Protein AF-0000000067833882 (afdb_homodimer)

Nearest PDB structures (foldseek):
  6nsr-assembly1_B  TM=9.586E-01  e=2.231E-13  Pseudomonas aeruginosa
  6nsm-assembly1_B  TM=9.565E-01  e=5.683E-13  Pseudomonas aeruginosa UCBPP-PA14
  2i10-assembly1_B  TM=6.974E-01  e=6.464E-10  Rhodococcus jostii RHA1
  3qbm-assembly1_B  TM=8.728E-01  e=2.669E-05  Chloroflexus aurantiacus J-10-fl
  2g7s-assembly1_A-2  TM=8.420E-01  e=1.494E-04  Agrobacterium fabrum str. C58

Secondary structure (DSSP, 8-state):
--------HHHHHHHHHHHHHHHHHHH--HHHHHHHHT--HHHHHHHHSSHHHHHHHHHHHHHHHHHHHHHHHHT-SSHHHHHHHHHHHHHHHHT-TTS-SS-HHHHT-SS--TT-THHHHHHHHHHHHHHHHHHHHHHHHHHTTSS-TTS-HHHHHHHHHHHHHHHHHHHHTT--HHHHHHHHHHHHTTSPPP-----/--------HHHHHHHHHHHHHHHHHHH--HHHHHHHHT--HHHHHHHHSSHHHHHHHHHHHHHHHHHHHHHHHHT-SSHHHHHHHHHHHHHHHHT-TTS-SS-HHHHT-SS--TT-THHHHHHHHHHHHHHHHHHHHHHHHHHTTSS-TT--HHHHHHHHHHHHHHHHHHHHTT--HHHHHHHHHHHHTTSPPP-----

Radius of gyration: 22.56 Å; Cα contacts (8 Å, |Δi|>4): 590; chains: 2; bounding box: 74×74×48 Å

InterPro domains:
  IPR001647 DNA-binding HTH domain, TetR-type [PF00440] (13-58)
  IPR001647 DNA-binding HTH domain, TetR-type [PR00455] (12-25)
  IPR001647 DNA-binding HTH domain, TetR-type [PR00455] (33-56)
  IPR001647 DNA-binding HTH domain, TetR-type [PS50977] (6-66)
  IPR009057 Homedomain-like superfamily [SSF46689] (2-77)
  IPR036271 Tetracyclin repressor-like, C-terminal domain superfamily [SSF48498] (77-191)

Solvent-accessible surface area (backbone atoms only — not comparable to full-atom values): 20166 Å² total; per-residue (Å²): 129,78,77,71,84,74,74,57,59,66,60,29,34,52,36,35,38,48,46,29,38,56,11,6,53,65,24,41,46,69,67,60,40,24,60,59,39,70,51,53,68,69,57,50,37,74,74,36,64,40,72,66,41,41,48,52,52,24,48,51,53,53,47,55,62,46,48,58,51,47,53,59,21,68,62,35,90,40,50,62,46,23,53,50,42,44,45,52,48,46,33,49,58,20,53,30,85,92,46,74,50,15,37,52,64,56,28,33,26,65,24,37,22,89,91,40,69,58,50,30,52,55,32,40,51,55,55,47,48,57,28,49,52,44,18,55,52,33,46,51,24,34,74,72,56,45,29,33,84,84,58,52,35,61,47,52,18,49,33,51,44,26,40,52,50,6,46,18,54,43,21,49,62,65,50,52,56,67,59,42,47,42,31,40,54,46,54,54,58,32,52,75,62,52,59,77,70,86,121,130,76,76,73,83,74,74,56,61,64,59,29,34,52,35,35,37,50,45,30,38,57,10,6,53,66,24,40,45,69,67,58,40,24,60,61,41,70,50,54,68,69,56,50,36,73,74,36,64,39,72,69,42,43,48,53,52,25,48,51,52,53,46,56,61,47,49,57,51,48,53,61,19,69,63,36,91,40,51,61,46,22,53,50,41,43,44,53,50,46,34,51,59,20,54,30,84,93,45,72,49,15,38,53,64,55,27,34,26,66,24,34,22,89,92,39,69,59,51,32,52,53,31,38,50,55,54,46,49,57,27,49,54,44,18,56,51,34,47,52,22,34,76,72,56,44,29,32,84,87,58,52,36,61,46,53,18,48,32,53,44,26,38,51,50,6,46,19,53,44,21,48,61,66,50,50,55,67,58,41,46,42,32,40,54,47,54,53,59,33,53,75,62,50,58,77,69,87,123

pLDDT: mean 89.49, std 12.56, range [29.31, 98.06]

Organism: Methylorubrum extorquens (strain ATCC 14718 / DSM 1338 / JCM 2805 / NCIMB 9133 / AM1) (NCBI:txid272630)

Structure (mmCIF, N/CA/C/O backbone):
data_AF-0000000067833882-model_v1
#
loop_
_entity.id
_entity.type
_entity.pdbx_description
1 polymer 'Transcriptional regulator, TetR family'
#
loop_
_atom_site.group_PDB
_atom_site.id
_atom_site.type_symbol
_atom_site.label_atom_id
_atom_site.label_alt_id
_atom_site.label_comp_id
_atom_site.label_asym_id
_atom_site.label_entity_id
_atom_site.label_seq_id
_atom_site.pdbx_PDB_ins_code
_atom_site.Cartn_x
_atom_site.Cartn_y
_atom_site.Cartn_z
_atom_site.occupancy
_atom_site.B_iso_or_equiv
_atom_site.auth_seq_id
_atom_site.auth_comp_id
_atom_site.auth_asym_id
_atom_site.auth_atom_id
_atom_site.pdbx_PDB_model_num
ATOM 1 N N . MET A 1 1 ? -35.75 -37.031 -3.811 1 32.41 1 MET A N 1
ATOM 2 C CA . MET A 1 1 ? -34.312 -36.781 -3.943 1 32.41 1 MET A CA 1
ATOM 3 C C . MET A 1 1 ? -33.906 -35.5 -3.25 1 32.41 1 MET A C 1
ATOM 5 O O . MET A 1 1 ? -34.594 -34.469 -3.367 1 32.41 1 MET A O 1
ATOM 9 N N . GLY A 1 2 ? -33.375 -35.406 -2.057 1 37.44 2 GLY A N 1
ATOM 10 C CA . GLY A 1 2 ? -33.219 -34.281 -1.154 1 37.44 2 GLY A CA 1
ATOM 11 C C . GLY A 1 2 ? -32.5 -33.094 -1.809 1 37.44 2 GLY A C 1
ATOM 12 O O . GLY A 1 2 ? -31.844 -33.25 -2.832 1 37.44 2 GLY A O 1
ATOM 13 N N . ARG A 1 3 ? -33.156 -31.938 -1.875 1 42.91 3 ARG A N 1
ATOM 14 C CA . ARG A 1 3 ? -32.625 -30.734 -2.514 1 42.91 3 ARG A CA 1
ATOM 15 C C . ARG A 1 3 ? -31.125 -30.625 -2.326 1 42.91 3 ARG A C 1
ATOM 17 O O . ARG A 1 3 ? -30.609 -30.766 -1.21 1 42.91 3 ARG A O 1
ATOM 24 N N . PRO A 1 4 ? -30.234 -31.031 -3.289 1 44.78 4 PRO A N 1
ATOM 25 C CA . PRO A 1 4 ? -28.766 -31 -3.166 1 44.78 4 PRO A CA 1
ATOM 26 C C . PRO A 1 4 ? -28.281 -29.953 -2.166 1 44.78 4 PRO A C 1
ATOM 28 O O . PRO A 1 4 ? -28.969 -28.953 -1.92 1 44.78 4 PRO A O 1
ATOM 31 N N . ARG A 1 5 ? -27.703 -30.203 -1.052 1 45.59 5 ARG A N 1
ATOM 32 C CA . ARG A 1 5 ? -27.125 -29.375 0.007 1 45.59 5 ARG A CA 1
ATOM 33 C C . ARG A 1 5 ? -26.672 -28.031 -0.537 1 45.59 5 ARG A C 1
ATOM 35 O O . ARG A 1 5 ? -25.844 -27.969 -1.441 1 45.59 5 ARG A O 1
ATOM 42 N N . SER A 1 6 ? -27.484 -27.016 -0.807 1 50.19 6 SER A N 1
ATOM 43 C CA . SER A 1 6 ? -27.344 -25.656 -1.292 1 50.19 6 SER A CA 1
ATOM 44 C C . SER A 1 6 ? -26.078 -24.984 -0.745 1 50.19 6 SER A C 1
ATOM 46 O O . SER A 1 6 ? -25.906 -24.875 0.471 1 50.19 6 SER A O 1
ATOM 48 N N . PHE A 1 7 ? -24.891 -25.328 -1.332 1 61.16 7 PHE A N 1
ATOM 49 C CA . PHE A 1 7 ? -23.641 -24.625 -1.09 1 61.16 7 PHE A CA 1
ATOM 50 C C . PHE A 1 7 ? -23.891 -23.172 -0.725 1 61.16 7 PHE A C 1
ATOM 52 O O . PHE A 1 7 ? -24.656 -22.484 -1.408 1 61.16 7 PHE A O 1
ATOM 59 N N . ASP A 1 8 ? -23.875 -22.906 0.619 1 81.06 8 ASP A N 1
ATOM 60 C CA . ASP A 1 8 ? -23.969 -21.516 1.057 1 81.06 8 ASP A CA 1
ATOM 61 C C . ASP A 1 8 ? -22.938 -20.641 0.329 1 81.06 8 ASP A C 1
ATOM 63 O O . ASP A 1 8 ? -21.766 -20.609 0.708 1 81.06 8 ASP A O 1
ATOM 67 N N . THR A 1 9 ? -23.344 -20.141 -0.777 1 85.44 9 THR A N 1
ATOM 68 C CA . THR A 1 9 ? -22.5 -19.344 -1.672 1 85.44 9 THR A CA 1
ATOM 69 C C . THR A 1 9 ? -21.812 -18.219 -0.913 1 85.44 9 THR A C 1
ATOM 71 O O . THR A 1 9 ? -20.656 -17.906 -1.166 1 85.44 9 THR A O 1
ATOM 74 N N . ASP A 1 10 ? -22.5 -17.766 0.097 1 87.31 10 ASP A N 1
ATOM 75 C CA . ASP A 1 10 ? -21.938 -16.656 0.857 1 87.31 10 ASP A CA 1
ATOM 76 C C . ASP A 1 10 ? -20.75 -17.125 1.699 1 87.31 10 ASP A C 1
ATOM 78 O O . ASP A 1 10 ? -19.703 -16.469 1.71 1 87.31 10 ASP A O 1
ATOM 82 N N . LYS A 1 11 ? -20.938 -18.172 2.322 1 90.75 11 LYS A N 1
ATOM 83 C CA . LYS A 1 11 ? -19.859 -18.719 3.133 1 90.75 11 LYS A CA 1
ATOM 84 C C . LYS A 1 11 ? -18.672 -19.125 2.26 1 90.75 11 LYS A C 1
ATOM 86 O O . LYS A 1 11 ? -17.516 -18.875 2.621 1 90.75 11 LYS A O 1
ATOM 91 N N . ALA A 1 12 ? -18.984 -19.766 1.146 1 91.75 12 ALA A N 1
ATOM 92 C CA . ALA A 1 12 ? -17.938 -20.156 0.209 1 91.75 12 ALA A CA 1
ATOM 93 C C . ALA A 1 12 ? -17.141 -18.953 -0.278 1 91.75 12 ALA A C 1
ATOM 95 O O . ALA A 1 12 ? -15.922 -19 -0.379 1 91.75 12 ALA A O 1
ATOM 96 N N . LEU A 1 13 ? -17.875 -17.906 -0.524 1 92.56 13 LEU A N 1
ATOM 97 C CA . LEU A 1 13 ? -17.219 -16.688 -1.002 1 92.56 13 LEU A CA 1
ATOM 98 C C . LEU A 1 13 ? -16.375 -16.062 0.099 1 92.56 13 LEU A C 1
ATOM 100 O O . LEU A 1 13 ? -15.281 -15.547 -0.167 1 92.56 13 LEU A O 1
ATOM 104 N N . ASP A 1 14 ? -16.875 -16.156 1.32 1 93.12 14 ASP A N 1
ATOM 105 C CA . ASP A 1 14 ? -16.078 -15.664 2.443 1 93.12 14 ASP A CA 1
ATOM 106 C C . ASP A 1 14 ? -14.766 -16.438 2.57 1 93.12 14 ASP A C 1
ATOM 108 O O . ASP A 1 14 ? -13.711 -15.852 2.797 1 93.12 14 ASP A O 1
ATOM 112 N N . ASP A 1 15 ? -14.883 -17.688 2.41 1 95.31 15 ASP A N 1
ATOM 113 C CA . ASP A 1 15 ? -13.711 -18.547 2.498 1 95.31 15 ASP A CA 1
ATOM 114 C C . ASP A 1 15 ? -12.727 -18.266 1.364 1 95.31 15 ASP A C 1
ATOM 116 O O . ASP A 1 15 ? -11.516 -18.188 1.588 1 95.31 15 ASP A O 1
ATOM 120 N N . ALA A 1 16 ? -13.266 -18.125 0.169 1 94.62 16 ALA A N 1
ATOM 121 C CA . ALA A 1 16 ? -12.422 -17.797 -0.979 1 94.62 16 ALA A CA 1
ATOM 122 C C . ALA A 1 16 ? -11.742 -16.438 -0.789 1 94.62 16 ALA A C 1
ATOM 124 O O . ALA A 1 16 ? -10.562 -16.281 -1.102 1 94.62 16 ALA A O 1
ATOM 125 N N . MET A 1 17 ? -12.508 -15.531 -0.282 1 93.25 17 MET A N 1
ATOM 126 C CA . MET A 1 17 ? -11.992 -14.188 -0.014 1 93.25 17 MET A CA 1
ATOM 127 C C . MET A 1 17 ? -10.789 -14.25 0.923 1 93.25 17 MET A C 1
ATOM 129 O O . MET A 1 17 ? -9.781 -13.578 0.691 1 93.25 17 MET A O 1
ATOM 133 N N . GLU A 1 18 ? -10.898 -15.047 1.896 1 94.12 18 GLU A N 1
ATOM 134 C CA . GLU A 1 18 ? -9.805 -15.18 2.852 1 94.12 18 GLU A CA 1
ATOM 135 C C . GLU A 1 18 ? -8.555 -15.75 2.186 1 94.12 18 GLU A C 1
ATOM 137 O O . GLU A 1 18 ? -7.441 -15.312 2.469 1 94.12 18 GLU A O 1
ATOM 142 N N . VAL A 1 19 ? -8.727 -16.734 1.324 1 94.5 19 VAL A N 1
ATOM 143 C CA . VAL A 1 19 ? -7.598 -17.328 0.621 1 94.5 19 VAL A CA 1
ATOM 144 C C . VAL A 1 19 ? -6.93 -16.297 -0.274 1 94.5 19 VAL A C 1
ATOM 146 O O . VAL A 1 19 ? -5.707 -16.141 -0.262 1 94.5 19 VAL A O 1
ATOM 149 N N . PHE A 1 20 ? -7.75 -15.516 -1.027 1 92.88 20 PHE A N 1
ATOM 150 C CA . PHE A 1 20 ? -7.211 -14.453 -1.871 1 92.88 20 PHE A CA 1
ATOM 151 C C . PHE A 1 20 ? -6.508 -13.398 -1.029 1 92.88 20 PHE A C 1
ATOM 153 O O . PHE A 1 20 ? -5.496 -12.836 -1.451 1 92.88 20 PHE A O 1
ATOM 160 N N . TRP A 1 21 ? -6.996 -13.211 0.113 1 91.25 21 TRP A N 1
ATOM 161 C CA . TRP A 1 21 ? -6.461 -12.195 1.015 1 91.25 21 TRP A CA 1
ATOM 162 C C . TRP A 1 21 ? -5.09 -12.602 1.542 1 91.25 21 TRP A C 1
ATOM 164 O O . TRP A 1 21 ? -4.148 -11.805 1.529 1 91.25 21 TRP A O 1
ATOM 174 N N . ARG A 1 22 ? -4.938 -13.812 1.834 1 90.81 22 ARG A N 1
ATOM 175 C CA . ARG A 1 22 ? -3.719 -14.312 2.459 1 90.81 22 ARG A CA 1
ATOM 176 C C . ARG A 1 22 ? -2.643 -14.594 1.415 1 90.81 22 ARG A C 1
ATOM 178 O O . ARG A 1 22 ? -1.449 -14.461 1.697 1 90.81 22 ARG A O 1
ATOM 185 N N . HIS A 1 23 ? -3.107 -14.898 0.213 1 91.62 23 HIS A N 1
ATOM 186 C CA . HIS A 1 23 ? -2.125 -15.438 -0.721 1 91.62 23 HIS A CA 1
ATOM 187 C C . HIS A 1 23 ? -2.045 -14.594 -1.987 1 91.62 23 HIS A C 1
ATOM 189 O O . HIS A 1 23 ? -1.133 -14.766 -2.799 1 91.62 23 HIS A O 1
ATOM 195 N N . GLY A 1 24 ? -2.953 -13.633 -2.07 1 90.56 24 GLY A N 1
ATOM 196 C CA . GLY A 1 24 ? -3.031 -12.922 -3.336 1 90.56 24 GLY A CA 1
ATOM 197 C C . GLY A 1 24 ? -3.59 -13.773 -4.465 1 90.56 24 GLY A C 1
ATOM 198 O O . GLY A 1 24 ? -3.77 -14.977 -4.305 1 90.56 24 GLY A O 1
ATOM 199 N N . TYR A 1 25 ? -3.857 -13.188 -5.605 1 91.5 25 TYR A N 1
ATOM 200 C CA . TYR A 1 25 ? -4.461 -13.891 -6.734 1 91.5 25 TYR A CA 1
ATOM 201 C C . TYR A 1 25 ? -3.531 -14.977 -7.262 1 91.5 25 TYR A C 1
ATOM 203 O O . TYR A 1 25 ? -3.93 -16.141 -7.375 1 91.5 25 TYR A O 1
ATOM 211 N N . ASP A 1 26 ? -2.285 -14.57 -7.586 1 91.25 26 ASP A N 1
ATOM 212 C CA . ASP A 1 26 ? -1.357 -15.523 -8.188 1 91.25 26 ASP A CA 1
ATOM 213 C C . ASP A 1 26 ? -0.971 -16.609 -7.188 1 91.25 26 ASP A C 1
ATOM 215 O O . ASP A 1 26 ? -0.748 -17.766 -7.57 1 91.25 26 ASP A O 1
ATOM 219 N N . GLY A 1 27 ? -0.931 -16.312 -5.961 1 90.75 27 GLY A N 1
ATOM 220 C CA . GLY A 1 27 ? -0.515 -17.266 -4.949 1 90.75 27 GLY A CA 1
ATOM 221 C C . GLY A 1 27 ? -1.624 -18.203 -4.527 1 90.75 27 GLY A C 1
ATOM 222 O O . GLY A 1 27 ? -1.363 -19.25 -3.928 1 90.75 27 GLY A O 1
ATOM 223 N N . ALA A 1 28 ? -2.811 -17.844 -4.781 1 92.44 28 ALA A N 1
ATOM 224 C CA . ALA A 1 28 ? -3.957 -18.703 -4.48 1 92.44 28 ALA A CA 1
ATOM 225 C C . ALA A 1 28 ? -4.152 -19.766 -5.559 1 92.44 28 ALA A C 1
ATOM 227 O O . ALA A 1 28 ? -4.445 -19.438 -6.711 1 92.44 28 ALA A O 1
ATOM 228 N N . SER A 1 29 ? -4.035 -20.969 -5.199 1 93 29 SER A N 1
ATOM 229 C CA . SER A 1 29 ? -4.25 -22.031 -6.164 1 93 29 SER A CA 1
ATOM 230 C C . SER A 1 29 ? -5.703 -22.5 -6.16 1 93 29 SER A C 1
ATOM 232 O O . SER A 1 29 ? -6.441 -22.234 -5.207 1 93 29 SER A O 1
ATOM 234 N N . LEU A 1 30 ? -6.035 -23.172 -7.219 1 93.44 30 LEU A N 1
ATOM 235 C CA . LEU A 1 30 ? -7.371 -23.75 -7.277 1 93.44 30 LEU A CA 1
ATOM 236 C C . LEU A 1 30 ? -7.566 -24.781 -6.164 1 93.44 30 LEU A C 1
ATOM 238 O O . LEU A 1 30 ? -8.656 -24.891 -5.605 1 93.44 30 LEU A O 1
ATOM 242 N N . ALA A 1 31 ? -6.551 -25.5 -5.859 1 94.62 31 ALA A N 1
ATOM 243 C CA . ALA A 1 31 ? -6.613 -26.484 -4.789 1 94.62 31 ALA A CA 1
ATOM 244 C C . ALA A 1 31 ? -6.895 -25.828 -3.441 1 94.62 31 ALA A C 1
ATOM 246 O O . ALA A 1 31 ? -7.734 -26.297 -2.674 1 94.62 31 ALA A O 1
ATOM 247 N N . MET A 1 32 ? -6.215 -24.75 -3.104 1 94.12 32 MET A N 1
ATOM 248 C CA . MET A 1 32 ? -6.438 -24 -1.873 1 94.12 32 MET A CA 1
ATOM 249 C C . MET A 1 32 ? -7.875 -23.484 -1.799 1 94.12 32 MET A C 1
ATOM 251 O O . MET A 1 32 ? -8.523 -23.609 -0.759 1 94.12 32 MET A O 1
ATOM 255 N N . LEU A 1 33 ? -8.352 -22.938 -2.951 1 95.56 33 LEU A N 1
ATOM 256 C CA . LEU A 1 33 ? -9.672 -22.328 -3.006 1 95.56 33 LEU A CA 1
ATOM 257 C C . LEU A 1 33 ? -10.773 -23.375 -2.834 1 95.56 33 LEU A C 1
ATOM 259 O O . LEU A 1 33 ? -11.68 -23.188 -2.02 1 95.56 33 LEU A O 1
ATOM 263 N N . THR A 1 34 ? -10.625 -24.438 -3.559 1 95.56 34 THR A N 1
ATOM 264 C CA . THR A 1 34 ? -11.664 -25.453 -3.479 1 95.56 34 THR A CA 1
ATOM 265 C C . THR A 1 34 ? -11.664 -26.125 -2.105 1 95.56 34 THR A C 1
ATOM 267 O O . THR A 1 34 ? -12.727 -26.438 -1.562 1 95.56 34 THR A O 1
ATOM 270 N N . LYS A 1 35 ? -10.523 -26.328 -1.514 1 95.69 35 LYS A N 1
ATOM 271 C CA . LYS A 1 35 ? -10.422 -26.891 -0.165 1 95.69 35 LYS A CA 1
ATOM 272 C C . LYS A 1 35 ? -11.086 -25.969 0.855 1 95.69 35 LYS A C 1
ATOM 274 O O . LYS A 1 35 ? -11.875 -26.406 1.684 1 95.69 35 LYS A O 1
ATOM 279 N N . ALA A 1 36 ? -10.812 -24.703 0.773 1 94.62 36 ALA A N 1
ATOM 280 C CA . ALA A 1 36 ? -11.352 -23.734 1.71 1 94.62 36 ALA A CA 1
ATOM 281 C C . ALA A 1 36 ? -12.875 -23.625 1.58 1 94.62 36 ALA A C 1
ATOM 283 O O . ALA A 1 36 ? -13.578 -23.5 2.582 1 94.62 36 ALA A O 1
ATOM 284 N N . MET A 1 37 ? -13.297 -23.688 0.353 1 94.31 37 MET A N 1
ATOM 285 C CA . MET A 1 37 ? -14.719 -23.5 0.07 1 94.31 37 MET A CA 1
ATOM 286 C C . MET A 1 37 ? -15.492 -24.781 0.325 1 94.31 37 MET A C 1
ATOM 288 O O . MET A 1 37 ? -16.719 -24.766 0.41 1 94.31 37 MET A O 1
ATOM 292 N N . GLY A 1 38 ? -14.781 -25.891 0.34 1 93.44 38 GLY A N 1
ATOM 293 C CA . GLY A 1 38 ? -15.43 -27.172 0.565 1 93.44 38 GLY A CA 1
ATOM 294 C C . GLY A 1 38 ? -16.172 -27.703 -0.654 1 93.44 38 GLY A C 1
ATOM 295 O O . GLY A 1 38 ? -17.234 -28.312 -0.528 1 93.44 38 GLY A O 1
ATOM 296 N N . ILE A 1 39 ? -15.695 -27.391 -1.781 1 91.94 39 ILE A N 1
ATOM 297 C CA . ILE A 1 39 ? -16.328 -27.844 -3.016 1 91.94 39 ILE A CA 1
ATOM 298 C C . ILE A 1 39 ? -15.273 -28.469 -3.926 1 91.94 39 ILE A C 1
ATOM 300 O O . ILE A 1 39 ? -14.078 -28.406 -3.645 1 91.94 39 ILE A O 1
ATOM 304 N N . LYS A 1 40 ? -15.781 -29.062 -4.961 1 91.25 40 LYS A N 1
ATOM 305 C CA . LYS A 1 40 ? -14.906 -29.641 -5.969 1 91.25 40 LYS A CA 1
ATOM 306 C C . LYS A 1 40 ? -14.688 -28.672 -7.133 1 91.25 40 LYS A C 1
ATOM 308 O O . LYS A 1 40 ? -15.523 -27.812 -7.391 1 91.25 40 LYS A O 1
ATOM 313 N N . PRO A 1 41 ? -13.547 -28.812 -7.824 1 90.75 41 PRO A N 1
ATOM 314 C CA . PRO A 1 41 ? -13.195 -27.906 -8.914 1 90.75 41 PRO A CA 1
ATOM 315 C C . PRO A 1 41 ? -14.312 -27.75 -9.938 1 90.75 41 PRO A C 1
ATOM 317 O O . PRO A 1 41 ? -14.625 -26.625 -10.359 1 90.75 41 PRO A O 1
ATOM 320 N N . PRO A 1 42 ? -15.016 -28.797 -10.336 1 90.62 42 PRO A N 1
ATOM 321 C CA . PRO A 1 42 ? -16.094 -28.609 -11.32 1 90.62 42 PRO A CA 1
ATOM 322 C C . PRO A 1 42 ? -17.219 -27.703 -10.812 1 90.62 42 PRO A C 1
ATOM 324 O O . PRO A 1 42 ? -17.797 -26.953 -11.586 1 90.62 42 PRO A O 1
ATOM 327 N N . SER A 1 43 ? -17.469 -27.781 -9.609 1 89.62 43 SER A N 1
ATOM 328 C CA . SER A 1 43 ? -18.484 -26.938 -9 1 89.62 43 SER A CA 1
ATOM 329 C C . SER A 1 43 ? -18.078 -25.469 -9.039 1 89.62 43 SER A C 1
ATOM 331 O O . SER A 1 43 ? -18.922 -24.594 -9.281 1 89.62 43 SER A O 1
ATOM 333 N N . LEU A 1 44 ? -16.797 -25.188 -8.805 1 90.44 44 LEU A N 1
ATOM 334 C CA . LEU A 1 44 ? -16.281 -23.828 -8.859 1 90.44 44 LEU A CA 1
ATOM 335 C C . LEU A 1 44 ? -16.453 -23.25 -10.258 1 90.44 44 LEU A C 1
ATOM 337 O O . LEU A 1 44 ? -16.922 -22.109 -10.414 1 90.44 44 LEU A O 1
ATOM 341 N N . TYR A 1 45 ? -16.141 -24.062 -11.258 1 90.94 45 TYR A N 1
ATOM 342 C CA . TYR A 1 45 ? -16.203 -23.594 -12.641 1 90.94 45 TYR A CA 1
ATOM 343 C C . TYR A 1 45 ? -17.656 -23.391 -13.078 1 90.94 45 TYR A C 1
ATOM 345 O O . TYR A 1 45 ? -17.953 -22.453 -13.82 1 90.94 45 TYR A O 1
ATOM 353 N N . ALA A 1 46 ? -18.516 -24.25 -12.609 1 91.19 46 ALA A N 1
ATOM 354 C CA . ALA A 1 46 ? -19.938 -24.125 -12.938 1 91.19 46 ALA A CA 1
ATOM 355 C C . ALA A 1 46 ? -20.547 -22.875 -12.32 1 91.19 46 ALA A C 1
ATOM 357 O O . ALA A 1 46 ? -21.359 -22.188 -12.961 1 91.19 46 ALA A O 1
ATOM 358 N N . ALA A 1 47 ? -20.062 -22.578 -11.188 1 90.31 47 ALA A N 1
ATOM 359 C CA . ALA A 1 47 ? -20.672 -21.469 -10.438 1 90.31 47 ALA A CA 1
ATOM 360 C C . ALA A 1 47 ? -20.031 -20.141 -10.805 1 90.31 47 ALA A C 1
ATOM 362 O O . ALA A 1 47 ? -20.703 -19.125 -10.891 1 90.31 47 ALA A O 1
ATOM 363 N N . PHE A 1 48 ? -18.641 -20.156 -11.078 1 93.69 48 PHE A N 1
ATOM 364 C CA . PHE A 1 48 ? -17.969 -18.875 -11.18 1 93.69 48 PHE A CA 1
ATOM 365 C C . PHE A 1 48 ? -17.234 -18.75 -12.516 1 93.69 48 PHE A C 1
ATOM 367 O O . PHE A 1 48 ? -16.75 -17.672 -12.867 1 93.69 48 PHE A O 1
ATOM 374 N N . GLY A 1 49 ? -17.141 -19.859 -13.234 1 92.56 49 GLY A N 1
ATOM 375 C CA . GLY A 1 49 ? -16.531 -19.844 -14.555 1 92.56 49 GLY A CA 1
ATOM 376 C C . GLY A 1 49 ? -15.031 -20.016 -14.523 1 92.56 49 GLY A C 1
ATOM 377 O O . GLY A 1 49 ? -14.469 -20.828 -15.266 1 92.56 49 GLY A O 1
ATOM 378 N N . SER A 1 50 ? -14.383 -19.234 -13.727 1 93.94 50 SER A N 1
ATOM 379 C CA . SER A 1 50 ? -12.93 -19.234 -13.641 1 93.94 50 SER A CA 1
ATOM 380 C C . SER A 1 50 ? -12.461 -18.734 -12.281 1 93.94 50 SER A C 1
ATOM 382 O O . SER A 1 50 ? -13.266 -18.281 -11.469 1 93.94 50 SER A O 1
ATOM 384 N N . LYS A 1 51 ? -11.195 -18.906 -12.086 1 93.5 51 LYS A N 1
ATOM 385 C CA . LYS A 1 51 ? -10.609 -18.328 -10.883 1 93.5 51 LYS A CA 1
ATOM 386 C C . LYS A 1 51 ? -10.844 -16.828 -10.828 1 93.5 51 LYS A C 1
ATOM 388 O O . LYS A 1 51 ? -11.141 -16.266 -9.766 1 93.5 51 LYS A O 1
ATOM 393 N N . GLU A 1 52 ? -10.656 -16.156 -11.953 1 93.19 52 GLU A N 1
ATOM 394 C CA . GLU A 1 52 ? -10.906 -14.719 -12.039 1 93.19 52 GLU A CA 1
ATOM 395 C C . GLU A 1 52 ? -12.359 -14.398 -11.703 1 93.19 52 GLU A C 1
ATOM 397 O O . GLU A 1 52 ? -12.641 -13.422 -11.008 1 93.19 52 GLU A O 1
ATOM 402 N N . GLY A 1 53 ? -13.18 -15.188 -12.266 1 94.38 53 GLY A N 1
ATOM 403 C CA . GLY A 1 53 ? -14.578 -15.016 -11.93 1 94.38 53 GLY A CA 1
ATOM 404 C C . GLY A 1 53 ? -14.859 -15.156 -10.445 1 94.38 53 GLY A C 1
ATOM 405 O O . GLY A 1 53 ? -15.672 -14.414 -9.883 1 94.38 53 GLY A O 1
ATOM 406 N N . LEU A 1 54 ? -14.297 -16.172 -9.805 1 94.69 54 LEU A N 1
ATOM 407 C CA . LEU A 1 54 ? -14.43 -16.375 -8.367 1 94.69 54 LEU A CA 1
ATOM 408 C C . LEU A 1 54 ? -13.898 -15.164 -7.602 1 94.69 54 LEU A C 1
ATOM 410 O O . LEU A 1 54 ? -14.531 -14.703 -6.645 1 94.69 54 LEU A O 1
ATOM 414 N N . LEU A 1 55 ? -12.75 -14.648 -7.984 1 93.69 55 LEU A N 1
ATOM 415 C CA . LEU A 1 55 ? -12.203 -13.453 -7.352 1 93.69 55 LEU A CA 1
ATOM 416 C C . LEU A 1 55 ? -13.18 -12.281 -7.461 1 93.69 55 LEU A C 1
ATOM 418 O O . LEU A 1 55 ? -13.43 -11.586 -6.473 1 93.69 55 LEU A O 1
ATOM 422 N N . LYS A 1 56 ? -13.672 -12.055 -8.633 1 93.81 56 LYS A N 1
ATOM 423 C CA . LYS A 1 56 ? -14.609 -10.961 -8.844 1 93.81 56 LYS A CA 1
ATOM 424 C C . LYS A 1 56 ? -15.812 -11.078 -7.906 1 93.81 56 LYS A C 1
ATOM 426 O O . LYS A 1 56 ? -16.25 -10.086 -7.316 1 93.81 56 LYS A O 1
ATOM 431 N N . ALA A 1 57 ? -16.281 -12.289 -7.82 1 94.06 57 ALA A N 1
ATOM 432 C CA . ALA A 1 57 ? -17.406 -12.531 -6.918 1 94.06 57 ALA A CA 1
ATOM 433 C C . ALA A 1 57 ? -17.016 -12.242 -5.469 1 94.06 57 ALA A C 1
ATOM 435 O O . ALA A 1 57 ? -17.797 -11.664 -4.711 1 94.06 57 ALA A O 1
ATOM 436 N N . ALA A 1 58 ? -15.859 -12.688 -5.066 1 93.19 58 ALA A N 1
ATOM 437 C CA . ALA A 1 58 ? -15.344 -12.422 -3.723 1 93.19 58 ALA A CA 1
ATOM 438 C C . ALA A 1 58 ? -15.18 -10.93 -3.477 1 93.19 58 ALA A C 1
ATOM 440 O O . ALA A 1 58 ? -15.523 -10.43 -2.402 1 93.19 58 ALA A O 1
ATOM 441 N N . LEU A 1 59 ? -14.711 -10.211 -4.461 1 92.5 59 LEU A N 1
ATOM 442 C CA . LEU A 1 59 ? -14.523 -8.766 -4.359 1 92.5 59 LEU A CA 1
ATOM 443 C C . LEU A 1 59 ? -15.867 -8.047 -4.266 1 92.5 59 LEU A C 1
ATOM 445 O O . LEU A 1 59 ? -15.992 -7.039 -3.57 1 92.5 59 LEU A O 1
ATOM 449 N N . ASP A 1 60 ? -16.797 -8.516 -5.004 1 91.31 60 ASP A N 1
ATOM 450 C CA . ASP A 1 60 ? -18.141 -7.953 -4.91 1 91.31 60 ASP A CA 1
ATOM 451 C C . ASP A 1 60 ? -18.703 -8.109 -3.5 1 91.31 60 ASP A C 1
ATOM 453 O O . ASP A 1 60 ? -19.328 -7.184 -2.969 1 91.31 60 ASP A O 1
ATOM 457 N N . ARG A 1 61 ? -18.453 -9.25 -2.998 1 89.19 61 ARG A N 1
ATOM 458 C CA . ARG A 1 61 ? -18.875 -9.484 -1.62 1 89.19 61 ARG A CA 1
ATOM 459 C C . ARG A 1 61 ? -18.141 -8.562 -0.659 1 89.19 61 ARG A C 1
ATOM 461 O O . ARG A 1 61 ? -18.75 -7.973 0.236 1 89.19 61 ARG A O 1
ATOM 468 N N . TYR A 1 62 ? -16.844 -8.453 -0.818 1 88.25 62 TYR A N 1
ATOM 469 C CA . TYR A 1 62 ? -16.031 -7.531 -0.032 1 88.25 62 TYR A CA 1
ATOM 470 C C . TYR A 1 62 ? -16.562 -6.109 -0.131 1 88.25 62 TYR A C 1
ATOM 472 O O . TYR A 1 62 ? -16.672 -5.406 0.877 1 88.25 62 TYR A O 1
ATOM 480 N N . ALA A 1 63 ? -16.938 -5.68 -1.344 1 83.81 63 ALA A N 1
ATOM 481 C CA . ALA A 1 63 ? -17.422 -4.332 -1.626 1 83.81 63 ALA A CA 1
ATOM 482 C C . ALA A 1 63 ? -18.766 -4.082 -0.945 1 83.81 63 ALA A C 1
ATOM 484 O O . ALA A 1 63 ? -19.047 -2.969 -0.497 1 83.81 63 ALA A O 1
ATOM 485 N N . GLN A 1 64 ? -19.562 -5.043 -0.9 1 81.12 64 GLN A N 1
ATOM 486 C CA . GLN A 1 64 ? -20.859 -4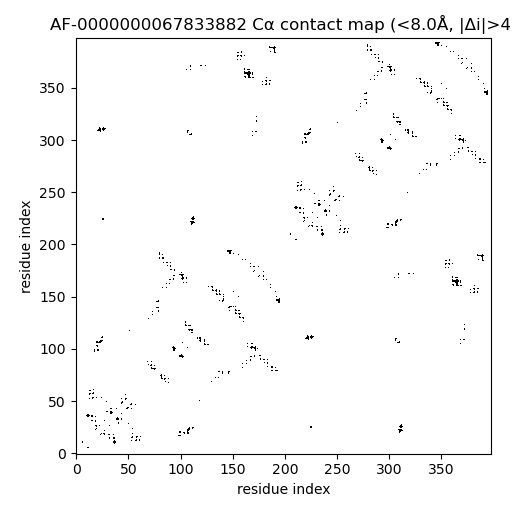.902 -0.242 1 81.12 64 GLN A CA 1
ATOM 487 C C . GLN A 1 64 ? -20.688 -4.609 1.246 1 81.12 64 GLN A C 1
ATOM 489 O O . GLN A 1 64 ? -21.391 -3.752 1.799 1 81.12 64 GLN A O 1
ATOM 494 N N . ARG A 1 65 ? -19.797 -5.32 1.805 1 78.12 65 ARG A N 1
ATOM 495 C CA . ARG A 1 65 ? -19.516 -5.086 3.217 1 78.12 65 ARG A CA 1
ATOM 496 C C . ARG A 1 65 ? -18.906 -3.701 3.434 1 78.12 65 ARG A C 1
ATOM 498 O O . ARG A 1 65 ? -19.25 -3.021 4.406 1 78.12 65 ARG A O 1
ATOM 505 N N . ARG A 1 66 ? -18.156 -3.271 2.486 1 78.44 66 ARG A N 1
ATOM 506 C CA . ARG A 1 66 ? -17.469 -1.986 2.566 1 78.44 66 ARG A CA 1
ATOM 507 C C . ARG A 1 66 ? -18.422 -0.833 2.289 1 78.44 66 ARG A C 1
ATOM 509 O O . ARG A 1 66 ? -18.297 0.245 2.871 1 78.44 66 ARG A O 1
ATOM 516 N N . SER A 1 67 ? -19.391 -1.065 1.43 1 79.75 67 SER A N 1
ATOM 517 C CA . SER A 1 67 ? -20.359 -0.032 1.092 1 79.75 67 SER A CA 1
ATOM 518 C C . SER A 1 67 ? -21.125 0.427 2.324 1 79.75 67 SER A C 1
ATOM 520 O O . SER A 1 67 ? -21.406 1.617 2.482 1 79.75 67 SER A O 1
ATOM 522 N N . GLU A 1 68 ? -21.469 -0.45 3.154 1 80.31 68 GLU A N 1
ATOM 523 C CA . GLU A 1 68 ? -22.141 -0.089 4.395 1 80.31 68 GLU A CA 1
ATOM 524 C C . GLU A 1 68 ? -21.25 0.768 5.285 1 80.31 68 GLU A C 1
ATOM 526 O O . GLU A 1 68 ? -21.719 1.737 5.891 1 80.31 68 GLU A O 1
ATOM 531 N N . HIS A 1 69 ? -20.094 0.485 5.305 1 83.38 69 HIS A N 1
ATOM 532 C CA . HIS A 1 69 ? -19.141 1.259 6.086 1 83.38 69 HIS A CA 1
ATOM 533 C C . HIS A 1 69 ? -18.969 2.662 5.512 1 83.38 69 HIS A C 1
ATOM 535 O O . HIS A 1 69 ? -18.906 3.639 6.262 1 83.38 69 HIS A O 1
ATOM 541 N N . MET A 1 70 ? -18.969 2.75 4.172 1 91.31 70 MET A N 1
ATOM 542 C CA . MET A 1 70 ? -18.797 4.055 3.537 1 91.31 70 MET A CA 1
ATOM 543 C C . MET A 1 70 ? -20 4.945 3.777 1 91.31 70 MET A C 1
ATOM 545 O O . MET A 1 70 ? -19.875 6.164 3.912 1 91.31 70 MET A O 1
ATOM 549 N N . ARG A 1 71 ? -21.156 4.32 3.848 1 91.62 71 ARG A N 1
ATOM 550 C CA . ARG A 1 71 ? -22.344 5.098 4.18 1 91.62 71 ARG A CA 1
ATOM 551 C C . ARG A 1 71 ? -22.203 5.738 5.555 1 91.62 71 ARG A C 1
ATOM 553 O O . ARG A 1 71 ? -22.531 6.918 5.73 1 91.62 71 ARG A O 1
ATOM 560 N N . TYR A 1 72 ? -21.766 4.973 6.484 1 93.88 72 TYR A N 1
ATOM 561 C CA . TYR A 1 72 ? -21.5 5.488 7.824 1 93.88 72 TYR A CA 1
ATOM 562 C C . TYR A 1 72 ? -20.469 6.613 7.777 1 93.88 72 TYR A C 1
ATOM 564 O O . TYR A 1 72 ? -20.656 7.66 8.398 1 93.88 72 TYR A O 1
ATOM 572 N N . VAL A 1 73 ? -19.391 6.434 7.059 1 96.5 73 VAL A N 1
ATOM 573 C CA . VAL A 1 73 ? -18.281 7.383 6.945 1 96.5 73 VAL A CA 1
ATOM 574 C C . VAL A 1 73 ? -18.797 8.703 6.367 1 96.5 73 VAL A C 1
ATOM 576 O O . VAL A 1 73 ? -18.594 9.766 6.953 1 96.5 73 VAL A O 1
ATOM 579 N N . LEU A 1 74 ? -19.531 8.633 5.281 1 97.06 74 LEU A N 1
ATOM 580 C CA . LEU A 1 74 ? -19.922 9.805 4.508 1 97.06 74 LEU A CA 1
ATOM 581 C C . LEU A 1 74 ? -21.031 10.578 5.211 1 97.06 74 LEU A C 1
ATOM 583 O O . LEU A 1 74 ? -21.297 11.734 4.879 1 97.06 74 LEU A O 1
ATOM 587 N N . ALA A 1 75 ? -21.656 9.953 6.172 1 96.31 75 ALA A N 1
ATOM 588 C CA . ALA A 1 75 ? -22.734 10.578 6.918 1 96.31 75 ALA A CA 1
ATOM 589 C C . ALA A 1 75 ? -22.188 11.508 8 1 96.31 75 ALA A C 1
ATOM 591 O O . ALA A 1 75 ? -22.969 12.164 8.703 1 96.31 75 ALA A O 1
ATOM 592 N N . GLY A 1 76 ? -20.906 11.57 8.172 1 96.44 76 GLY A N 1
ATOM 593 C CA . GLY A 1 76 ? -20.344 12.484 9.156 1 96.44 76 GLY A CA 1
ATOM 594 C C . GLY A 1 76 ? -20.828 13.914 8.977 1 96.44 76 GLY A C 1
ATOM 595 O O . GLY A 1 76 ? -20.969 14.391 7.848 1 96.44 76 GLY A O 1
ATOM 596 N N . PRO A 1 77 ? -20.984 14.617 10.062 1 95.88 77 PRO A N 1
ATOM 597 C CA . PRO A 1 77 ? -21.578 15.953 9.977 1 95.88 77 PRO A CA 1
ATOM 598 C C . PRO A 1 77 ? -20.641 16.984 9.352 1 95.88 77 PRO A C 1
ATOM 600 O O . PRO A 1 77 ? -21.094 17.953 8.75 1 95.88 77 PRO A O 1
ATOM 603 N N . THR A 1 78 ? -19.344 16.828 9.578 1 95.75 78 THR A N 1
ATOM 604 C CA . THR A 1 78 ? -18.375 17.75 8.992 1 95.75 78 THR A CA 1
ATOM 605 C C . THR A 1 78 ? -17.375 17 8.117 1 95.75 78 THR A C 1
ATOM 607 O O . THR A 1 78 ? -17.266 15.766 8.203 1 95.75 78 THR A O 1
ATOM 610 N N . ALA A 1 79 ? -16.656 17.766 7.309 1 96.06 79 ALA A N 1
ATOM 611 C CA . ALA A 1 79 ? -15.602 17.172 6.5 1 96.06 79 ALA A CA 1
ATOM 612 C C . ALA A 1 79 ? -14.555 16.484 7.375 1 96.06 79 ALA A C 1
ATOM 614 O O . ALA A 1 79 ? -14.078 15.398 7.051 1 96.06 79 ALA A O 1
ATOM 615 N N . ARG A 1 80 ? -14.227 17.094 8.453 1 95.5 80 ARG A N 1
ATOM 616 C CA . ARG A 1 80 ? -13.258 16.531 9.375 1 95.5 80 ARG A CA 1
ATOM 617 C C . ARG A 1 80 ? -13.789 15.234 9.992 1 95.5 80 ARG A C 1
ATOM 619 O O . ARG A 1 80 ? -13.047 14.258 10.148 1 95.5 80 ARG A O 1
ATOM 626 N N . ASP A 1 81 ? -15.055 15.227 10.367 1 96.44 81 ASP A N 1
ATOM 627 C CA . ASP A 1 81 ? -15.656 14.008 10.898 1 96.44 81 ASP A CA 1
ATOM 628 C C . ASP A 1 81 ? -15.633 12.883 9.867 1 96.44 81 ASP A C 1
ATOM 630 O O . ASP A 1 81 ? -15.422 11.719 10.211 1 96.44 81 ASP A O 1
ATOM 634 N N . VAL A 1 82 ? -15.867 13.234 8.672 1 97.31 82 VAL A N 1
ATOM 635 C CA . VAL A 1 82 ? -15.828 12.258 7.594 1 97.31 82 VAL A CA 1
ATOM 636 C C . VAL A 1 82 ? -14.422 11.664 7.484 1 97.31 82 VAL A C 1
ATOM 638 O O . VAL A 1 82 ? -14.258 10.445 7.41 1 97.31 82 VAL A O 1
ATOM 641 N N . ALA A 1 83 ? -13.422 12.523 7.508 1 97.19 83 ALA A N 1
ATOM 642 C CA . ALA A 1 83 ? -12.039 12.062 7.445 1 97.19 83 ALA A CA 1
ATOM 643 C C . ALA A 1 83 ? -11.711 11.156 8.633 1 97.19 83 ALA A C 1
ATOM 645 O O . ALA A 1 83 ? -11.078 10.109 8.461 1 97.19 83 ALA A O 1
ATOM 646 N N . GLU A 1 84 ? -12.133 11.562 9.773 1 97.31 84 GLU A N 1
ATOM 647 C CA . GLU A 1 84 ? -11.875 10.797 10.992 1 97.31 84 GLU A CA 1
ATOM 648 C C . GLU A 1 84 ? -12.562 9.438 10.945 1 97.31 84 GLU A C 1
ATOM 650 O O . GLU A 1 84 ? -11.945 8.406 11.219 1 97.31 84 GLU A O 1
ATOM 655 N N . ARG A 1 85 ? -13.844 9.43 10.617 1 97.12 85 ARG A N 1
ATOM 656 C CA . ARG A 1 85 ? -14.594 8.18 10.5 1 97.12 85 ARG A CA 1
ATOM 657 C C . ARG A 1 85 ? -13.945 7.25 9.484 1 97.12 85 ARG A C 1
ATOM 659 O O . ARG A 1 85 ? -13.828 6.047 9.727 1 97.12 85 ARG A O 1
ATOM 666 N N . PHE A 1 86 ? -13.508 7.812 8.391 1 97.12 86 PHE A N 1
ATOM 667 C CA . PHE A 1 86 ? -12.891 7.023 7.336 1 97.12 86 PHE A CA 1
ATOM 668 C C . PHE A 1 86 ? -11.617 6.344 7.84 1 97.12 86 PHE A C 1
ATOM 670 O O . PHE A 1 86 ? -11.516 5.117 7.816 1 97.12 86 PHE A O 1
ATOM 677 N N . LEU A 1 87 ? -10.695 7.098 8.383 1 97 87 LEU A N 1
ATOM 678 C CA . LEU A 1 87 ? -9.406 6.555 8.797 1 97 87 LEU A CA 1
ATOM 679 C C . LEU A 1 87 ? -9.57 5.57 9.953 1 97 87 LEU A C 1
ATOM 681 O O . LEU A 1 87 ? -8.93 4.52 9.969 1 97 87 LEU A O 1
ATOM 685 N N . PHE A 1 88 ? -10.414 5.828 10.883 1 96.12 88 PHE A N 1
ATOM 686 C CA . PHE A 1 88 ? -10.547 4.934 12.023 1 96.12 88 PHE A CA 1
ATOM 687 C C . PHE A 1 88 ? -11.336 3.686 11.641 1 96.12 88 PHE A C 1
ATOM 689 O O . PHE A 1 88 ? -11.117 2.613 12.211 1 96.12 88 PHE A O 1
ATOM 696 N N . SER A 1 89 ? -12.242 3.818 10.68 1 94.31 89 SER A N 1
ATOM 697 C CA . SER A 1 89 ? -12.859 2.613 10.133 1 94.31 89 SER A CA 1
ATOM 698 C C . SER A 1 89 ? -11.82 1.706 9.477 1 94.31 89 SER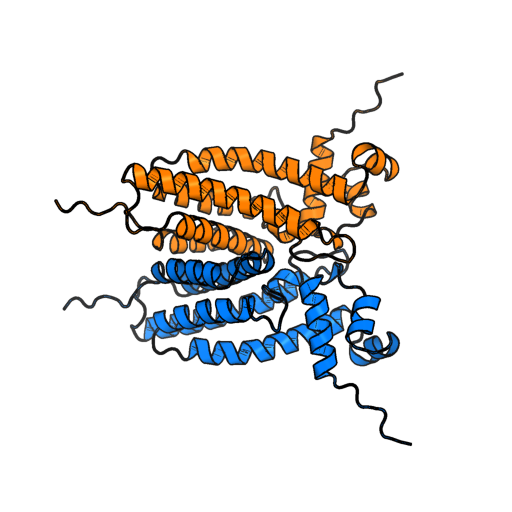 A C 1
ATOM 700 O O . SER A 1 89 ? -11.93 0.48 9.555 1 94.31 89 SER A O 1
ATOM 702 N N . ILE A 1 90 ? -10.875 2.275 8.82 1 94.19 90 ILE A N 1
ATOM 703 C CA . ILE A 1 90 ? -9.766 1.536 8.219 1 94.19 90 ILE A CA 1
ATOM 704 C C . ILE A 1 90 ? -8.953 0.841 9.312 1 94.19 90 ILE A C 1
ATOM 706 O O . ILE A 1 90 ? -8.609 -0.335 9.18 1 94.19 90 ILE A O 1
ATOM 710 N N . VAL A 1 91 ? -8.68 1.564 10.375 1 95.94 91 VAL A N 1
ATOM 711 C CA . VAL A 1 91 ? -7.965 0.983 11.508 1 95.94 91 VAL A CA 1
ATOM 712 C C . VAL A 1 91 ? -8.672 -0.289 11.969 1 95.94 91 VAL A C 1
ATOM 714 O O . VAL A 1 91 ? -8.047 -1.345 12.094 1 95.94 91 VAL A O 1
ATOM 717 N N . GLU A 1 92 ? -9.953 -0.193 12.172 1 93.62 92 GLU A N 1
ATOM 718 C CA . GLU A 1 92 ? -10.742 -1.316 12.68 1 93.62 92 GLU A CA 1
ATOM 719 C C . GLU A 1 92 ? -10.789 -2.453 11.664 1 93.62 92 GLU A C 1
ATOM 721 O O . GLU A 1 92 ? -10.586 -3.617 12.016 1 93.62 92 GLU A O 1
ATOM 726 N N . SER A 1 93 ? -11 -2.16 10.484 1 91.62 93 SER A N 1
ATOM 727 C CA . SER A 1 93 ? -11.188 -3.176 9.453 1 91.62 93 SER A CA 1
ATOM 728 C C . SER A 1 93 ? -9.883 -3.902 9.148 1 91.62 93 SER A C 1
ATOM 730 O O . SER A 1 93 ? -9.867 -5.125 9.008 1 91.62 93 SER A O 1
ATOM 732 N N . HIS A 1 94 ? -8.766 -3.111 9.07 1 92.88 94 HIS A N 1
ATOM 733 C CA . HIS A 1 94 ? -7.488 -3.688 8.664 1 92.88 94 HIS A CA 1
ATOM 734 C C . HIS A 1 94 ? -6.895 -4.547 9.773 1 92.88 94 HIS A C 1
ATOM 736 O O . HIS A 1 94 ? -5.965 -5.32 9.531 1 92.88 94 HIS A O 1
ATOM 742 N N . THR A 1 95 ? -7.469 -4.379 10.984 1 93.81 95 THR A N 1
ATOM 743 C CA . THR A 1 95 ? -6.914 -5.141 12.094 1 93.81 95 THR A CA 1
ATOM 744 C C . THR A 1 95 ? -7.984 -6.016 12.742 1 93.81 95 THR A C 1
ATOM 746 O O . THR A 1 95 ? -7.836 -6.449 13.883 1 93.81 95 THR A O 1
ATOM 749 N N . ASP A 1 96 ? -9.094 -6.16 12.109 1 91.56 96 ASP A N 1
ATOM 750 C CA . ASP A 1 96 ? -10.164 -7.039 12.586 1 91.56 96 ASP A CA 1
ATOM 751 C C . ASP A 1 96 ? -9.68 -8.484 12.688 1 91.56 96 ASP A C 1
ATOM 753 O O . ASP A 1 96 ? -9.281 -9.086 11.688 1 91.56 96 ASP A O 1
ATOM 757 N N . PRO A 1 97 ? -9.656 -9.078 13.836 1 91.75 97 PRO A N 1
ATOM 758 C CA . PRO A 1 97 ? -9.133 -10.438 14.008 1 91.75 97 PRO A CA 1
ATOM 759 C C . PRO A 1 97 ? -9.938 -11.477 13.219 1 91.75 97 PRO A C 1
ATOM 761 O O . PRO A 1 97 ? -9.469 -12.602 13.023 1 91.75 97 PRO A O 1
ATOM 764 N N . ALA A 1 98 ? -11.141 -11.117 12.766 1 90.19 98 ALA A N 1
ATOM 765 C CA . ALA A 1 98 ? -11.977 -12.047 12.008 1 90.19 98 ALA A CA 1
ATOM 766 C C . ALA A 1 98 ? -11.492 -12.164 10.562 1 90.19 98 ALA A C 1
ATOM 768 O O . ALA A 1 98 ? -11.953 -13.039 9.82 1 90.19 98 ALA A O 1
ATOM 769 N N . ASN A 1 99 ? -10.539 -11.367 10.211 1 89.75 99 ASN A N 1
ATOM 770 C CA . ASN A 1 99 ? -10.031 -11.336 8.844 1 89.75 99 ASN A CA 1
ATOM 771 C C . ASN A 1 99 ? -8.508 -11.281 8.82 1 89.75 99 ASN A C 1
ATOM 773 O O . ASN A 1 99 ? -7.875 -10.891 9.805 1 89.75 99 ASN A O 1
ATOM 777 N N . PRO A 1 100 ? -7.953 -11.75 7.68 1 89.81 100 PRO A N 1
ATOM 778 C CA . PRO A 1 100 ? -6.523 -11.469 7.551 1 89.81 100 PRO A CA 1
ATOM 779 C C . PRO A 1 100 ? -6.207 -9.977 7.652 1 89.81 100 PRO A C 1
ATOM 781 O O . PRO A 1 100 ? -6.977 -9.141 7.164 1 89.81 100 PRO A O 1
ATOM 784 N N . PRO A 1 101 ? -5.121 -9.641 8.297 1 92.94 101 PRO A N 1
ATOM 785 C CA . PRO A 1 101 ? -4.789 -8.219 8.43 1 92.94 101 PRO A CA 1
ATOM 786 C C . PRO A 1 101 ? -4.48 -7.559 7.09 1 92.94 101 PRO A C 1
ATOM 788 O O . PRO A 1 101 ? -3.887 -8.18 6.211 1 92.94 101 PRO A O 1
ATOM 791 N N . GLY A 1 102 ? -4.891 -6.297 7.051 1 93.06 102 GLY A N 1
ATOM 792 C CA . GLY A 1 102 ? -4.641 -5.531 5.84 1 93.06 102 GLY A CA 1
ATOM 793 C C . GLY A 1 102 ? -5.879 -5.332 4.992 1 93.06 102 GLY A C 1
ATOM 794 O O . GLY A 1 102 ? -6.992 -5.246 5.516 1 93.06 102 GLY A O 1
ATOM 795 N N . CYS A 1 103 ? -5.621 -5.176 3.709 1 92.62 103 CYS A N 1
ATOM 796 C CA . CYS A 1 103 ? -6.688 -4.828 2.777 1 92.62 103 CYS A CA 1
ATOM 797 C C . CYS A 1 103 ? -6.68 -5.758 1.569 1 92.62 103 CYS A C 1
ATOM 799 O O . CYS A 1 103 ? -5.68 -5.848 0.854 1 92.62 103 CYS A O 1
ATOM 801 N N . LEU A 1 104 ? -7.801 -6.332 1.287 1 92.56 104 LEU A N 1
ATOM 802 C CA . LEU A 1 104 ? -7.918 -7.266 0.172 1 92.56 104 LEU A CA 1
ATOM 803 C C . LEU A 1 104 ? -7.652 -6.562 -1.155 1 92.56 104 LEU A C 1
ATOM 805 O O . LEU A 1 104 ? -7.043 -7.141 -2.057 1 92.56 104 LEU A O 1
ATOM 809 N N . LEU A 1 105 ? -8.078 -5.281 -1.246 1 92.38 105 LEU A N 1
ATOM 810 C CA . LEU A 1 105 ? -7.949 -4.547 -2.5 1 92.38 105 LEU A CA 1
ATOM 811 C C . LEU A 1 105 ? -6.488 -4.203 -2.777 1 92.38 105 LEU A C 1
ATOM 813 O O . LEU A 1 105 ? -6.141 -3.811 -3.893 1 92.38 105 LEU A O 1
ATOM 817 N N . VAL A 1 106 ? -5.652 -4.367 -1.786 1 91.81 106 VAL A N 1
ATOM 818 C CA . VAL A 1 106 ? -4.223 -4.133 -1.961 1 91.81 106 VAL A CA 1
ATOM 819 C C . VAL A 1 106 ? -3.488 -5.473 -2.051 1 91.81 106 VAL A C 1
ATOM 821 O O . VAL A 1 106 ? -2.752 -5.719 -3.01 1 91.81 106 VAL A O 1
ATOM 824 N N . GLN A 1 107 ? -3.789 -6.402 -1.199 1 90.06 107 GLN A N 1
ATOM 825 C CA . GLN A 1 107 ? -3.117 -7.695 -1.122 1 90.06 107 GLN A CA 1
ATOM 826 C C . GLN A 1 107 ? -3.572 -8.625 -2.248 1 90.06 107 GLN A C 1
ATOM 828 O O . GLN A 1 107 ? -2.889 -9.594 -2.574 1 90.06 107 GLN A O 1
ATOM 833 N N . GLY A 1 108 ? -4.754 -8.328 -2.768 1 86.69 108 GLY A N 1
ATOM 834 C CA . GLY A 1 108 ? -5.254 -9.188 -3.83 1 86.69 108 GLY A CA 1
ATOM 835 C C . GLY A 1 108 ? -4.352 -9.211 -5.051 1 86.69 108 GLY A C 1
ATOM 836 O O . GLY A 1 108 ? -4.344 -10.188 -5.801 1 86.69 108 GLY A O 1
ATOM 837 N N . GLY A 1 109 ? -3.742 -7.977 -5.23 1 83.5 109 GLY A N 1
ATOM 838 C CA . GLY A 1 109 ? -2.77 -7.973 -6.309 1 83.5 109 GLY A CA 1
ATOM 839 C C . GLY A 1 109 ? -2.527 -6.594 -6.891 1 83.5 109 GLY A C 1
ATOM 840 O O . GLY A 1 109 ? -3.371 -6.059 -7.613 1 83.5 109 GLY A O 1
ATOM 841 N N . LEU A 1 110 ? -1.352 -6.125 -6.641 1 85.12 110 LEU A N 1
ATOM 842 C CA . LEU A 1 110 ? -0.893 -4.898 -7.281 1 85.12 110 LEU A CA 1
ATOM 843 C C . LEU A 1 110 ? -0.13 -5.211 -8.562 1 85.12 110 LEU A C 1
ATOM 845 O O . LEU A 1 110 ? 0.097 -4.32 -9.391 1 85.12 110 LEU A O 1
ATOM 849 N N . ALA A 1 111 ? 0.228 -6.48 -8.609 1 81.19 111 ALA A N 1
ATOM 850 C CA . ALA A 1 111 ? 0.942 -7.09 -9.727 1 81.19 111 ALA A CA 1
ATOM 851 C C . ALA A 1 111 ? 0.553 -8.555 -9.898 1 81.19 111 ALA A C 1
ATOM 853 O O . ALA A 1 111 ? 0.323 -9.258 -8.906 1 81.19 111 ALA A O 1
ATOM 854 N N . CYS A 1 112 ? 0.415 -8.906 -11.18 1 86.5 112 CYS A N 1
ATOM 855 C CA . CYS A 1 112 ? 0.016 -10.281 -11.43 1 86.5 112 CYS A CA 1
ATOM 856 C C . CYS A 1 112 ? 0.774 -10.859 -12.617 1 86.5 112 CYS A C 1
ATOM 858 O O . CYS A 1 112 ? 1.447 -10.125 -13.344 1 86.5 112 CYS A O 1
ATOM 860 N N . GLY A 1 113 ? 0.634 -12.141 -12.703 1 85.38 113 GLY A N 1
ATOM 861 C CA . GLY A 1 113 ? 1.287 -12.844 -13.789 1 85.38 113 GLY A CA 1
ATOM 862 C C . GLY A 1 113 ? 0.622 -12.617 -15.133 1 85.38 113 GLY A C 1
ATOM 863 O O . GLY A 1 113 ? -0.345 -11.859 -15.234 1 85.38 113 GLY A O 1
ATOM 864 N N . GLU A 1 114 ? 1.233 -13.281 -16.094 1 83.31 114 GLU A N 1
ATOM 865 C CA . GLU A 1 114 ? 0.706 -13.188 -17.453 1 83.31 114 GLU A CA 1
ATOM 866 C C . GLU A 1 114 ? -0.709 -13.75 -17.531 1 83.31 114 GLU A C 1
ATOM 868 O O . GLU A 1 114 ? -0.992 -14.812 -16.969 1 83.31 114 GLU A O 1
ATOM 873 N N . GLY A 1 115 ? -1.545 -13.047 -18.188 1 84.12 115 GLY A N 1
ATOM 874 C CA . GLY A 1 115 ? -2.914 -13.5 -18.359 1 84.12 115 GLY A CA 1
ATOM 875 C C . GLY A 1 115 ? -3.861 -12.961 -17.312 1 84.12 115 GLY A C 1
ATOM 876 O O . GLY A 1 115 ? -5.078 -13.141 -17.406 1 84.12 115 GLY A O 1
ATOM 877 N N . SER A 1 116 ? -3.301 -12.391 -16.281 1 86.88 116 SER A N 1
ATOM 878 C CA . SER A 1 116 ? -4.125 -11.867 -15.203 1 86.88 116 SER A CA 1
ATOM 879 C C . SER A 1 116 ? -3.904 -10.375 -15.016 1 86.88 116 SER A C 1
ATOM 881 O O . SER A 1 116 ? -4.055 -9.852 -13.914 1 86.88 116 SER A O 1
ATOM 883 N N . GLU A 1 117 ? -3.594 -9.68 -16.094 1 82.44 117 GLU A N 1
ATOM 884 C CA . GLU A 1 117 ? -3.209 -8.273 -16.047 1 82.44 117 GLU A CA 1
ATOM 885 C C . GLU A 1 117 ? -4.398 -7.391 -15.688 1 82.44 117 GLU A C 1
ATOM 887 O O . GLU A 1 117 ? -4.223 -6.238 -15.289 1 82.44 117 GLU A O 1
ATOM 892 N N . ASN A 1 118 ? -5.531 -7.992 -15.766 1 88.56 118 ASN A N 1
ATOM 893 C CA . ASN A 1 118 ? -6.738 -7.219 -15.484 1 88.56 118 ASN A CA 1
ATOM 894 C C . ASN A 1 118 ? -7.008 -7.117 -13.992 1 88.56 118 ASN A C 1
ATOM 896 O O . ASN A 1 118 ? -7.77 -6.254 -13.547 1 88.56 118 ASN A O 1
ATOM 900 N N . ILE A 1 119 ? -6.41 -7.996 -13.219 1 89.38 119 ILE A N 1
ATOM 901 C CA . ILE A 1 119 ? -6.707 -8.094 -11.789 1 89.38 119 ILE A CA 1
ATOM 902 C C . ILE A 1 119 ? -6.254 -6.82 -11.078 1 89.38 119 ILE A C 1
ATOM 904 O O . ILE A 1 119 ? -7.043 -6.172 -10.391 1 89.38 119 ILE A O 1
ATOM 908 N N . PRO A 1 120 ? -5.016 -6.379 -11.328 1 89.62 120 PRO A N 1
ATOM 909 C CA . PRO A 1 120 ? -4.609 -5.129 -10.688 1 89.62 120 PRO A CA 1
ATOM 910 C C . PRO A 1 120 ? -5.5 -3.951 -11.062 1 89.62 120 PRO A C 1
ATOM 912 O O . PRO A 1 120 ? -5.781 -3.092 -10.227 1 89.62 120 PRO A O 1
ATOM 915 N N . PHE A 1 121 ? -5.973 -3.98 -12.227 1 89.69 121 PHE A N 1
ATOM 916 C CA . PHE A 1 121 ? -6.84 -2.904 -12.695 1 89.69 121 PHE A CA 1
ATOM 917 C C . PHE A 1 121 ? -8.188 -2.943 -11.977 1 89.69 121 PHE A C 1
ATOM 919 O O . PHE A 1 121 ? -8.703 -1.904 -11.562 1 89.69 121 PHE A O 1
ATOM 926 N N . GLU A 1 122 ? -8.711 -4.125 -11.836 1 90.56 122 GLU A N 1
ATOM 927 C CA . GLU A 1 122 ? -9.984 -4.293 -11.141 1 90.56 122 GLU A CA 1
ATOM 928 C C . GLU A 1 122 ? -9.883 -3.832 -9.688 1 90.56 122 GLU A C 1
ATOM 930 O O . GLU A 1 122 ? -10.758 -3.115 -9.195 1 90.56 122 GLU A O 1
ATOM 935 N N . LEU A 1 123 ? -8.875 -4.195 -9.039 1 92.12 123 LEU A N 1
ATOM 936 C CA . LEU A 1 123 ? -8.672 -3.807 -7.645 1 92.12 123 LEU A CA 1
ATOM 937 C C . LEU A 1 123 ? -8.461 -2.303 -7.527 1 92.12 123 LEU A C 1
ATOM 939 O O . LEU A 1 123 ? -9.016 -1.662 -6.633 1 92.12 123 LEU A O 1
ATOM 943 N N . ALA A 1 124 ? -7.742 -1.725 -8.477 1 93 124 ALA A N 1
ATOM 944 C CA . ALA A 1 124 ? -7.496 -0.285 -8.5 1 93 124 ALA A CA 1
ATOM 945 C C . ALA A 1 124 ? -8.797 0.489 -8.703 1 93 124 ALA A C 1
ATOM 947 O O . ALA A 1 124 ? -9.008 1.533 -8.078 1 93 124 ALA A O 1
ATOM 948 N N . SER A 1 125 ? -9.625 -0.023 -9.539 1 92.94 125 SER A N 1
ATOM 949 C CA . SER A 1 125 ? -10.898 0.646 -9.82 1 92.94 125 SER A CA 1
ATOM 950 C C . SER A 1 125 ? -11.773 0.709 -8.57 1 92.94 125 SER A C 1
ATOM 952 O O . SER A 1 125 ? -12.461 1.702 -8.336 1 92.94 125 SER A O 1
ATOM 954 N N . ARG A 1 126 ? -11.711 -0.27 -7.797 1 91.25 126 ARG A N 1
ATOM 955 C CA . ARG A 1 126 ? -12.508 -0.306 -6.57 1 91.25 126 ARG A CA 1
ATOM 956 C C . ARG A 1 126 ? -11.945 0.654 -5.527 1 91.25 126 ARG A C 1
ATOM 958 O O . ARG A 1 126 ? -12.695 1.323 -4.82 1 91.25 126 ARG A O 1
ATOM 965 N N . ARG A 1 127 ? -10.641 0.756 -5.426 1 92.12 127 ARG A N 1
ATOM 966 C CA . ARG A 1 127 ? -10.023 1.758 -4.559 1 92.12 127 ARG A CA 1
ATOM 967 C C . ARG A 1 127 ? -10.367 3.168 -5.02 1 92.12 127 ARG A C 1
ATOM 969 O O . ARG A 1 127 ? -10.656 4.043 -4.203 1 92.12 127 ARG A O 1
ATOM 976 N N . ALA A 1 128 ? -10.43 3.314 -6.32 1 93.25 128 ALA A N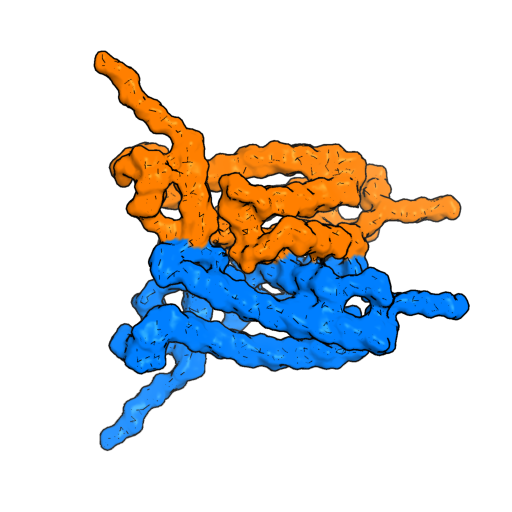 1
ATOM 977 C CA . ALA A 1 128 ? -10.727 4.617 -6.906 1 93.25 128 ALA A CA 1
ATOM 978 C C . ALA A 1 128 ? -12.172 5.027 -6.617 1 93.25 128 ALA A C 1
ATOM 980 O O . ALA A 1 128 ? -12.461 6.215 -6.461 1 93.25 128 ALA A O 1
ATOM 981 N N . LEU A 1 129 ? -13.023 4.074 -6.535 1 92.44 129 LEU A N 1
ATOM 982 C CA . LEU A 1 129 ? -14.422 4.367 -6.23 1 92.44 129 LEU A CA 1
ATOM 983 C C . LEU A 1 129 ? -14.555 4.98 -4.84 1 92.44 129 LEU A C 1
ATOM 985 O O . LEU A 1 129 ? -15.266 5.969 -4.66 1 92.44 129 LEU A O 1
ATOM 989 N N . SER A 1 130 ? -13.859 4.426 -3.84 1 92.19 130 SER A N 1
ATOM 990 C CA . SER A 1 130 ? -13.883 4.965 -2.484 1 92.19 130 SER A CA 1
ATOM 991 C C . SER A 1 130 ? -13.328 6.387 -2.447 1 92.19 130 SER A C 1
ATOM 993 O O . SER A 1 130 ? -13.875 7.254 -1.758 1 92.19 130 SER A O 1
ATOM 995 N N . GLU A 1 131 ? -12.266 6.602 -3.164 1 95.62 131 GLU A N 1
ATOM 996 C CA . GLU A 1 131 ? -11.68 7.934 -3.256 1 95.62 131 GLU A CA 1
ATOM 997 C C . GLU A 1 131 ? -12.656 8.93 -3.873 1 95.62 131 GLU A C 1
ATOM 999 O O . GLU A 1 131 ? -12.781 10.062 -3.404 1 95.62 131 GLU A O 1
ATOM 1004 N N . THR A 1 132 ? -13.344 8.492 -4.914 1 96.69 132 THR A N 1
ATOM 1005 C CA . THR A 1 132 ? -14.312 9.328 -5.602 1 96.69 132 THR A CA 1
ATOM 1006 C C . THR A 1 132 ? -15.453 9.719 -4.66 1 96.69 132 THR A C 1
ATOM 1008 O O . THR A 1 132 ? -15.891 10.875 -4.648 1 96.69 132 THR A O 1
ATOM 1011 N N . GLU A 1 133 ? -15.906 8.805 -3.889 1 96.56 133 GLU A N 1
ATOM 1012 C CA . GLU A 1 133 ? -16.969 9.078 -2.924 1 96.56 133 GLU A CA 1
ATOM 1013 C C . GLU A 1 133 ? -16.531 10.125 -1.9 1 96.56 133 GLU A C 1
ATOM 1015 O O . GLU A 1 133 ? -17.281 11.031 -1.566 1 96.56 133 GLU A O 1
ATOM 1020 N N . LEU A 1 134 ? -15.312 10.016 -1.389 1 97.25 134 LEU A N 1
ATOM 1021 C CA . LEU A 1 134 ? -14.766 11.008 -0.464 1 97.25 134 LEU A CA 1
ATOM 1022 C C . LEU A 1 134 ? -14.688 12.383 -1.119 1 97.25 134 LEU A C 1
ATOM 1024 O O . LEU A 1 134 ? -15.078 13.383 -0.517 1 97.25 134 LEU A O 1
ATOM 1028 N N . ARG A 1 135 ? -14.188 12.383 -2.367 1 97.88 135 ARG A N 1
ATOM 1029 C CA . ARG A 1 135 ? -14.039 13.641 -3.098 1 97.88 135 ARG A CA 1
ATOM 1030 C C . ARG A 1 135 ? -15.383 14.352 -3.24 1 97.88 135 ARG A C 1
ATOM 1032 O O . ARG A 1 135 ? -15.492 15.547 -2.947 1 97.88 135 ARG A O 1
ATOM 1039 N N . GLU A 1 136 ? -16.359 13.609 -3.676 1 98.06 136 GLU A N 1
ATOM 1040 C CA . GLU A 1 136 ? -17.688 14.18 -3.854 1 98.06 136 GLU A CA 1
ATOM 1041 C C . GLU A 1 136 ? -18.234 14.727 -2.539 1 98.06 136 GLU A C 1
ATOM 1043 O O . GLU A 1 136 ? -18.844 15.805 -2.514 1 98.06 136 GLU A O 1
ATOM 1048 N N . ARG A 1 137 ? -17.984 14.016 -1.46 1 97.81 137 ARG A N 1
ATOM 1049 C CA . ARG A 1 137 ? -18.453 14.469 -0.152 1 97.81 137 ARG A CA 1
ATOM 1050 C C . ARG A 1 137 ? -17.734 15.742 0.27 1 97.81 137 ARG A C 1
ATOM 1052 O O . ARG A 1 137 ? -18.328 16.625 0.902 1 97.81 137 ARG A O 1
ATOM 1059 N N . PHE A 1 138 ? -16.469 15.883 -0.008 1 97.38 138 PHE A N 1
ATOM 1060 C CA . PHE A 1 138 ? -15.68 17.047 0.37 1 97.38 138 PHE A CA 1
ATOM 1061 C C . PHE A 1 138 ? -16.047 18.25 -0.501 1 97.38 138 PHE A C 1
ATOM 1063 O O . PHE A 1 138 ? -16.016 19.391 -0.04 1 97.38 138 PHE A O 1
ATOM 1070 N N . VAL A 1 139 ? -16.375 18 -1.78 1 97.62 139 VAL A N 1
ATOM 1071 C CA . VAL A 1 139 ? -16.891 19.062 -2.633 1 97.62 139 VAL A CA 1
ATOM 1072 C C . VAL A 1 139 ? -18.156 19.656 -2.02 1 97.62 139 VAL A C 1
ATOM 1074 O O . VAL A 1 139 ? -18.297 20.891 -1.943 1 97.62 139 VAL A O 1
ATOM 1077 N N . GLN A 1 140 ? -19.031 18.797 -1.581 1 97 140 GLN A N 1
ATOM 1078 C CA . GLN A 1 140 ? -20.25 19.25 -0.913 1 97 140 GLN A CA 1
ATOM 1079 C C . GLN A 1 140 ? -19.922 20.047 0.346 1 97 140 GLN A C 1
ATOM 1081 O O . GLN A 1 140 ? -20.547 21.078 0.619 1 97 140 GLN A O 1
ATOM 1086 N N . ALA A 1 141 ? -18.953 19.562 1.118 1 95.81 141 ALA A N 1
ATOM 1087 C CA . ALA A 1 141 ? -18.531 20.25 2.342 1 95.81 141 ALA A CA 1
ATOM 1088 C C . ALA A 1 141 ? -18.016 21.641 2.035 1 95.81 141 ALA A C 1
ATOM 1090 O O . ALA A 1 141 ? -18.203 22.578 2.822 1 95.81 141 ALA A O 1
ATOM 1091 N N . GLN A 1 142 ? -17.281 21.719 0.983 1 94.31 142 GLN A N 1
ATOM 1092 C CA . GLN A 1 142 ? -16.781 23.031 0.571 1 94.31 142 GLN A CA 1
ATOM 1093 C C . GLN A 1 142 ? -17.922 23.969 0.195 1 94.31 142 GLN A C 1
ATOM 1095 O O . GLN A 1 142 ? -17.922 25.141 0.589 1 94.31 142 GLN A O 1
ATOM 1100 N N . GLN A 1 143 ? -18.891 23.516 -0.502 1 94.25 143 GLN A N 1
ATOM 1101 C CA . GLN A 1 143 ? -20.047 24.297 -0.9 1 94.25 143 GLN A CA 1
ATOM 1102 C C . GLN A 1 143 ? -20.859 24.734 0.317 1 94.25 143 GLN A C 1
ATOM 1104 O O . GLN A 1 143 ? -21.391 25.844 0.333 1 94.25 143 GLN A O 1
ATOM 1109 N N . ASP A 1 144 ? -20.859 23.953 1.325 1 93.88 144 ASP A N 1
ATOM 1110 C CA . ASP A 1 144 ? -21.609 24.219 2.541 1 93.88 144 ASP A CA 1
ATOM 1111 C C . ASP A 1 144 ? -20.812 25.094 3.502 1 93.88 144 ASP A C 1
ATOM 1113 O O . ASP A 1 144 ? -21.328 25.5 4.555 1 93.88 144 ASP A O 1
ATOM 1117 N N . GLY A 1 145 ? -19.547 25.297 3.236 1 91.94 145 GLY A N 1
ATOM 1118 C CA . GLY A 1 145 ? -18.703 26.172 4.051 1 91.94 145 GLY A CA 1
ATOM 1119 C C . GLY A 1 145 ? -18.016 25.422 5.18 1 91.94 145 GLY A C 1
ATOM 1120 O O . GLY A 1 145 ? -17.375 26.047 6.039 1 91.94 145 GLY A O 1
ATOM 1121 N N . ASP A 1 146 ? -18.172 24.188 5.176 1 93.25 146 ASP A N 1
ATOM 1122 C CA . ASP A 1 146 ? -17.562 23.344 6.203 1 93.25 146 ASP A CA 1
ATOM 1123 C C . ASP A 1 146 ? -16.078 23.094 5.898 1 93.25 146 ASP A C 1
ATOM 1125 O O . ASP A 1 146 ? -15.305 22.766 6.797 1 93.25 146 ASP A O 1
ATOM 1129 N N . LEU A 1 147 ? -15.727 23.156 4.664 1 92.88 147 LEU A N 1
ATOM 1130 C CA . LEU A 1 147 ? -14.352 23.047 4.195 1 92.88 147 LEU A CA 1
ATOM 1131 C C . LEU A 1 147 ? -13.906 24.359 3.551 1 92.88 147 LEU A C 1
ATOM 1133 O O . LEU A 1 147 ? -14.656 24.969 2.793 1 92.88 147 LEU A O 1
ATOM 1137 N N . ALA A 1 148 ? -12.695 24.797 3.936 1 90.19 148 ALA A N 1
ATOM 1138 C CA . ALA A 1 148 ? -12.18 26.078 3.438 1 90.19 148 ALA A CA 1
ATOM 1139 C C . ALA A 1 148 ? -12.219 26.125 1.912 1 90.19 148 ALA A C 1
ATOM 1141 O O . ALA A 1 148 ? -11.992 25.109 1.25 1 90.19 148 ALA A O 1
ATOM 1142 N N . GLU A 1 149 ? -12.398 27.266 1.338 1 89.56 149 GLU A N 1
ATOM 1143 C CA . GLU A 1 149 ? -12.422 27.469 -0.108 1 89.56 149 GLU A CA 1
ATOM 1144 C C . GLU A 1 149 ? -11.07 27.141 -0.734 1 89.56 149 GLU A C 1
ATOM 1146 O O . GLU A 1 149 ? -10.992 26.734 -1.896 1 89.56 149 GLU A O 1
ATOM 1151 N N . THR A 1 150 ? -10.07 27.297 0.056 1 89.62 150 THR A N 1
ATOM 1152 C CA . THR A 1 150 ? -8.719 27.094 -0.451 1 89.62 150 THR A CA 1
ATOM 1153 C C . THR A 1 150 ? -8.352 25.609 -0.438 1 89.62 150 THR A C 1
ATOM 1155 O O . THR A 1 150 ? -7.355 25.219 -1.047 1 89.62 150 T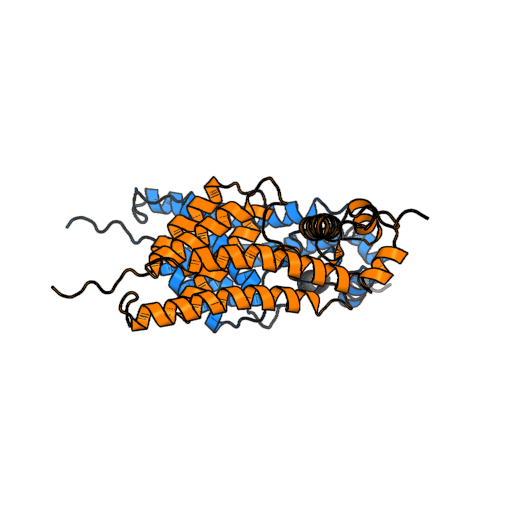HR A O 1
ATOM 1158 N N . ALA A 1 151 ? -9.219 24.906 0.244 1 91.88 151 ALA A N 1
ATOM 1159 C CA . ALA A 1 151 ? -8.945 23.469 0.287 1 91.88 151 ALA A CA 1
ATOM 1160 C C . ALA A 1 151 ? -9.234 22.812 -1.062 1 91.88 151 ALA A C 1
ATOM 1162 O O . ALA A 1 151 ? -10.086 23.281 -1.819 1 91.88 151 ALA A O 1
ATOM 1163 N N . ASP A 1 152 ? -8.516 21.797 -1.437 1 95 152 ASP A N 1
ATOM 1164 C CA . ASP A 1 152 ? -8.742 21.016 -2.65 1 95 152 ASP A CA 1
ATOM 1165 C C . ASP A 1 152 ? -9.367 19.672 -2.326 1 95 152 ASP A C 1
ATOM 1167 O O . ASP A 1 152 ? -8.672 18.75 -1.898 1 95 152 ASP A O 1
ATOM 1171 N N . PRO A 1 153 ? -10.664 19.531 -2.57 1 96.62 153 PRO A N 1
ATOM 1172 C CA . PRO A 1 153 ? -11.359 18.297 -2.221 1 96.62 153 PRO A CA 1
ATOM 1173 C C . PRO A 1 153 ? -10.727 17.062 -2.85 1 96.62 153 PRO A C 1
ATOM 1175 O O . PRO A 1 153 ? -10.656 16 -2.215 1 96.62 153 PRO A O 1
ATOM 1178 N N . ALA A 1 154 ? -10.281 17.172 -4.051 1 97.06 154 ALA A N 1
ATOM 1179 C CA . ALA A 1 154 ? -9.664 16.031 -4.738 1 97.06 154 ALA A CA 1
ATOM 1180 C C . ALA A 1 154 ? -8.359 15.625 -4.059 1 97.06 154 ALA A C 1
ATOM 1182 O O . ALA A 1 154 ? -8.102 14.438 -3.861 1 97.06 154 ALA A O 1
ATOM 1183 N N . ALA A 1 155 ? -7.57 16.609 -3.695 1 96.25 155 ALA A N 1
ATOM 1184 C CA . ALA A 1 155 ? -6.297 16.328 -3.031 1 96.25 155 ALA A CA 1
ATOM 1185 C C . ALA A 1 155 ? -6.52 15.703 -1.659 1 96.25 155 ALA A C 1
ATOM 1187 O O . ALA A 1 155 ? -5.801 14.781 -1.269 1 96.25 155 ALA A O 1
ATOM 1188 N N . LEU A 1 156 ? -7.539 16.203 -0.951 1 96.56 156 LEU A N 1
ATOM 1189 C CA . LEU A 1 156 ? -7.84 15.68 0.374 1 96.56 156 LEU A CA 1
ATOM 1190 C C . LEU A 1 156 ? -8.32 14.234 0.283 1 96.56 156 LEU A C 1
ATOM 1192 O O . LEU A 1 156 ? -7.898 13.383 1.075 1 96.56 156 LEU A O 1
ATOM 1196 N N . ALA A 1 157 ? -9.172 13.953 -0.683 1 97.69 157 ALA A N 1
ATOM 1197 C CA . ALA A 1 157 ? -9.672 12.602 -0.883 1 97.69 157 ALA A CA 1
ATOM 1198 C C . ALA A 1 157 ? -8.539 11.648 -1.26 1 97.69 157 ALA A C 1
ATOM 1200 O O . ALA A 1 157 ? -8.453 10.539 -0.727 1 97.69 157 ALA A O 1
ATOM 1201 N N . ARG A 1 158 ? -7.699 12.055 -2.184 1 97.56 158 ARG A N 1
ATOM 1202 C CA . ARG A 1 158 ? -6.57 11.25 -2.625 1 97.56 158 ARG A CA 1
ATOM 1203 C C . ARG A 1 158 ? -5.602 10.984 -1.477 1 97.56 158 ARG A C 1
ATOM 1205 O O . ARG A 1 158 ? -5.082 9.875 -1.338 1 97.56 158 ARG A O 1
ATOM 1212 N N . PHE A 1 159 ? -5.398 12.039 -0.682 1 97.31 159 PHE A N 1
ATOM 1213 C CA . PHE A 1 159 ? -4.539 11.906 0.49 1 97.31 159 PHE A CA 1
ATOM 1214 C C . PHE A 1 159 ? -5.082 10.844 1.438 1 97.31 159 PHE A C 1
ATOM 1216 O O . PHE A 1 159 ? -4.359 9.922 1.824 1 97.31 159 PHE A O 1
ATOM 1223 N N . LEU A 1 160 ? -6.332 10.906 1.772 1 97.44 160 LEU A N 1
ATOM 1224 C CA . LEU A 1 160 ? -6.93 9.953 2.703 1 97.44 160 LEU A CA 1
ATOM 1225 C C . LEU A 1 160 ? -6.914 8.539 2.125 1 97.44 160 LEU A C 1
ATOM 1227 O O . LEU A 1 160 ? -6.625 7.578 2.838 1 97.44 160 LEU A O 1
ATOM 1231 N N . SER A 1 161 ? -7.242 8.438 0.889 1 97.06 161 SER A N 1
ATOM 1232 C CA . SER A 1 161 ? -7.211 7.141 0.217 1 97.06 161 SER A CA 1
ATOM 1233 C C . SER A 1 161 ? -5.805 6.547 0.224 1 97.06 161 SER A C 1
ATOM 1235 O O . SER A 1 161 ? -5.633 5.344 0.43 1 97.06 161 SER A O 1
ATOM 1237 N N . THR A 1 162 ? -4.812 7.391 -0.047 1 97.69 162 THR A N 1
ATOM 1238 C CA . THR A 1 162 ? -3.42 6.961 -0.026 1 97.69 162 THR A CA 1
ATOM 1239 C C . THR A 1 162 ? -3.029 6.457 1.361 1 97.69 162 THR A C 1
ATOM 1241 O O . THR A 1 162 ? -2.424 5.391 1.493 1 97.69 162 THR A O 1
ATOM 1244 N N . VAL A 1 163 ? -3.395 7.191 2.357 1 97.75 163 VAL A N 1
ATOM 1245 C CA . VAL A 1 163 ? -3.102 6.793 3.73 1 97.75 163 VAL A CA 1
ATOM 1246 C C . VAL A 1 163 ? -3.783 5.461 4.039 1 97.75 163 VAL A C 1
ATOM 1248 O O . VAL A 1 163 ? -3.174 4.57 4.633 1 97.75 163 VAL A O 1
ATOM 1251 N N . ALA A 1 164 ? -5.02 5.32 3.656 1 96.56 164 ALA A N 1
ATOM 1252 C CA . ALA A 1 164 ? -5.762 4.082 3.889 1 96.56 164 ALA A CA 1
ATOM 1253 C C . ALA A 1 164 ? -5.043 2.889 3.27 1 96.56 164 ALA A C 1
ATOM 1255 O O . ALA A 1 164 ? -4.891 1.847 3.912 1 96.56 164 ALA A O 1
ATOM 1256 N N . SER A 1 165 ? -4.633 3.039 2.031 1 96.69 165 SER A N 1
ATOM 1257 C CA . SER A 1 165 ? -3.887 1.977 1.365 1 96.69 165 SER A CA 1
ATOM 1258 C C . SER A 1 165 ? -2.58 1.681 2.094 1 96.69 165 SER A C 1
ATOM 1260 O O . SER A 1 165 ? -2.215 0.517 2.275 1 96.69 165 SER A O 1
ATOM 1262 N N . GLY A 1 166 ? -1.884 2.748 2.465 1 97.56 166 GLY A N 1
ATOM 1263 C CA . GLY A 1 166 ? -0.666 2.564 3.238 1 97.56 166 GLY A CA 1
ATOM 1264 C C . GLY A 1 166 ? -0.895 1.842 4.551 1 97.56 166 GLY A C 1
ATOM 1265 O O . GLY A 1 166 ? -0.073 1.023 4.969 1 97.56 166 GLY A O 1
ATOM 1266 N N . MET A 1 167 ? -1.988 2.107 5.219 1 97.06 167 MET A N 1
ATOM 1267 C CA . MET A 1 167 ? -2.33 1.412 6.453 1 97.06 167 MET A CA 1
ATOM 1268 C C . MET A 1 167 ? -2.58 -0.07 6.195 1 97.06 167 MET A C 1
ATOM 1270 O O . MET A 1 167 ? -2.281 -0.913 7.039 1 97.06 167 MET A O 1
ATOM 1274 N N . GLY A 1 168 ? -3.184 -0.321 5.027 1 96.19 168 GLY A N 1
ATOM 1275 C CA . GLY A 1 168 ? -3.316 -1.716 4.637 1 96.19 168 GLY A CA 1
ATOM 1276 C C . GLY A 1 168 ? -1.984 -2.438 4.539 1 96.19 168 GLY A C 1
ATOM 1277 O O . GLY A 1 168 ? -1.843 -3.557 5.035 1 96.19 168 GLY A O 1
ATOM 1278 N N . VAL A 1 169 ? -1.048 -1.789 3.912 1 96.06 169 VAL A N 1
ATOM 1279 C CA . VAL A 1 169 ? 0.296 -2.346 3.789 1 96.06 169 VAL A CA 1
ATOM 1280 C C . VAL A 1 169 ? 0.907 -2.533 5.176 1 96.06 169 VAL A C 1
ATOM 1282 O O . VAL A 1 169 ? 1.466 -3.59 5.477 1 96.06 169 VAL A O 1
ATOM 1285 N N . LEU A 1 170 ? 0.745 -1.528 6.004 1 96 170 LEU A N 1
ATOM 1286 C CA . LEU A 1 170 ? 1.273 -1.562 7.363 1 96 170 LEU A CA 1
ATOM 1287 C C . LEU A 1 170 ? 0.665 -2.715 8.156 1 96 170 LEU A C 1
A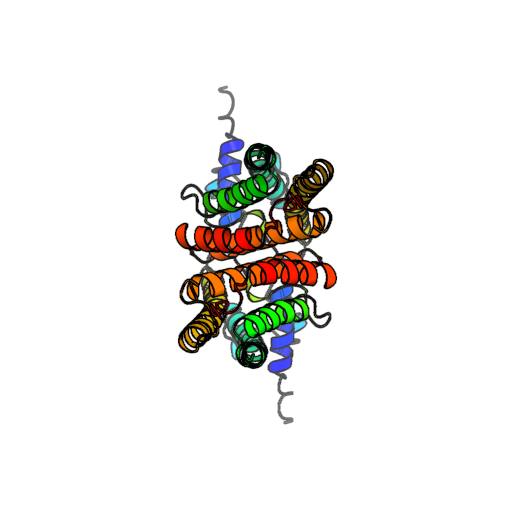TOM 1289 O O . LEU A 1 170 ? 1.386 -3.486 8.789 1 96 170 LEU A O 1
ATOM 1293 N N . ALA A 1 171 ? -0.583 -2.875 8.117 1 95.5 171 ALA A N 1
ATOM 1294 C CA . ALA A 1 171 ? -1.284 -3.939 8.836 1 95.5 171 ALA A CA 1
ATOM 1295 C C . ALA A 1 171 ? -0.868 -5.312 8.312 1 95.5 171 ALA A C 1
ATOM 1297 O O . ALA A 1 171 ? -0.661 -6.242 9.102 1 95.5 171 ALA A O 1
ATOM 1298 N N . SER A 1 172 ? -0.761 -5.426 7.039 1 93.56 172 SER A N 1
ATOM 1299 C CA . SER A 1 172 ? -0.361 -6.695 6.441 1 93.56 172 SER A CA 1
ATOM 1300 C C . SER A 1 172 ? 1.049 -7.086 6.867 1 93.56 172 SER A C 1
ATOM 1302 O O . SER A 1 172 ? 1.426 -8.258 6.785 1 93.56 172 SER A O 1
ATOM 1304 N N . SER A 1 173 ? 1.835 -6.082 7.242 1 92.44 173 SER A N 1
ATOM 1305 C CA . SER A 1 173 ? 3.209 -6.312 7.676 1 92.44 173 SER A CA 1
ATOM 1306 C C . SER A 1 173 ? 3.277 -6.594 9.172 1 92.44 173 SER A C 1
ATOM 1308 O O . SER A 1 173 ? 4.367 -6.68 9.742 1 92.44 173 SER A O 1
ATOM 1310 N N . GLY A 1 174 ? 2.117 -6.621 9.852 1 92.06 174 GLY A N 1
ATOM 1311 C CA . GLY A 1 174 ? 2.092 -7.082 11.234 1 92.06 174 GLY A CA 1
ATOM 1312 C C . GLY A 1 174 ? 1.857 -5.965 12.227 1 92.06 174 GLY A C 1
ATOM 1313 O O . GLY A 1 174 ? 1.824 -6.199 13.438 1 92.06 174 GLY A O 1
ATOM 1314 N N . ALA A 1 175 ? 1.717 -4.73 11.734 1 94.5 175 ALA A N 1
ATOM 1315 C CA . ALA A 1 175 ? 1.435 -3.629 12.648 1 94.5 175 ALA A CA 1
ATOM 1316 C C . ALA A 1 175 ? 0.103 -3.836 13.367 1 94.5 175 ALA A C 1
ATOM 1318 O O . ALA A 1 175 ? -0.861 -4.32 12.766 1 94.5 175 ALA A O 1
ATOM 1319 N N . ASP A 1 176 ? 0.05 -3.4 14.57 1 95.94 176 ASP A N 1
ATOM 1320 C CA . ASP A 1 176 ? -1.168 -3.602 15.352 1 95.94 176 ASP A CA 1
ATOM 1321 C C . ASP A 1 176 ? -2.082 -2.381 15.266 1 95.94 176 ASP A C 1
ATOM 1323 O O . ASP A 1 176 ? -1.755 -1.4 14.594 1 95.94 176 ASP A O 1
ATOM 1327 N N . ARG A 1 177 ? -3.213 -2.531 15.969 1 96.75 177 ARG A N 1
ATOM 1328 C CA . ARG A 1 177 ? -4.258 -1.513 15.93 1 96.75 177 ARG A CA 1
ATOM 1329 C C . ARG A 1 177 ? -3.744 -0.182 16.469 1 96.75 177 ARG A C 1
ATOM 1331 O O . ARG A 1 177 ? -4.102 0.88 15.953 1 96.75 177 ARG A O 1
ATOM 1338 N N . GLY A 1 178 ? -2.961 -0.212 17.516 1 97.5 178 GLY A N 1
ATOM 1339 C CA . GLY A 1 178 ? -2.395 0.999 18.078 1 97.5 178 GLY A CA 1
ATOM 1340 C C . GLY A 1 178 ? -1.535 1.776 17.109 1 97.5 178 GLY A C 1
ATOM 1341 O O . GLY A 1 178 ? -1.644 3.002 17.016 1 97.5 178 GLY A O 1
ATOM 1342 N N . ALA A 1 179 ? -0.697 1.089 16.406 1 97 179 ALA A N 1
ATOM 1343 C CA . ALA A 1 179 ? 0.167 1.718 15.406 1 97 179 ALA A CA 1
ATOM 1344 C C . ALA A 1 179 ? -0.657 2.391 14.312 1 97 179 ALA A C 1
ATOM 1346 O O . ALA A 1 179 ? -0.325 3.488 13.859 1 97 179 ALA A O 1
ATOM 1347 N N . LEU A 1 180 ? -1.729 1.723 13.82 1 97.94 180 LEU A N 1
ATOM 1348 C CA . LEU A 1 180 ? -2.576 2.303 12.781 1 97.94 180 LEU A CA 1
ATOM 1349 C C . LEU A 1 180 ? -3.312 3.531 13.305 1 97.94 180 LEU A C 1
ATOM 1351 O O . LEU A 1 180 ? -3.504 4.504 12.57 1 97.94 180 LEU A O 1
ATOM 1355 N N . ARG A 1 181 ? -3.723 3.5 14.562 1 97.81 181 ARG A N 1
ATOM 1356 C CA . ARG A 1 181 ? -4.383 4.652 15.172 1 97.81 181 ARG A CA 1
ATOM 1357 C C . ARG A 1 181 ? -3.451 5.859 15.203 1 97.81 181 ARG A C 1
ATOM 1359 O O . ARG A 1 181 ? -3.889 6.992 14.992 1 97.81 181 ARG A O 1
ATOM 1366 N N . GLU A 1 182 ? -2.215 5.59 15.492 1 96.44 182 GLU A N 1
ATOM 1367 C CA . GLU A 1 182 ? -1.229 6.664 15.484 1 96.44 182 GLU A CA 1
ATOM 1368 C C . GLU A 1 182 ? -1.129 7.316 14.109 1 96.44 182 GLU A C 1
ATOM 1370 O O . GLU A 1 182 ? -1.105 8.547 14 1 96.44 182 GLU A O 1
ATOM 1375 N N . VAL A 1 183 ? -1.106 6.508 13.102 1 97.31 183 VAL A N 1
ATOM 1376 C CA . VAL A 1 183 ? -1.033 7.008 11.734 1 97.31 183 VAL A CA 1
ATOM 1377 C C . VAL A 1 183 ? -2.275 7.84 11.414 1 97.31 183 VAL A C 1
ATOM 1379 O O . VAL A 1 183 ? -2.174 8.922 10.844 1 97.31 183 VAL A O 1
ATOM 1382 N N . ALA A 1 184 ? -3.416 7.309 11.82 1 97.44 184 ALA A N 1
ATOM 1383 C CA . ALA A 1 184 ? -4.668 8.016 11.578 1 97.44 184 ALA A CA 1
ATOM 1384 C C . ALA A 1 184 ? -4.668 9.383 12.258 1 97.44 184 ALA A C 1
ATOM 1386 O O . ALA A 1 184 ? -5.059 10.383 11.648 1 97.44 184 ALA A O 1
ATOM 1387 N N . ARG A 1 185 ? -4.191 9.438 13.469 1 95.81 185 ARG A N 1
ATOM 1388 C CA . ARG A 1 185 ? -4.184 10.688 14.234 1 95.81 185 ARG A CA 1
ATOM 1389 C C . ARG A 1 185 ? -3.271 11.719 13.586 1 95.81 185 ARG A C 1
ATOM 1391 O O . ARG A 1 185 ? -3.656 12.883 13.43 1 95.81 185 ARG A O 1
ATOM 1398 N N . VAL A 1 186 ? -2.082 11.32 13.234 1 95.06 186 VAL A N 1
ATOM 1399 C CA . VAL A 1 186 ? -1.16 12.242 12.57 1 95.06 186 VAL A CA 1
ATOM 1400 C C . VAL A 1 186 ? -1.763 12.719 11.258 1 95.06 186 VAL A C 1
ATOM 1402 O O . VAL A 1 186 ? -1.697 13.914 10.938 1 95.06 186 VAL A O 1
ATOM 1405 N N . SER A 1 187 ? -2.381 11.797 10.469 1 96 187 SER A N 1
ATOM 1406 C CA . SER A 1 187 ? -2.994 12.133 9.188 1 96 187 SER A CA 1
ATOM 1407 C C . SER A 1 187 ? -4.09 13.18 9.359 1 96 187 SER A C 1
ATOM 1409 O O . SER A 1 187 ? -4.211 14.102 8.547 1 96 187 SER A O 1
ATOM 1411 N N . LEU A 1 188 ? -4.859 13.047 10.398 1 94.75 188 LEU A N 1
ATOM 1412 C CA . LEU A 1 188 ? -5.98 13.953 10.633 1 94.75 188 LEU A CA 1
ATOM 1413 C C . LEU A 1 188 ? -5.488 15.359 10.945 1 94.75 188 LEU A C 1
ATOM 1415 O O . LEU A 1 188 ? -6.207 16.328 10.719 1 94.75 188 LEU A O 1
ATOM 1419 N N . SER A 1 189 ? -4.27 15.453 11.477 1 90.94 189 SER A N 1
ATOM 1420 C CA . SER A 1 189 ? -3.695 16.766 11.742 1 90.94 189 SER A CA 1
ATOM 1421 C C . SER A 1 189 ? -3.436 17.531 10.445 1 90.94 189 SER A C 1
ATOM 1423 O O . SER A 1 189 ? -3.285 18.75 10.453 1 90.94 189 SER A O 1
ATOM 1425 N N . ALA A 1 190 ? -3.375 16.828 9.344 1 85 190 ALA A N 1
ATOM 1426 C CA . ALA A 1 190 ? -3.154 17.438 8.031 1 85 190 ALA A CA 1
ATOM 1427 C C . ALA A 1 190 ? -4.465 17.953 7.445 1 85 190 ALA A C 1
ATOM 1429 O O . ALA A 1 190 ? -4.457 18.734 6.484 1 85 190 ALA A O 1
ATOM 1430 N N . PHE A 1 191 ? -5.555 17.469 7.992 1 83.19 191 PHE A N 1
ATOM 1431 C CA . PHE A 1 191 ? -6.852 17.844 7.445 1 83.19 191 PHE A CA 1
ATOM 1432 C C . PHE A 1 191 ? -7.246 19.234 7.898 1 83.19 191 PHE A C 1
ATOM 1434 O O . PHE A 1 191 ? -7.176 19.547 9.086 1 83.19 191 PHE A O 1
ATOM 1441 N N . PRO A 1 192 ? -7.504 20.078 6.934 1 77 192 PRO A N 1
ATOM 1442 C CA . PRO A 1 192 ? -7.777 21.484 7.277 1 77 192 PRO A CA 1
ATOM 1443 C C . PRO A 1 192 ? -9.086 21.656 8.047 1 77 192 PRO A C 1
ATOM 1445 O O . PRO A 1 192 ? -10.016 20.859 7.883 1 77 192 PRO A O 1
ATOM 1448 N N . GLY A 1 193 ? -9.109 22.438 9.086 1 67.06 193 GLY A N 1
ATOM 1449 C CA . GLY A 1 193 ? -10.336 22.797 9.781 1 67.06 193 GLY A CA 1
ATOM 1450 C C . GLY A 1 193 ? -11.156 23.828 9.047 1 67.06 193 GLY A C 1
ATOM 1451 O O . GLY A 1 193 ? -10.789 24.25 7.941 1 67.06 193 GLY A O 1
ATOM 1452 N N . PRO A 1 194 ? -12.438 23.984 9.539 1 65.38 194 PRO A N 1
ATOM 1453 C CA . PRO A 1 194 ? -13.289 25.016 8.938 1 65.38 194 PRO A CA 1
ATOM 1454 C C . PRO A 1 194 ? -12.633 26.391 8.906 1 65.38 194 PRO A C 1
ATOM 1456 O O . PRO A 1 194 ? -11.68 26.641 9.648 1 65.38 194 PRO A O 1
ATOM 1459 N N . GLU A 1 195 ? -12.789 27.141 7.773 1 57.22 195 GLU A N 1
ATOM 1460 C CA . GLU A 1 195 ? -12.32 28.516 7.691 1 57.22 195 GLU A CA 1
ATOM 1461 C C . GLU A 1 195 ? -12.617 29.281 8.984 1 57.22 195 GLU A C 1
ATOM 1463 O O . GLU A 1 195 ? -13.688 29.125 9.562 1 57.22 195 GLU A O 1
ATOM 1468 N N . LYS A 1 196 ? -11.547 29.516 9.93 1 54.69 196 LYS A N 1
ATOM 1469 C CA . LYS A 1 196 ? -11.812 30.422 11.047 1 54.69 196 LYS A CA 1
ATOM 1470 C C . LYS A 1 196 ? -12.508 31.703 10.562 1 54.69 196 LYS A C 1
ATOM 1472 O O . LYS A 1 196 ? -12.047 32.344 9.625 1 54.69 196 LYS A O 1
ATOM 1477 N N . GLY A 1 197 ? -13.812 31.875 10.477 1 43.06 197 GLY A N 1
ATOM 1478 C CA . GLY A 1 197 ? -14.461 33.156 10.312 1 43.06 197 GLY A CA 1
ATOM 1479 C C . GLY A 1 197 ? -13.766 34.281 11.07 1 43.06 197 GLY A C 1
ATOM 1480 O O . GLY A 1 197 ? -13.195 34.062 12.133 1 43.06 197 GLY A O 1
ATOM 1481 N N . ASP A 1 198 ? -13.078 35.25 10.367 1 39.28 198 ASP A N 1
ATOM 1482 C CA . ASP A 1 198 ? -12.891 36.562 10.938 1 39.28 198 ASP A CA 1
ATOM 1483 C C . ASP A 1 198 ? -14.07 36.969 11.828 1 39.28 198 ASP A C 1
ATOM 1485 O O . ASP A 1 198 ? -15.203 37.062 11.359 1 39.28 198 ASP A O 1
ATOM 1489 N N . GLN A 1 199 ? -14.492 36.344 12.977 1 29.31 199 GLN A N 1
ATOM 1490 C CA . GLN A 1 199 ? -15.062 37.375 13.836 1 29.31 199 GLN A CA 1
ATOM 1491 C C . GLN A 1 199 ? -14 38.375 14.281 1 29.31 199 GLN A C 1
ATOM 1493 O O . GLN A 1 199 ? -12.875 37.969 14.625 1 29.31 199 GLN A O 1
ATOM 1498 N N . MET B 1 1 ? 41.094 -19.797 -24.891 1 32.56 1 MET B N 1
ATOM 1499 C CA . MET B 1 1 ? 39.656 -19.938 -24.828 1 32.56 1 MET B CA 1
ATOM 1500 C C . MET B 1 1 ? 39 -18.703 -24.188 1 32.56 1 MET B C 1
ATOM 1502 O O . MET B 1 1 ? 39.531 -18.172 -23.219 1 32.56 1 MET B O 1
ATOM 1506 N N . GLY B 1 2 ? 38.438 -17.719 -24.844 1 37.06 2 GLY B N 1
ATOM 1507 C CA . GLY B 1 2 ? 38.031 -16.375 -24.438 1 37.06 2 GLY B CA 1
ATOM 1508 C C . GLY B 1 2 ? 37.156 -16.375 -23.188 1 37.06 2 GLY B C 1
ATOM 1509 O O . GLY B 1 2 ? 36.562 -17.391 -22.828 1 37.06 2 GLY B O 1
ATOM 1510 N N . ARG B 1 3 ? 37.562 -15.734 -22.109 1 42.72 3 ARG B N 1
ATOM 1511 C CA . ARG B 1 3 ? 36.875 -15.695 -20.828 1 42.72 3 ARG B CA 1
ATOM 1512 C C . ARG B 1 3 ? 35.375 -15.672 -21 1 42.72 3 ARG B C 1
ATOM 1514 O O . ARG B 1 3 ? 34.844 -14.906 -21.812 1 42.72 3 ARG B O 1
ATOM 1521 N N . PRO B 1 4 ? 34.594 -16.797 -20.875 1 44.91 4 PRO B N 1
ATOM 1522 C CA . PRO B 1 4 ? 33.156 -16.875 -21.078 1 44.91 4 PRO B CA 1
ATOM 1523 C C . PRO B 1 4 ? 32.438 -15.539 -20.859 1 44.91 4 PRO B C 1
ATOM 1525 O O . PRO B 1 4 ? 32.969 -14.688 -20.125 1 44.91 4 PRO B O 1
ATOM 1528 N N . ARG B 1 5 ? 31.812 -14.859 -21.75 1 45.34 5 ARG B N 1
ATOM 1529 C CA . ARG B 1 5 ? 31.062 -13.609 -21.75 1 45.34 5 ARG B CA 1
ATOM 1530 C C . ARG B 1 5 ? 30.453 -13.336 -20.375 1 45.34 5 ARG B C 1
ATOM 1532 O O . ARG B 1 5 ? 29.672 -14.148 -19.859 1 45.34 5 ARG B O 1
ATOM 1539 N N . SER B 1 6 ? 31.109 -12.891 -19.328 1 49.94 6 SER B N 1
ATOM 1540 C CA . SER B 1 6 ? 30.812 -12.508 -17.953 1 49.94 6 SER B CA 1
ATOM 1541 C C . SER B 1 6 ? 29.438 -11.852 -17.859 1 49.94 6 SER B C 1
ATOM 1543 O O . SER B 1 6 ? 29.188 -10.836 -18.516 1 49.94 6 SER B O 1
ATOM 1545 N N . PHE B 1 7 ? 28.344 -12.672 -17.859 1 61.28 7 PHE B N 1
ATOM 1546 C CA . PHE B 1 7 ? 27 -12.234 -17.547 1 61.28 7 PHE B CA 1
ATOM 1547 C C . PHE B 1 7 ? 27.031 -11.039 -16.594 1 61.28 7 PHE B C 1
ATOM 1549 O O . PHE B 1 7 ? 27.719 -11.07 -15.578 1 61.28 7 PHE B O 1
ATOM 1556 N N . ASP B 1 8 ? 26.859 -9.812 -17.188 1 81.19 8 ASP B N 1
ATOM 1557 C CA . ASP B 1 8 ? 26.719 -8.625 -16.344 1 81.19 8 ASP B CA 1
ATOM 1558 C C . ASP B 1 8 ? 25.656 -8.828 -15.273 1 81.19 8 ASP B C 1
ATOM 1560 O O . ASP B 1 8 ? 24.453 -8.656 -15.547 1 81.19 8 ASP B O 1
ATOM 1564 N N . THR B 1 9 ? 26.062 -9.359 -14.172 1 85.38 9 THR B N 1
ATOM 1565 C CA . THR B 1 9 ? 25.188 -9.711 -13.055 1 85.38 9 THR B CA 1
ATOM 1566 C C . THR B 1 9 ? 24.297 -8.531 -12.656 1 85.38 9 THR B C 1
ATOM 1568 O O . THR B 1 9 ? 23.125 -8.703 -12.336 1 85.38 9 THR B O 1
ATOM 1571 N N . ASP B 1 10 ? 24.859 -7.371 -12.867 1 87.25 10 ASP B N 1
ATOM 1572 C CA . ASP B 1 10 ? 24.094 -6.184 -12.484 1 87.25 10 ASP B CA 1
ATOM 1573 C C . ASP B 1 10 ? 22.938 -5.949 -13.438 1 87.25 10 ASP B C 1
ATOM 1575 O O . ASP B 1 10 ? 21.812 -5.691 -13 1 87.25 10 ASP B O 1
ATOM 1579 N N . LYS B 1 11 ? 23.219 -6.051 -14.641 1 90.75 11 LYS B N 1
ATOM 1580 C CA . LYS B 1 11 ? 22.156 -5.875 -15.633 1 90.75 11 LYS B CA 1
ATOM 1581 C C . LYS B 1 11 ? 21.094 -6.961 -15.5 1 90.75 11 LYS B C 1
ATOM 1583 O O . LYS B 1 11 ? 19.891 -6.68 -15.594 1 90.75 11 LYS B O 1
ATOM 1588 N N . ALA B 1 12 ? 21.562 -8.18 -15.312 1 91.75 12 ALA B N 1
ATOM 1589 C CA . ALA B 1 12 ? 20.641 -9.297 -15.133 1 91.75 12 ALA B CA 1
ATOM 1590 C C . ALA B 1 12 ? 19.734 -9.07 -13.93 1 91.75 12 ALA B C 1
ATOM 1592 O O . ALA B 1 12 ? 18.531 -9.336 -13.984 1 91.75 12 ALA B O 1
ATOM 1593 N N . LEU B 1 13 ? 20.328 -8.555 -12.906 1 92.5 13 LEU B N 1
ATOM 1594 C CA . LEU B 1 13 ? 19.562 -8.297 -11.695 1 92.5 13 LEU B CA 1
ATOM 1595 C C . LEU B 1 13 ? 18.562 -7.16 -11.914 1 92.5 13 LEU B C 1
ATOM 1597 O O . LEU B 1 13 ? 17.438 -7.207 -11.414 1 92.5 13 LEU B O 1
ATOM 1601 N N . ASP B 1 14 ? 18.984 -6.184 -12.688 1 93.12 14 ASP B N 1
ATOM 1602 C CA . ASP B 1 14 ? 18.062 -5.105 -13.031 1 93.12 14 ASP B CA 1
ATOM 1603 C C . ASP B 1 14 ? 16.859 -5.637 -13.805 1 93.12 14 ASP B C 1
ATOM 1605 O O . ASP B 1 14 ? 15.727 -5.246 -13.547 1 93.12 14 ASP B O 1
ATOM 1609 N N . ASP B 1 15 ? 17.156 -6.488 -14.688 1 95.25 15 ASP B N 1
ATOM 1610 C CA . ASP B 1 15 ? 16.109 -7.086 -15.508 1 95.25 15 ASP B CA 1
ATOM 1611 C C . ASP B 1 15 ? 15.172 -7.945 -14.656 1 95.25 15 ASP B C 1
ATOM 1613 O O . ASP B 1 15 ? 13.953 -7.887 -14.82 1 95.25 15 ASP B O 1
ATOM 1617 N N . ALA B 1 16 ? 15.766 -8.742 -13.797 1 94.56 16 ALA B N 1
ATOM 1618 C CA . ALA B 1 16 ? 14.969 -9.57 -12.898 1 94.56 16 ALA B CA 1
ATOM 1619 C C . ALA B 1 16 ? 14.102 -8.711 -11.977 1 94.56 16 ALA B C 1
ATOM 1621 O O . ALA B 1 16 ? 12.938 -9.023 -11.742 1 94.56 16 ALA B O 1
ATOM 1622 N N . MET B 1 17 ? 14.703 -7.668 -11.5 1 93.25 17 MET B N 1
ATOM 1623 C CA . MET B 1 17 ? 14 -6.73 -10.633 1 93.25 17 MET B CA 1
ATOM 1624 C C . MET B 1 17 ? 12.75 -6.176 -11.32 1 93.25 17 MET B C 1
ATOM 1626 O O . MET B 1 17 ? 11.688 -6.102 -10.711 1 93.25 17 MET B O 1
ATOM 1630 N N . GLU B 1 18 ? 12.906 -5.852 -12.531 1 94.19 18 GLU B N 1
ATOM 1631 C CA . GLU B 1 18 ? 11.773 -5.316 -13.281 1 94.19 18 GLU B CA 1
ATOM 1632 C C . GLU B 1 18 ? 10.664 -6.348 -13.414 1 94.19 18 GLU B C 1
ATOM 1634 O O . GLU B 1 18 ? 9.477 -6.012 -13.312 1 94.19 18 GLU B O 1
ATOM 1639 N N . VAL B 1 19 ? 11.008 -7.594 -13.664 1 94.56 19 VAL B N 1
ATOM 1640 C CA . VAL B 1 19 ? 10.023 -8.656 -13.797 1 94.56 19 VAL B CA 1
ATOM 1641 C C . VAL B 1 19 ? 9.281 -8.844 -12.469 1 94.56 19 VAL B C 1
ATOM 1643 O O . VAL B 1 19 ? 8.047 -8.906 -12.445 1 94.56 19 VAL B O 1
ATOM 1646 N N . PHE B 1 20 ? 10.039 -8.883 -11.344 1 92.94 20 PHE B N 1
ATOM 1647 C CA . PHE B 1 20 ? 9.422 -9 -10.031 1 92.94 20 PHE B CA 1
ATOM 1648 C C . PHE B 1 20 ? 8.531 -7.793 -9.742 1 92.94 20 PHE B C 1
ATOM 1650 O O . PHE B 1 20 ? 7.48 -7.93 -9.109 1 92.94 20 PHE B O 1
ATOM 1657 N N . TRP B 1 21 ? 8.922 -6.707 -10.25 1 91.31 21 TRP B N 1
ATOM 1658 C CA . TRP B 1 21 ? 8.195 -5.457 -10.016 1 91.31 21 TRP B CA 1
ATOM 1659 C C . TRP B 1 21 ? 6.859 -5.461 -10.75 1 91.31 21 TRP B C 1
ATOM 1661 O O . TRP B 1 21 ? 5.828 -5.121 -10.164 1 91.31 21 TRP B O 1
ATOM 1671 N N . ARG B 1 22 ? 6.848 -5.965 -11.891 1 90.94 22 ARG B N 1
ATOM 1672 C CA . ARG B 1 22 ? 5.668 -5.926 -12.75 1 90.94 22 ARG B CA 1
ATOM 1673 C C . ARG B 1 22 ? 4.707 -7.062 -12.406 1 90.94 22 ARG B C 1
ATOM 1675 O O . ARG B 1 22 ? 3.492 -6.922 -12.555 1 90.94 22 ARG B O 1
ATOM 1682 N N . HIS B 1 23 ? 5.289 -8.133 -11.898 1 91.69 23 HIS B N 1
ATOM 1683 C CA . HIS B 1 23 ? 4.449 -9.32 -11.828 1 91.69 23 HIS B CA 1
ATOM 1684 C C . HIS B 1 23 ? 4.348 -9.844 -10.398 1 91.69 23 HIS B C 1
ATOM 1686 O O . HIS B 1 23 ? 3.525 -10.711 -10.109 1 91.69 23 HIS B O 1
ATOM 1692 N N . GLY B 1 24 ? 5.113 -9.234 -9.523 1 90.62 24 GLY B N 1
ATOM 1693 C CA . GLY B 1 24 ? 5.184 -9.812 -8.195 1 90.62 24 GLY B CA 1
ATOM 1694 C C . GLY B 1 24 ? 5.926 -11.133 -8.156 1 90.62 24 GLY B C 1
ATOM 1695 O O . GLY B 1 24 ? 6.258 -11.695 -9.203 1 90.62 24 GLY B O 1
ATOM 1696 N N . TYR B 1 25 ? 6.195 -11.664 -6.984 1 91.62 25 TYR B N 1
ATOM 1697 C CA . TYR B 1 25 ? 6.957 -12.898 -6.824 1 91.62 25 TYR B CA 1
ATOM 1698 C C . TYR B 1 25 ? 6.211 -14.078 -7.434 1 91.62 25 TYR B C 1
ATOM 1700 O O . TYR B 1 25 ? 6.766 -14.805 -8.258 1 91.62 25 TYR B O 1
ATOM 1708 N N . ASP B 1 26 ? 4.945 -14.258 -7.008 1 91.38 26 ASP B N 1
ATOM 1709 C CA . ASP B 1 26 ? 4.191 -15.422 -7.465 1 91.38 26 ASP B CA 1
ATOM 1710 C C . ASP B 1 26 ? 3.885 -15.32 -8.953 1 91.38 26 ASP B C 1
ATOM 1712 O O . ASP B 1 26 ? 3.836 -16.344 -9.656 1 91.38 26 ASP B O 1
ATOM 1716 N N . GLY B 1 27 ? 3.727 -14.172 -9.453 1 90.94 27 GLY B N 1
ATOM 1717 C CA . GLY B 1 27 ? 3.373 -13.992 -10.852 1 90.94 27 GLY B CA 1
ATOM 1718 C C . GLY B 1 27 ? 4.566 -14.07 -11.789 1 90.94 27 GLY B C 1
ATOM 1719 O O . GLY B 1 27 ? 4.402 -14.242 -13 1 90.94 27 GLY B O 1
ATOM 1720 N N . ALA B 1 28 ? 5.711 -13.898 -11.266 1 92.5 28 ALA B N 1
ATOM 1721 C CA . ALA B 1 28 ? 6.938 -14.008 -12.047 1 92.5 28 ALA B CA 1
ATOM 1722 C C . ALA B 1 28 ? 7.336 -15.469 -12.234 1 92.5 28 ALA B C 1
ATOM 1724 O O . ALA B 1 28 ? 7.664 -16.156 -11.258 1 92.5 28 ALA B O 1
ATOM 1725 N N . SER B 1 29 ? 7.355 -15.914 -13.414 1 93 29 SER B N 1
ATOM 1726 C CA . SER B 1 29 ? 7.77 -17.281 -13.672 1 93 29 SER B CA 1
ATOM 1727 C C . SER B 1 29 ? 9.266 -17.359 -13.945 1 93 29 SER B C 1
ATOM 1729 O O . SER B 1 29 ? 9.898 -16.359 -14.266 1 93 29 SER B O 1
ATOM 1731 N N . LEU B 1 30 ? 9.758 -18.562 -13.82 1 93.5 30 LEU B N 1
ATOM 1732 C CA . LEU B 1 30 ? 11.156 -18.781 -14.164 1 93.5 30 LEU B CA 1
ATOM 1733 C C . LEU B 1 30 ? 11.414 -18.469 -15.633 1 93.5 30 LEU B C 1
ATOM 1735 O O . LEU B 1 30 ? 12.469 -17.953 -15.992 1 93.5 30 LEU B O 1
ATOM 1739 N N . ALA B 1 31 ? 10.484 -18.781 -16.469 1 94.69 31 ALA B N 1
ATOM 1740 C CA . ALA B 1 31 ? 10.602 -18.516 -17.891 1 94.69 31 ALA B CA 1
ATOM 1741 C C . ALA B 1 31 ? 10.703 -17.016 -18.156 1 94.69 31 ALA B C 1
ATOM 1743 O O . ALA B 1 31 ? 11.547 -16.578 -18.938 1 94.69 31 ALA B O 1
ATOM 1744 N N . MET B 1 32 ? 9.867 -16.203 -17.547 1 94.12 32 MET B N 1
ATOM 1745 C CA . MET B 1 32 ? 9.906 -14.75 -17.672 1 94.12 32 MET B CA 1
ATOM 1746 C C . MET B 1 32 ? 11.258 -14.203 -17.219 1 94.12 32 MET B C 1
ATOM 1748 O O . MET B 1 32 ? 11.844 -13.352 -17.906 1 94.12 32 MET B O 1
ATOM 1752 N N . LEU B 1 33 ? 11.734 -14.727 -16.062 1 95.62 33 LEU B N 1
ATOM 1753 C CA . LEU B 1 33 ? 12.961 -14.227 -15.453 1 95.62 33 LEU B CA 1
ATOM 1754 C C . LEU B 1 33 ? 14.172 -14.57 -16.312 1 95.62 33 LEU B C 1
ATOM 1756 O O . LEU B 1 33 ? 15 -13.695 -16.609 1 95.62 33 LEU B O 1
ATOM 1760 N N . THR B 1 34 ? 14.227 -15.797 -16.75 1 95.62 34 THR B N 1
ATOM 1761 C CA . THR B 1 34 ? 15.383 -16.203 -17.547 1 95.62 34 THR B CA 1
ATOM 1762 C C . THR B 1 34 ? 15.375 -15.5 -18.906 1 95.62 34 THR B C 1
ATOM 1764 O O . THR B 1 34 ? 16.438 -15.109 -19.406 1 95.62 34 THR B O 1
ATOM 1767 N N . LYS B 1 35 ? 14.234 -15.305 -19.5 1 95.75 35 LYS B N 1
ATOM 1768 C CA . LYS B 1 35 ? 14.117 -14.57 -20.75 1 95.75 35 LYS B CA 1
ATOM 1769 C C . LYS B 1 35 ? 14.586 -13.125 -20.594 1 95.75 35 LYS B C 1
ATOM 1771 O O . LYS B 1 35 ? 15.375 -12.633 -21.391 1 95.75 35 LYS B O 1
ATOM 1776 N N . ALA B 1 36 ? 14.156 -12.484 -19.562 1 94.62 36 ALA B N 1
ATOM 1777 C CA . ALA B 1 36 ? 14.508 -11.086 -19.312 1 94.62 36 ALA B CA 1
ATOM 1778 C C . ALA B 1 36 ? 16 -10.93 -19.047 1 94.62 36 ALA B C 1
ATOM 1780 O O . ALA B 1 36 ? 16.625 -9.969 -19.516 1 94.62 36 ALA B O 1
ATOM 1781 N N . MET B 1 37 ? 16.5 -11.891 -18.328 1 94.38 37 MET B N 1
ATOM 1782 C CA . MET B 1 37 ? 17.906 -11.82 -17.906 1 94.38 37 MET B CA 1
ATOM 1783 C C . MET B 1 37 ? 18.828 -12.273 -19.031 1 94.38 37 MET B C 1
ATOM 1785 O O . MET B 1 37 ? 20.031 -12.039 -19 1 94.38 37 MET B O 1
ATOM 1789 N N . GLY B 1 38 ? 18.266 -13 -19.984 1 93.5 38 GLY B N 1
ATOM 1790 C CA . GLY B 1 38 ? 19.062 -13.5 -21.094 1 93.5 38 GLY B CA 1
ATOM 1791 C C . GLY B 1 38 ? 19.938 -14.68 -20.719 1 93.5 38 GLY B C 1
ATOM 1792 O O . GLY B 1 38 ? 21.062 -14.805 -21.219 1 93.5 38 GLY B O 1
ATOM 1793 N N . ILE B 1 39 ? 19.516 -15.461 -19.812 1 91.88 39 ILE B N 1
ATOM 1794 C CA . ILE B 1 39 ? 20.281 -16.625 -19.391 1 91.88 39 ILE B CA 1
ATOM 1795 C C . ILE B 1 39 ? 19.375 -17.859 -19.422 1 91.88 39 ILE B C 1
ATOM 1797 O O . ILE B 1 39 ? 18.172 -17.75 -19.609 1 91.88 39 ILE B O 1
ATOM 1801 N N . LYS B 1 40 ? 20.031 -18.969 -19.219 1 91.25 40 LYS B N 1
ATOM 1802 C CA . LYS B 1 40 ? 19.297 -20.234 -19.141 1 91.25 40 LYS B CA 1
ATOM 1803 C C . LYS B 1 40 ? 19.031 -20.609 -17.688 1 91.25 40 LYS B C 1
ATOM 1805 O O . LYS B 1 40 ? 19.75 -20.188 -16.781 1 91.25 40 LYS B O 1
ATOM 1810 N N . PRO B 1 41 ? 17.953 -21.391 -17.453 1 90.81 41 PRO B N 1
ATOM 1811 C CA . PRO B 1 41 ? 17.562 -21.766 -16.094 1 90.81 41 PRO B CA 1
ATOM 1812 C C . PRO B 1 41 ? 18.719 -22.344 -15.281 1 90.81 41 PRO B C 1
ATOM 1814 O O . PRO B 1 41 ? 18.922 -21.984 -14.117 1 90.81 41 PRO B O 1
ATOM 1817 N N . PRO B 1 42 ? 19.578 -23.188 -15.836 1 90.81 42 PRO B N 1
ATOM 1818 C CA . PRO B 1 42 ? 20.688 -23.734 -15.023 1 90.81 42 PRO B CA 1
ATOM 1819 C C . PRO B 1 42 ? 21.641 -22.641 -14.547 1 90.81 42 PRO B C 1
ATOM 1821 O O . PRO B 1 42 ? 22.188 -22.734 -13.445 1 90.81 42 PRO B O 1
ATOM 1824 N N . SER B 1 43 ? 21.828 -21.703 -15.312 1 89.62 43 SER B N 1
ATOM 1825 C CA . SER B 1 43 ? 22.688 -20.578 -14.945 1 89.62 43 SER B CA 1
ATOM 1826 C C . SER B 1 43 ? 22.109 -19.797 -13.781 1 89.62 43 SER B C 1
ATOM 1828 O O . SER B 1 43 ? 22.844 -19.359 -12.891 1 89.62 43 SER B O 1
ATOM 1830 N N . LEU B 1 44 ? 20.766 -19.609 -13.773 1 90.5 44 LEU B N 1
ATOM 1831 C CA . LEU B 1 44 ? 20.094 -18.906 -12.695 1 90.5 44 LEU B CA 1
ATOM 1832 C C . LEU B 1 44 ? 20.266 -19.656 -11.375 1 90.5 44 LEU B C 1
ATOM 1834 O O . LEU B 1 44 ? 20.609 -19.047 -10.352 1 90.5 44 LEU B O 1
ATOM 1838 N N . TYR B 1 45 ? 20.125 -20.969 -11.438 1 90.94 45 TYR B N 1
ATOM 1839 C CA . TYR B 1 45 ? 20.234 -21.781 -10.234 1 90.94 45 TYR B CA 1
ATOM 1840 C C . TYR B 1 45 ? 21.656 -21.812 -9.711 1 90.94 45 TYR B C 1
ATOM 1842 O O . TYR B 1 45 ? 21.891 -21.812 -8.5 1 90.94 45 TYR B O 1
ATOM 1850 N N . ALA B 1 46 ? 22.609 -21.844 -10.609 1 91.31 46 ALA B N 1
ATOM 1851 C CA . ALA B 1 46 ? 24.016 -21.844 -10.227 1 91.31 46 ALA B CA 1
ATOM 1852 C C . ALA B 1 46 ? 24.406 -20.531 -9.555 1 91.31 46 ALA B C 1
ATOM 1854 O O . ALA B 1 46 ? 25.156 -20.531 -8.578 1 91.31 46 ALA B O 1
ATOM 1855 N N . ALA B 1 47 ? 23.812 -19.516 -10.039 1 90.38 47 ALA B N 1
ATOM 1856 C CA . ALA B 1 47 ? 24.219 -18.188 -9.578 1 90.38 47 ALA B CA 1
ATOM 1857 C C . ALA B 1 47 ? 23.438 -17.781 -8.344 1 90.38 47 ALA B C 1
ATOM 1859 O O . ALA B 1 47 ? 23.984 -17.156 -7.43 1 90.38 47 ALA B O 1
ATOM 1860 N N . PHE B 1 48 ? 22.094 -18.188 -8.273 1 93.69 48 PHE B N 1
ATOM 1861 C CA . PHE B 1 48 ? 21.25 -17.609 -7.238 1 93.69 48 PHE B CA 1
ATOM 1862 C C . PHE B 1 48 ? 20.609 -18.688 -6.383 1 93.69 48 PHE B C 1
ATOM 1864 O O . PHE B 1 48 ? 20.016 -18.391 -5.344 1 93.69 48 PHE B O 1
ATOM 1871 N N . GLY B 1 49 ? 20.703 -19.922 -6.844 1 92.62 49 GLY B N 1
ATOM 1872 C CA . GLY B 1 49 ? 20.203 -21.047 -6.074 1 92.62 49 GLY B CA 1
ATOM 1873 C C . GLY B 1 49 ? 18.734 -21.312 -6.316 1 92.62 49 GLY B C 1
ATOM 1874 O O . GLY B 1 49 ? 18.328 -22.453 -6.539 1 92.62 49 GLY B O 1
ATOM 1875 N N . SER B 1 50 ? 17.938 -20.312 -6.23 1 93.94 50 SER B N 1
ATOM 1876 C CA . SER B 1 50 ? 16.484 -20.422 -6.367 1 93.94 50 SER B CA 1
ATOM 1877 C C . SER B 1 50 ? 15.867 -19.109 -6.816 1 93.94 50 SER B C 1
ATOM 1879 O O . SER B 1 50 ? 16.562 -18.094 -6.902 1 93.94 50 SER B O 1
ATOM 1881 N N . LYS B 1 51 ? 14.633 -19.234 -7.152 1 93.44 51 LYS B N 1
ATOM 1882 C CA . LYS B 1 51 ? 13.891 -18 -7.453 1 93.44 51 LYS B CA 1
ATOM 1883 C C . LYS B 1 51 ? 13.922 -17.047 -6.273 1 93.44 51 LYS B C 1
ATOM 1885 O O . LYS B 1 51 ? 14.078 -15.828 -6.457 1 93.44 51 LYS B O 1
ATOM 1890 N N . GLU B 1 52 ? 13.719 -17.578 -5.086 1 93.25 52 GLU B N 1
ATOM 1891 C CA . GLU B 1 52 ? 13.789 -16.766 -3.875 1 93.25 52 GLU B CA 1
ATOM 1892 C C . GLU B 1 52 ? 15.164 -16.109 -3.727 1 93.25 52 GLU B C 1
ATOM 1894 O O . GLU B 1 52 ? 15.266 -14.938 -3.348 1 93.25 52 GLU B O 1
ATOM 1899 N N . GLY B 1 53 ? 16.109 -16.906 -3.959 1 94.44 53 GLY B N 1
ATOM 1900 C CA . GLY B 1 53 ? 17.453 -16.359 -3.934 1 94.44 53 GLY B CA 1
ATOM 1901 C C . GLY B 1 53 ? 17.656 -15.219 -4.926 1 94.44 53 GLY B C 1
ATOM 1902 O O . GLY B 1 53 ? 18.328 -14.227 -4.617 1 94.44 53 GLY B O 1
ATOM 1903 N N . LEU B 1 54 ? 17.172 -15.391 -6.152 1 94.69 54 LEU B N 1
ATOM 1904 C CA . LEU B 1 54 ? 17.234 -14.344 -7.168 1 94.69 54 LEU B CA 1
ATOM 1905 C C . LEU B 1 54 ? 16.5 -13.094 -6.699 1 94.69 54 LEU B C 1
ATOM 1907 O O . LEU B 1 54 ? 17 -11.977 -6.867 1 94.69 54 LEU B O 1
ATOM 1911 N N . LEU B 1 55 ? 15.328 -13.242 -6.133 1 93.81 55 LEU B N 1
ATOM 1912 C CA . LEU B 1 55 ? 14.586 -12.109 -5.598 1 93.81 55 LEU B CA 1
ATOM 1913 C C . LEU B 1 55 ? 15.406 -11.375 -4.543 1 93.81 55 LEU B C 1
ATOM 1915 O O . LEU B 1 55 ? 15.492 -10.141 -4.562 1 93.81 55 LEU B O 1
ATOM 1919 N N . LYS B 1 56 ? 15.938 -12.109 -3.619 1 93.81 56 LYS B N 1
ATOM 1920 C CA . LYS B 1 56 ? 16.734 -11.5 -2.559 1 93.81 56 LYS B CA 1
ATOM 1921 C C . LYS B 1 56 ? 17.875 -10.664 -3.137 1 93.81 56 LYS B C 1
ATOM 1923 O O . LYS B 1 56 ? 18.141 -9.547 -2.676 1 93.81 56 LYS B O 1
ATOM 1928 N N . ALA B 1 57 ? 18.5 -11.242 -4.129 1 94.12 57 ALA B N 1
ATOM 1929 C CA . ALA B 1 57 ? 19.578 -10.523 -4.789 1 94.12 57 ALA B CA 1
ATOM 1930 C C . ALA B 1 57 ? 19.062 -9.25 -5.465 1 94.12 57 ALA B C 1
ATOM 1932 O O . ALA B 1 57 ? 19.703 -8.203 -5.406 1 94.12 57 ALA B O 1
ATOM 1933 N N . ALA B 1 58 ? 17.953 -9.336 -6.137 1 93.12 58 ALA B N 1
ATOM 1934 C CA . ALA B 1 58 ? 17.312 -8.188 -6.773 1 93.12 58 ALA B CA 1
ATOM 1935 C C . ALA B 1 58 ? 16.938 -7.125 -5.738 1 93.12 58 ALA B C 1
ATOM 1937 O O . ALA B 1 58 ? 17.141 -5.93 -5.965 1 93.12 58 ALA B O 1
ATOM 1938 N N . LEU B 1 59 ? 16.453 -7.555 -4.605 1 92.56 59 LEU B N 1
ATOM 1939 C CA . LEU B 1 59 ? 16.062 -6.648 -3.529 1 92.56 59 LEU B CA 1
ATOM 1940 C C . LEU B 1 59 ? 17.297 -5.973 -2.926 1 92.56 59 LEU B C 1
ATOM 1942 O O . LEU B 1 59 ? 17.234 -4.805 -2.535 1 92.56 59 LEU B O 1
ATOM 1946 N N . ASP B 1 60 ? 18.328 -6.707 -2.795 1 91.31 60 ASP B N 1
ATOM 1947 C CA . ASP B 1 60 ? 19.578 -6.121 -2.314 1 91.31 60 ASP B CA 1
ATOM 1948 C C . ASP B 1 60 ? 20.062 -5.016 -3.248 1 91.31 60 ASP B C 1
ATOM 1950 O O . ASP B 1 60 ? 20.516 -3.965 -2.793 1 91.31 60 ASP B O 1
ATOM 1954 N N . ARG B 1 61 ? 19.922 -5.324 -4.48 1 89.12 61 ARG B N 1
ATOM 1955 C CA . ARG B 1 61 ? 20.281 -4.312 -5.469 1 89.12 61 ARG B CA 1
ATOM 1956 C C . ARG B 1 61 ? 19.375 -3.096 -5.359 1 89.12 61 ARG B C 1
ATOM 1958 O O . ARG B 1 61 ? 19.828 -1.956 -5.391 1 89.12 61 ARG B O 1
ATOM 1965 N N . TYR B 1 62 ? 18.094 -3.326 -5.258 1 88.19 62 TYR B N 1
ATOM 1966 C CA . TYR B 1 62 ? 17.109 -2.264 -5.055 1 88.19 62 TYR B CA 1
ATOM 1967 C C . TYR B 1 62 ? 17.453 -1.432 -3.824 1 88.19 62 TYR B C 1
ATOM 1969 O O . TYR B 1 62 ? 17.406 -0.2 -3.867 1 88.19 62 TYR B O 1
ATOM 1977 N N . ALA B 1 63 ? 17.844 -2.098 -2.738 1 83.81 63 ALA B N 1
ATOM 1978 C CA . ALA B 1 63 ? 18.172 -1.461 -1.465 1 83.81 63 ALA B CA 1
ATOM 1979 C C . ALA B 1 63 ? 19.422 -0.594 -1.586 1 83.81 63 ALA B C 1
ATOM 1981 O O . ALA B 1 63 ? 19.516 0.46 -0.953 1 83.81 63 ALA B O 1
ATOM 1982 N N . GLN B 1 64 ? 20.344 -1.022 -2.312 1 81.19 64 GLN B N 1
ATOM 1983 C CA . GLN B 1 64 ? 21.562 -0.247 -2.512 1 81.19 64 GLN B CA 1
ATOM 1984 C C . GLN B 1 64 ? 21.25 1.085 -3.193 1 81.19 64 GLN B C 1
ATOM 1986 O O . GLN B 1 64 ? 21.781 2.125 -2.797 1 81.19 64 GLN B O 1
ATOM 1991 N N . ARG B 1 65 ? 20.422 0.991 -4.16 1 78.19 65 ARG B N 1
ATOM 1992 C CA . ARG B 1 65 ? 20.016 2.215 -4.844 1 78.19 65 ARG B CA 1
ATOM 1993 C C . ARG B 1 65 ? 19.234 3.131 -3.91 1 78.19 65 ARG B C 1
ATOM 1995 O O . ARG B 1 65 ? 19.422 4.352 -3.932 1 78.19 65 ARG B O 1
ATOM 2002 N N . ARG B 1 66 ? 18.484 2.533 -3.047 1 78.44 66 ARG B N 1
ATOM 2003 C CA . ARG B 1 66 ? 17.625 3.268 -2.119 1 78.44 66 ARG B CA 1
ATOM 2004 C C . ARG B 1 66 ? 18.438 3.854 -0.97 1 78.44 66 ARG B C 1
ATOM 2006 O O . ARG B 1 66 ? 18.141 4.945 -0.483 1 78.44 66 ARG B O 1
ATOM 2013 N N . SER B 1 67 ? 19.469 3.15 -0.573 1 79.56 67 SER B N 1
ATOM 2014 C CA . SER B 1 67 ? 20.312 3.619 0.519 1 79.56 67 SER B CA 1
ATOM 2015 C C . SER B 1 67 ? 20.938 4.969 0.191 1 79.56 67 SER B C 1
ATOM 2017 O O . SER B 1 67 ? 21.047 5.836 1.06 1 79.56 67 SER B O 1
ATOM 2019 N N . GLU B 1 68 ? 21.344 5.152 -0.988 1 80.31 68 GLU B N 1
ATOM 2020 C CA . GLU B 1 68 ? 21.906 6.438 -1.401 1 80.31 68 GLU B CA 1
ATOM 2021 C C . GLU B 1 68 ? 20.844 7.543 -1.314 1 80.31 68 GLU B C 1
ATOM 2023 O O . GLU B 1 68 ? 21.141 8.656 -0.875 1 80.31 68 GLU B O 1
ATOM 2028 N N . HIS B 1 69 ? 19.734 7.242 -1.623 1 83.38 69 HIS B N 1
ATOM 2029 C CA . HIS B 1 69 ? 18.641 8.195 -1.541 1 83.38 69 HIS B CA 1
ATOM 2030 C C . HIS B 1 69 ? 18.312 8.547 -0.091 1 83.38 69 HIS B C 1
ATOM 2032 O O . HIS B 1 69 ? 18.094 9.719 0.232 1 83.38 69 HIS B O 1
ATOM 2038 N N . MET B 1 70 ? 18.391 7.535 0.776 1 91.31 70 MET B N 1
ATOM 2039 C CA . MET B 1 70 ? 18.078 7.777 2.184 1 91.31 70 MET B CA 1
ATOM 2040 C C . MET B 1 70 ? 19.156 8.648 2.832 1 91.31 70 MET B C 1
ATOM 2042 O O . MET B 1 70 ? 18.844 9.461 3.709 1 91.31 70 MET B O 1
ATOM 2046 N N . ARG B 1 71 ? 20.375 8.484 2.375 1 91.56 71 ARG B N 1
ATOM 2047 C CA . ARG B 1 71 ? 21.422 9.359 2.875 1 91.56 71 ARG B CA 1
ATOM 2048 C C . ARG B 1 71 ? 21.125 10.82 2.547 1 91.56 71 ARG B C 1
ATOM 2050 O O . ARG B 1 71 ? 21.266 11.695 3.4 1 91.56 71 ARG B O 1
ATOM 2057 N N . TYR B 1 72 ? 20.734 11.055 1.341 1 93.81 72 TYR B N 1
ATOM 2058 C CA . TYR B 1 72 ? 20.312 12.391 0.925 1 93.81 72 TYR B CA 1
ATOM 2059 C C . TYR B 1 72 ? 19.156 12.883 1.776 1 93.81 72 TYR B C 1
ATOM 2061 O O . TYR B 1 72 ? 19.156 14.023 2.248 1 93.81 72 TYR B O 1
ATOM 2069 N N . VAL B 1 73 ? 18.141 12.07 1.999 1 96.5 73 VAL B N 1
ATOM 2070 C CA . VAL B 1 73 ? 16.938 12.406 2.748 1 96.5 73 VAL B CA 1
ATOM 2071 C C . VAL B 1 73 ? 17.312 12.789 4.18 1 96.5 73 VAL B C 1
ATOM 2073 O O . VAL B 1 73 ? 16.922 13.859 4.66 1 96.5 73 VAL B O 1
ATOM 2076 N N . LEU B 1 74 ? 18.109 11.969 4.824 1 97.06 74 LEU B N 1
ATOM 2077 C CA . LEU B 1 74 ? 18.391 12.102 6.25 1 97.06 74 LEU B CA 1
ATOM 2078 C C . LEU B 1 74 ? 19.344 13.266 6.512 1 97.06 74 LEU B C 1
ATOM 2080 O O . LEU B 1 74 ? 19.484 13.719 7.648 1 97.06 74 LEU B O 1
ATOM 2084 N N . ALA B 1 75 ? 19.969 13.734 5.477 1 96.25 75 ALA B N 1
ATOM 2085 C CA . ALA B 1 75 ? 20.922 14.844 5.602 1 96.25 75 ALA B CA 1
ATOM 2086 C C . ALA B 1 75 ? 20.188 16.188 5.641 1 96.25 75 ALA B C 1
ATOM 2088 O O . ALA B 1 75 ? 20.812 17.234 5.789 1 96.25 75 ALA B O 1
ATOM 2089 N N . GLY B 1 76 ? 18.891 16.188 5.496 1 96.44 76 GLY B N 1
ATOM 2090 C CA . GLY B 1 76 ? 18.141 17.438 5.598 1 96.44 76 GLY B CA 1
ATOM 2091 C C . GLY B 1 76 ? 18.438 18.203 6.871 1 96.44 76 GLY B C 1
ATOM 2092 O O . GLY B 1 76 ? 18.609 17.609 7.938 1 96.44 76 GLY B O 1
ATOM 2093 N N . PRO B 1 77 ? 18.438 19.516 6.785 1 95.81 77 PRO B N 1
ATOM 2094 C CA . PRO B 1 77 ? 18.859 20.312 7.938 1 95.81 77 PRO B CA 1
ATOM 2095 C C . PRO B 1 77 ? 17.844 20.297 9.07 1 95.81 77 PRO B C 1
ATOM 2097 O O . PRO B 1 77 ? 18.203 20.469 10.234 1 95.81 77 PRO B O 1
ATOM 2100 N N . THR B 1 78 ? 16.562 20.219 8.727 1 95.75 78 THR B N 1
ATOM 2101 C CA . THR B 1 78 ? 15.523 20.172 9.75 1 95.75 78 THR B CA 1
ATOM 2102 C C . THR B 1 78 ? 14.688 18.906 9.609 1 95.75 78 THR B C 1
ATOM 2104 O O . THR B 1 78 ? 14.742 18.234 8.578 1 95.75 78 THR B O 1
ATOM 2107 N N . ALA B 1 79 ? 13.938 18.625 10.672 1 96.12 79 ALA B N 1
ATOM 2108 C CA . ALA B 1 79 ? 13.023 17.484 10.617 1 96.12 79 ALA B CA 1
ATOM 2109 C C . ALA B 1 79 ? 12.016 17.641 9.477 1 96.12 79 ALA B C 1
ATOM 2111 O O . ALA B 1 79 ? 11.711 16.672 8.781 1 96.12 79 ALA B O 1
ATOM 2112 N N . ARG B 1 80 ? 11.555 18.828 9.297 1 95.56 80 ARG B N 1
ATOM 2113 C CA . ARG B 1 80 ? 10.609 19.094 8.219 1 95.56 80 ARG B CA 1
ATOM 2114 C C . ARG B 1 80 ? 11.258 18.875 6.855 1 95.56 80 ARG B C 1
ATOM 2116 O O . ARG B 1 80 ? 10.641 18.328 5.941 1 95.56 80 ARG B O 1
ATOM 2123 N N . ASP B 1 81 ? 12.484 19.344 6.699 1 96.44 81 ASP B N 1
ATOM 2124 C CA . ASP B 1 81 ? 13.203 19.125 5.449 1 96.44 81 ASP B CA 1
ATOM 2125 C C . ASP B 1 81 ? 13.391 17.625 5.18 1 96.44 81 ASP B C 1
ATOM 2127 O O . ASP B 1 81 ? 13.312 17.188 4.031 1 96.44 81 ASP B O 1
ATOM 2131 N N . VAL B 1 82 ? 13.656 16.922 6.191 1 97.31 82 VAL B N 1
ATOM 2132 C CA . VAL B 1 82 ? 13.812 15.469 6.066 1 97.31 82 VAL B CA 1
ATOM 2133 C C . VAL B 1 82 ? 12.508 14.852 5.57 1 97.31 82 VAL B C 1
ATOM 2135 O O . VAL B 1 82 ? 12.516 14.047 4.637 1 97.31 82 VAL B O 1
ATOM 2138 N N . ALA B 1 83 ? 11.406 15.242 6.176 1 97.19 83 ALA B N 1
ATOM 2139 C CA . ALA B 1 83 ? 10.102 14.742 5.758 1 97.19 83 ALA B CA 1
ATOM 2140 C C . ALA B 1 83 ? 9.812 15.102 4.305 1 97.19 83 ALA B C 1
ATOM 2142 O O . ALA B 1 83 ? 9.344 14.266 3.531 1 97.19 83 ALA B O 1
ATOM 2143 N N . GLU B 1 84 ? 10.102 16.297 3.957 1 97.31 84 GLU B N 1
ATOM 2144 C CA . GLU B 1 84 ? 9.875 16.781 2.598 1 97.31 84 GLU B CA 1
ATOM 2145 C C . GLU B 1 84 ? 10.734 16.031 1.593 1 97.31 84 GLU B C 1
ATOM 2147 O O . GLU B 1 84 ? 10.242 15.555 0.569 1 97.31 84 GLU B O 1
ATOM 2152 N N . ARG B 1 85 ? 12.039 15.938 1.867 1 97.12 85 ARG B N 1
ATOM 2153 C CA . ARG B 1 85 ? 12.945 15.203 0.998 1 97.12 85 ARG B CA 1
ATOM 2154 C C . ARG B 1 85 ? 12.492 13.758 0.823 1 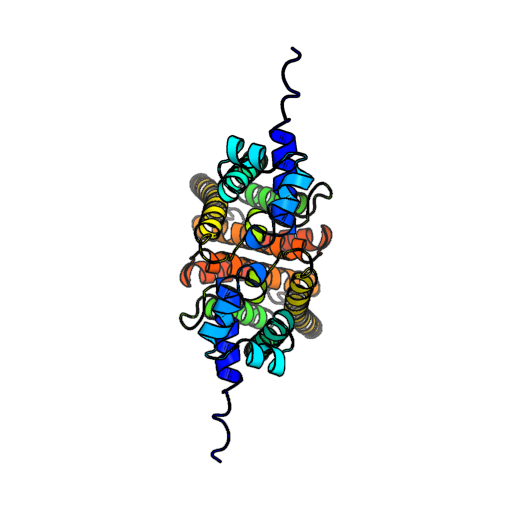97.12 85 ARG B C 1
ATOM 2156 O O . ARG B 1 85 ? 12.523 13.227 -0.286 1 97.12 85 ARG B O 1
ATOM 2163 N N . PHE B 1 86 ? 12.055 13.172 1.905 1 97.12 86 PHE B N 1
ATOM 2164 C CA . PHE B 1 86 ? 11.617 11.781 1.873 1 97.12 86 PHE B CA 1
ATOM 2165 C C . PHE B 1 86 ? 10.422 11.617 0.944 1 97.12 86 PHE B C 1
ATOM 2167 O O . PHE B 1 86 ? 10.477 10.852 -0.023 1 97.12 86 PHE B O 1
ATOM 2174 N N . LEU B 1 87 ? 9.367 12.375 1.153 1 97 87 LEU B N 1
ATOM 2175 C CA . LEU B 1 87 ? 8.141 12.203 0.388 1 97 87 LEU B CA 1
ATOM 2176 C C . LEU B 1 87 ? 8.359 12.562 -1.078 1 97 87 LEU B C 1
ATOM 2178 O O . LEU B 1 87 ? 7.859 11.875 -1.971 1 97 87 LEU B O 1
ATOM 2182 N N . PHE B 1 88 ? 9.094 13.57 -1.379 1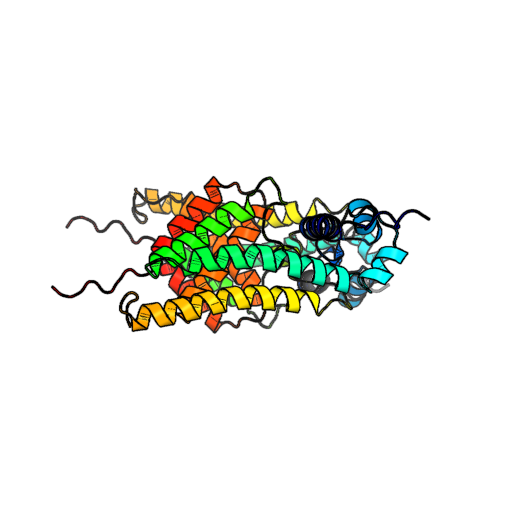 96.12 88 PHE B N 1
ATOM 2183 C CA . PHE B 1 88 ? 9.273 13.961 -2.77 1 96.12 88 PHE B CA 1
ATOM 2184 C C . PHE B 1 88 ? 10.242 13.023 -3.482 1 96.12 88 PHE B C 1
ATOM 2186 O O . PHE B 1 88 ? 10.133 12.812 -4.691 1 96.12 88 PHE B O 1
ATOM 2193 N N . SER B 1 89 ? 11.188 12.453 -2.736 1 94.25 89 SER B N 1
ATOM 2194 C CA . SER B 1 89 ? 11.992 11.391 -3.324 1 94.25 89 SER B CA 1
ATOM 2195 C C . SER B 1 89 ? 11.125 10.195 -3.723 1 94.25 89 SER B C 1
ATOM 2197 O O . SER B 1 89 ? 11.391 9.547 -4.734 1 94.25 89 SER B O 1
ATOM 2199 N N . ILE B 1 90 ? 10.148 9.883 -2.93 1 94.12 90 ILE B N 1
ATOM 2200 C CA . ILE B 1 90 ? 9.203 8.82 -3.225 1 94.12 90 ILE B CA 1
ATOM 2201 C C . ILE B 1 90 ? 8.414 9.172 -4.488 1 94.12 90 ILE B C 1
ATOM 2203 O O . ILE B 1 90 ? 8.234 8.32 -5.367 1 94.12 90 ILE B O 1
ATOM 2207 N N . VAL B 1 91 ? 7.973 10.406 -4.578 1 95.94 91 VAL B N 1
ATOM 2208 C CA . VAL B 1 91 ? 7.262 10.867 -5.766 1 95.94 91 VAL B CA 1
ATOM 2209 C C . VAL B 1 91 ? 8.102 10.57 -7.012 1 95.94 91 VAL B C 1
ATOM 2211 O O . VAL B 1 91 ? 7.609 9.961 -7.965 1 95.94 91 VAL B O 1
ATOM 2214 N N . GLU B 1 92 ? 9.344 10.961 -6.973 1 93.56 92 GLU B N 1
ATOM 2215 C CA . GLU B 1 92 ? 10.234 10.805 -8.117 1 93.56 92 GLU B CA 1
ATOM 2216 C C . GLU B 1 92 ? 10.5 9.328 -8.414 1 93.56 92 GLU B C 1
ATOM 2218 O O . GLU B 1 92 ? 10.438 8.898 -9.562 1 93.56 92 GLU B O 1
ATOM 2223 N N . SER B 1 93 ? 10.75 8.594 -7.445 1 91.56 93 SER B N 1
ATOM 2224 C CA . SER B 1 93 ? 11.141 7.199 -7.621 1 91.56 93 SER B CA 1
ATOM 2225 C C . SER B 1 93 ? 9.961 6.355 -8.102 1 91.56 93 SER B C 1
ATOM 2227 O O . SER B 1 93 ? 10.109 5.523 -9 1 91.56 93 SER B O 1
ATOM 2229 N N . HIS B 1 94 ? 8.766 6.613 -7.5 1 92.88 94 HIS B N 1
ATOM 2230 C CA . HIS B 1 94 ? 7.605 5.781 -7.793 1 92.88 94 HIS B CA 1
ATOM 2231 C C . HIS B 1 94 ? 7.051 6.078 -9.18 1 92.88 94 HIS B C 1
ATOM 2233 O O . HIS B 1 94 ? 6.254 5.305 -9.719 1 92.88 94 HIS B O 1
ATOM 2239 N N . THR B 1 95 ? 7.512 7.219 -9.742 1 93.81 95 THR B N 1
ATOM 2240 C CA . THR B 1 95 ? 6.988 7.578 -11.055 1 93.81 95 THR B CA 1
ATOM 2241 C C . THR B 1 95 ? 8.117 7.711 -12.07 1 93.81 95 THR B C 1
ATOM 2243 O O . THR B 1 95 ? 7.953 8.344 -13.117 1 93.81 95 THR B O 1
ATOM 2246 N N . ASP B 1 96 ? 9.281 7.266 -11.734 1 91.56 96 ASP B N 1
ATOM 2247 C CA . ASP B 1 96 ? 10.414 7.266 -12.648 1 91.56 96 ASP B CA 1
ATOM 2248 C C . ASP B 1 96 ? 10.125 6.434 -13.898 1 91.56 96 ASP B C 1
ATOM 2250 O O . ASP B 1 96 ? 9.867 5.23 -13.797 1 91.56 96 ASP B O 1
ATOM 2254 N N . PRO B 1 97 ? 10.109 7.004 -15.047 1 91.75 97 PRO B N 1
ATOM 2255 C CA . PRO B 1 97 ? 9.766 6.27 -16.266 1 91.75 97 PRO B CA 1
ATOM 2256 C C . PRO B 1 97 ? 10.734 5.133 -16.562 1 91.75 97 PRO B C 1
ATOM 2258 O O . PRO B 1 97 ? 10.43 4.25 -17.375 1 91.75 97 PRO B O 1
ATOM 2261 N N . ALA B 1 98 ? 11.898 5.133 -15.938 1 90.19 98 ALA B N 1
ATOM 2262 C CA . ALA B 1 98 ? 12.898 4.094 -16.156 1 90.19 98 ALA B CA 1
ATOM 2263 C C . ALA B 1 98 ? 12.531 2.809 -15.422 1 90.19 98 ALA B C 1
ATOM 2265 O O . ALA B 1 98 ? 13.148 1.765 -15.633 1 90.19 98 ALA B O 1
ATOM 2266 N N . ASN B 1 99 ? 11.508 2.869 -14.641 1 89.81 99 ASN B N 1
ATOM 2267 C CA . ASN B 1 99 ? 11.086 1.731 -13.828 1 89.81 99 ASN B CA 1
ATOM 2268 C C . ASN B 1 99 ? 9.57 1.539 -13.867 1 89.81 99 ASN B C 1
ATOM 2270 O O . ASN B 1 99 ? 8.836 2.475 -14.18 1 89.81 99 ASN B O 1
ATOM 2274 N N . PRO B 1 100 ? 9.164 0.281 -13.586 1 89.88 100 PRO B N 1
ATOM 2275 C CA . PRO B 1 100 ? 7.723 0.159 -13.375 1 89.88 100 PRO B CA 1
ATOM 2276 C C . PRO B 1 100 ? 7.211 1.078 -12.273 1 89.88 100 PRO B C 1
ATOM 2278 O O . PRO B 1 100 ? 7.895 1.282 -11.266 1 89.88 100 PRO B O 1
ATOM 2281 N N . PRO B 1 101 ? 6.055 1.644 -12.461 1 92.94 101 PRO B N 1
ATOM 2282 C CA . PRO B 1 101 ? 5.531 2.549 -11.438 1 92.94 101 PRO B CA 1
ATOM 2283 C C . PRO B 1 101 ? 5.227 1.836 -10.125 1 92.94 101 PRO B C 1
ATOM 2285 O O . PRO B 1 101 ? 4.773 0.688 -10.125 1 92.94 101 PRO B O 1
ATOM 2288 N N . GLY B 1 102 ? 5.465 2.609 -9.062 1 93.12 102 GLY B N 1
ATOM 2289 C CA . GLY B 1 102 ? 5.199 2.066 -7.742 1 93.12 102 GLY B CA 1
ATOM 2290 C C . GLY B 1 102 ? 6.457 1.67 -6.996 1 93.12 102 GLY B C 1
ATOM 2291 O O . GLY B 1 102 ? 7.512 2.283 -7.176 1 93.12 102 GLY B O 1
ATOM 2292 N N . CYS B 1 103 ? 6.262 0.708 -6.113 1 92.75 103 CYS B N 1
ATOM 2293 C CA . CYS B 1 103 ? 7.336 0.315 -5.207 1 92.75 103 CYS B CA 1
ATOM 2294 C C . CYS B 1 103 ? 7.535 -1.195 -5.219 1 92.75 103 CYS B C 1
ATOM 2296 O O . CYS B 1 103 ? 6.605 -1.949 -4.926 1 92.75 103 CYS B O 1
ATOM 2298 N N . LEU B 1 104 ? 8.742 -1.611 -5.434 1 92.56 104 LEU B N 1
ATOM 2299 C CA . LEU B 1 104 ? 9.055 -3.035 -5.496 1 92.56 104 LEU B CA 1
ATOM 2300 C C . LEU B 1 104 ? 8.789 -3.707 -4.152 1 92.56 104 LEU B C 1
ATOM 2302 O O . LEU B 1 104 ? 8.32 -4.848 -4.105 1 92.56 104 LEU B O 1
ATOM 2306 N N . LEU B 1 105 ? 9.055 -2.959 -3.057 1 92.44 105 LEU B N 1
ATOM 2307 C CA . LEU B 1 105 ? 8.914 -3.537 -1.725 1 92.44 105 LEU B CA 1
ATOM 2308 C C . LEU B 1 105 ? 7.441 -3.752 -1.38 1 92.44 105 LEU B C 1
ATOM 2310 O O . LEU B 1 105 ? 7.121 -4.449 -0.416 1 92.44 105 LEU B O 1
ATOM 2314 N N . VAL B 1 106 ? 6.566 -3.174 -2.156 1 91.81 106 VAL B N 1
ATOM 2315 C CA . VAL B 1 106 ? 5.133 -3.365 -1.957 1 91.81 106 VAL B CA 1
ATOM 2316 C C . VAL B 1 106 ? 4.59 -4.328 -3.01 1 91.81 106 VAL B C 1
ATOM 2318 O O . VAL B 1 106 ? 3.957 -5.332 -2.674 1 91.81 106 VAL B O 1
ATOM 2321 N N . GLN B 1 107 ? 4.953 -4.164 -4.246 1 90.12 107 GLN B N 1
ATOM 2322 C CA . GLN B 1 107 ? 4.449 -4.957 -5.363 1 90.12 107 GLN B CA 1
ATOM 2323 C C . GLN B 1 107 ? 5.098 -6.34 -5.391 1 90.12 107 GLN B C 1
ATOM 2325 O O . GLN B 1 107 ? 4.57 -7.262 -6.016 1 90.12 107 GLN B O 1
ATOM 2330 N N . GLY B 1 108 ? 6.258 -6.422 -4.77 1 86.69 108 GLY B N 1
ATOM 2331 C CA . GLY B 1 108 ? 6.938 -7.707 -4.777 1 86.69 108 GLY B CA 1
ATOM 2332 C C . GLY B 1 108 ? 6.129 -8.812 -4.125 1 86.69 108 GLY B C 1
ATOM 2333 O O . GLY B 1 108 ? 6.297 -9.984 -4.449 1 86.69 108 GLY B O 1
ATOM 2334 N N . GLY B 1 109 ? 5.379 -8.305 -3.088 1 83.31 109 GLY B N 1
ATOM 2335 C CA . GLY B 1 109 ? 4.484 -9.289 -2.496 1 83.31 109 GLY B CA 1
ATOM 2336 C C . GLY B 1 109 ? 4.102 -8.961 -1.065 1 83.31 109 GLY B C 1
ATOM 2337 O O . GLY B 1 109 ? 4.918 -9.102 -0.152 1 83.31 109 GLY B O 1
ATOM 2338 N N . LEU B 1 110 ? 2.857 -8.641 -0.917 1 85 110 LEU B N 1
ATOM 2339 C CA . LEU B 1 110 ? 2.285 -8.492 0.416 1 85 110 LEU B CA 1
ATOM 2340 C C . LEU B 1 110 ? 1.655 -9.797 0.89 1 85 110 LEU B C 1
ATOM 2342 O O . LEU B 1 110 ? 1.366 -9.953 2.078 1 85 110 LEU B O 1
ATOM 2346 N N . ALA B 1 111 ? 1.476 -10.633 -0.122 1 81.31 111 ALA B N 1
ATOM 2347 C CA . ALA B 1 111 ? 0.928 -11.977 0.02 1 81.31 111 ALA B CA 1
ATOM 2348 C C . ALA B 1 111 ? 1.521 -12.922 -1.021 1 81.31 111 ALA B C 1
ATOM 2350 O O . ALA B 1 111 ? 1.774 -12.523 -2.16 1 81.31 111 ALA B O 1
ATOM 2351 N N . CYS B 1 112 ? 1.794 -14.117 -0.516 1 86.5 112 CYS B N 1
ATOM 2352 C CA . CYS B 1 112 ? 2.385 -15.086 -1.435 1 86.5 112 CYS B CA 1
ATOM 2353 C C . CYS B 1 112 ? 1.788 -16.469 -1.227 1 86.5 112 CYS B C 1
ATOM 2355 O O . CYS B 1 112 ? 1.076 -16.703 -0.248 1 86.5 112 CYS B O 1
ATOM 2357 N N . GLY B 1 113 ? 2.09 -17.281 -2.189 1 85.62 113 GLY B N 1
ATOM 2358 C CA . GLY B 1 113 ? 1.604 -18.641 -2.139 1 85.62 113 GLY B CA 1
ATOM 2359 C C . GLY B 1 113 ? 2.316 -19.484 -1.101 1 85.62 113 GLY B C 1
ATOM 2360 O O . GLY B 1 113 ? 3.184 -19 -0.377 1 85.62 113 GLY B O 1
ATOM 2361 N N . GLU B 1 114 ? 1.854 -20.719 -1.075 1 83.56 114 GLU B N 1
ATOM 2362 C CA . GLU B 1 114 ? 2.449 -21.672 -0.144 1 83.56 114 GLU B CA 1
ATOM 2363 C C . GLU B 1 114 ? 3.93 -21.891 -0.445 1 83.56 114 GLU B C 1
ATOM 2365 O O . GLU B 1 114 ? 4.316 -22.031 -1.605 1 83.56 114 GLU B O 1
ATOM 2370 N N . GLY B 1 115 ? 4.703 -21.891 0.577 1 84.31 115 GLY B N 1
ATOM 2371 C CA . GLY B 1 115 ? 6.129 -22.109 0.412 1 84.31 115 GLY B CA 1
ATOM 2372 C C . GLY B 1 115 ? 6.93 -20.828 0.269 1 84.31 115 GLY B C 1
ATOM 2373 O O . GLY B 1 115 ? 8.164 -20.859 0.27 1 84.31 115 GLY B O 1
ATOM 2374 N N . SER B 1 116 ? 6.234 -19.75 0.068 1 87 116 SER B N 1
ATOM 2375 C CA . SER B 1 116 ? 6.914 -18.469 -0.116 1 87 116 SER B CA 1
ATOM 2376 C C . SER B 1 116 ? 6.488 -17.469 0.946 1 87 116 SER B C 1
ATOM 2378 O O . SER B 1 116 ? 6.492 -16.266 0.701 1 87 116 SER B O 1
ATOM 2380 N N . GLU B 1 117 ? 6.16 -17.953 2.123 1 82.69 117 GLU B N 1
ATOM 2381 C CA . GLU B 1 117 ? 5.594 -17.125 3.184 1 82.69 117 GLU B CA 1
ATOM 2382 C C . GLU B 1 117 ? 6.633 -16.172 3.752 1 82.69 117 GLU B C 1
ATOM 2384 O O . GLU B 1 117 ? 6.281 -15.188 4.414 1 82.69 117 GLU B O 1
ATOM 2389 N N . ASN B 1 118 ? 7.844 -16.438 3.395 1 88.62 118 ASN B N 1
ATOM 2390 C CA . ASN B 1 118 ? 8.914 -15.602 3.916 1 88.62 118 ASN B CA 1
ATOM 2391 C C . ASN B 1 118 ? 9.07 -14.312 3.107 1 88.62 118 ASN B C 1
ATOM 2393 O O . ASN B 1 118 ? 9.68 -13.352 3.576 1 88.62 118 ASN B O 1
ATOM 2397 N N . ILE B 1 119 ? 8.547 -14.305 1.906 1 89.38 119 ILE B N 1
ATOM 2398 C CA . ILE B 1 119 ? 8.758 -13.195 0.987 1 89.38 119 ILE B CA 1
ATOM 2399 C C . ILE B 1 119 ? 8.094 -11.93 1.536 1 89.38 119 ILE B C 1
ATOM 2401 O O . ILE B 1 119 ? 8.742 -10.898 1.687 1 89.38 119 ILE B O 1
ATOM 2405 N N . PRO B 1 120 ? 6.824 -12.031 1.949 1 89.75 120 PRO B N 1
ATOM 2406 C CA . PRO B 1 120 ? 6.211 -10.836 2.525 1 89.75 120 PRO B CA 1
ATOM 2407 C C . PRO B 1 120 ? 6.961 -10.312 3.748 1 89.75 120 PRO B C 1
ATOM 2409 O O . PRO B 1 120 ? 7.074 -9.102 3.943 1 89.75 120 PRO B O 1
ATOM 2412 N N . PHE B 1 121 ? 7.512 -11.195 4.469 1 89.69 121 PHE B N 1
ATOM 2413 C CA . PHE B 1 121 ? 8.258 -10.812 5.664 1 89.69 121 PHE B CA 1
ATOM 2414 C C . PHE B 1 121 ? 9.547 -10.086 5.289 1 89.69 121 PHE B C 1
ATOM 2416 O O . PHE B 1 121 ? 9.891 -9.078 5.898 1 89.69 121 PHE B O 1
ATOM 2423 N N . GLU B 1 122 ? 10.211 -10.609 4.305 1 90.56 122 GLU B N 1
ATOM 2424 C CA . GLU B 1 122 ? 11.445 -9.992 3.84 1 90.56 122 GLU B CA 1
ATOM 2425 C C . GLU B 1 122 ? 11.195 -8.578 3.322 1 90.56 122 GLU B C 1
ATOM 2427 O O . GLU B 1 122 ? 11.938 -7.648 3.652 1 90.56 122 GLU B O 1
ATOM 2432 N N . LEU B 1 123 ? 10.211 -8.398 2.574 1 92.06 123 LEU B N 1
ATOM 2433 C CA . LEU B 1 123 ? 9.859 -7.094 2.027 1 92.06 123 LEU B CA 1
ATOM 2434 C C . LEU B 1 123 ? 9.445 -6.133 3.137 1 92.06 123 LEU B C 1
ATOM 2436 O O . LEU B 1 123 ? 9.852 -4.969 3.143 1 92.06 123 LEU B O 1
ATOM 2440 N N . ALA B 1 124 ? 8.719 -6.648 4.113 1 92.88 124 ALA B N 1
ATOM 2441 C CA . ALA B 1 124 ? 8.281 -5.848 5.254 1 92.88 124 ALA B CA 1
ATOM 2442 C C . ALA B 1 124 ? 9.477 -5.375 6.078 1 92.88 124 ALA B C 1
ATOM 2444 O O . ALA B 1 124 ? 9.5 -4.234 6.551 1 92.88 124 ALA B O 1
ATOM 2445 N N . SER B 1 125 ? 10.422 -6.234 6.242 1 92.88 125 SER B N 1
ATOM 2446 C CA . SER B 1 125 ? 11.602 -5.891 7.023 1 92.88 125 SER B CA 1
ATOM 2447 C C . SER B 1 125 ? 12.375 -4.746 6.379 1 92.88 125 SER B C 1
ATOM 2449 O O . SER B 1 125 ? 12.914 -3.883 7.074 1 92.88 125 SER B O 1
ATOM 2451 N N . ARG B 1 126 ? 12.414 -4.727 5.129 1 91.19 126 ARG B N 1
ATOM 2452 C CA . ARG B 1 126 ? 13.117 -3.664 4.414 1 91.19 126 ARG B CA 1
ATOM 2453 C C . ARG B 1 126 ? 12.367 -2.342 4.516 1 91.19 126 ARG B C 1
ATOM 2455 O O . ARG B 1 126 ? 12.977 -1.284 4.672 1 91.19 126 ARG B O 1
ATOM 2462 N N . ARG B 1 127 ? 11.055 -2.365 4.441 1 92.06 127 ARG B N 1
ATOM 2463 C CA . ARG B 1 127 ? 10.258 -1.165 4.672 1 92.06 127 ARG B CA 1
ATOM 2464 C C . ARG B 1 127 ? 10.438 -0.654 6.098 1 92.06 127 ARG B C 1
ATOM 2466 O O . ARG B 1 127 ? 10.547 0.554 6.32 1 92.06 127 ARG B O 1
ATOM 2473 N N . ALA B 1 128 ? 10.562 -1.593 6.992 1 93.25 128 ALA B N 1
ATOM 2474 C CA . ALA B 1 128 ? 10.727 -1.248 8.406 1 93.25 128 ALA B CA 1
ATOM 2475 C C . ALA B 1 128 ? 12.07 -0.583 8.656 1 93.25 128 ALA B C 1
ATOM 2477 O O . ALA B 1 128 ? 12.195 0.283 9.523 1 93.25 128 ALA B O 1
ATOM 2478 N N . LEU B 1 129 ? 13.039 -0.972 7.91 1 92.44 129 LEU B N 1
ATOM 2479 C CA . LEU B 1 129 ? 14.367 -0.372 8.055 1 92.44 129 LEU B CA 1
ATOM 2480 C C . LEU B 1 129 ? 14.328 1.113 7.711 1 92.44 129 LEU B C 1
ATOM 2482 O O . LEU B 1 129 ? 14.883 1.937 8.438 1 92.44 129 LEU B O 1
ATOM 2486 N N . SER B 1 130 ? 13.648 1.481 6.617 1 92.12 130 SER B N 1
ATOM 2487 C CA . SER B 1 130 ? 13.516 2.881 6.23 1 92.12 130 SER B CA 1
ATOM 2488 C C . SER B 1 130 ? 12.773 3.68 7.301 1 92.12 130 SER B C 1
ATOM 2490 O O . SER B 1 130 ? 13.156 4.812 7.609 1 92.12 130 SER B O 1
ATOM 2492 N N . GLU B 1 131 ? 11.75 3.1 7.824 1 95.62 131 GLU B N 1
ATOM 2493 C CA . GLU B 1 131 ? 10.992 3.738 8.898 1 95.62 131 GLU B CA 1
ATOM 2494 C C . GLU B 1 131 ? 11.875 3.967 10.125 1 95.62 131 GLU B C 1
ATOM 2496 O O . GLU B 1 131 ? 11.812 5.027 10.758 1 95.62 131 GLU B O 1
ATOM 2501 N N . THR B 1 132 ? 12.672 2.973 10.453 1 96.69 132 THR B N 1
ATOM 2502 C CA . THR B 1 132 ? 13.562 3.055 11.602 1 96.69 132 THR B CA 1
ATOM 2503 C C . THR B 1 132 ? 14.578 4.184 11.414 1 96.69 132 THR B C 1
ATOM 2505 O O . THR B 1 132 ? 14.859 4.934 12.359 1 96.69 132 THR B O 1
ATOM 2508 N N . GLU B 1 133 ? 15.102 4.312 10.258 1 96.56 133 GLU B N 1
ATOM 2509 C CA . GLU B 1 133 ? 16.047 5.383 9.961 1 96.56 133 GLU B CA 1
ATOM 2510 C C . GLU B 1 133 ? 15.406 6.754 10.148 1 96.56 133 GLU B C 1
ATOM 2512 O O . GLU B 1 133 ? 16.016 7.66 10.719 1 96.56 133 GLU B O 1
ATOM 2517 N N . LEU B 1 134 ? 14.188 6.938 9.672 1 97.19 134 LEU B N 1
ATOM 2518 C CA . LEU B 1 134 ? 13.453 8.188 9.859 1 97.19 134 LEU B CA 1
ATOM 2519 C C . LEU B 1 134 ? 13.242 8.469 11.344 1 97.19 134 LEU B C 1
ATOM 2521 O O . LEU B 1 134 ? 13.453 9.594 11.797 1 97.19 134 LEU B O 1
ATOM 2525 N N . ARG B 1 135 ? 12.828 7.422 12.07 1 97.88 135 ARG B N 1
ATOM 2526 C CA . ARG B 1 135 ? 12.562 7.566 13.5 1 97.88 135 ARG B CA 1
ATOM 2527 C C . ARG B 1 135 ? 13.805 8.055 14.234 1 97.88 135 ARG B C 1
ATOM 2529 O O . ARG B 1 135 ? 13.742 9.008 15.016 1 97.88 135 ARG B O 1
ATOM 2536 N N . GLU B 1 136 ? 14.891 7.391 13.977 1 98.06 136 GLU B N 1
ATOM 2537 C CA . GLU B 1 136 ? 16.141 7.758 14.625 1 98.06 136 GLU B CA 1
ATOM 2538 C C . GLU B 1 136 ? 16.531 9.203 14.305 1 98.06 136 GLU B C 1
ATOM 2540 O O . GLU B 1 136 ? 16.984 9.938 15.18 1 98.06 136 GLU B O 1
ATOM 2545 N N . ARG B 1 137 ? 16.312 9.602 13.07 1 97.81 137 ARG B N 1
ATOM 2546 C CA . ARG B 1 137 ? 16.625 10.969 12.672 1 97.81 137 ARG B CA 1
ATOM 2547 C C . ARG B 1 137 ? 15.711 11.969 13.391 1 97.81 137 ARG B C 1
ATOM 2549 O O . ARG B 1 137 ? 16.141 13.07 13.742 1 97.81 137 ARG B O 1
ATOM 2556 N N . PHE B 1 138 ? 14.469 11.664 13.57 1 97.38 138 PHE B N 1
ATOM 2557 C CA . PHE B 1 138 ? 13.516 12.555 14.219 1 97.38 138 PHE B CA 1
ATOM 2558 C C . PHE B 1 138 ? 13.773 12.617 15.719 1 97.38 138 PHE B C 1
ATOM 2560 O O . PHE B 1 138 ? 13.555 13.656 16.344 1 97.38 138 PHE B O 1
ATOM 2567 N N . VAL B 1 139 ? 14.219 11.5 16.312 1 97.62 139 VAL B N 1
ATOM 2568 C CA . VAL B 1 139 ? 14.641 11.516 17.719 1 97.62 139 VAL B CA 1
ATOM 2569 C C . VAL B 1 139 ? 15.773 12.523 17.891 1 97.62 139 VAL B C 1
ATOM 2571 O O . VAL B 1 139 ? 15.758 13.328 18.828 1 97.62 139 VAL B O 1
ATOM 2574 N N . GLN B 1 140 ? 16.734 12.477 17 1 96.94 140 GLN B N 1
ATOM 2575 C CA . GLN B 1 140 ? 17.844 13.438 17.031 1 96.94 140 GLN B CA 1
ATOM 2576 C C . GLN B 1 140 ? 17.328 14.867 16.891 1 96.94 140 GLN B C 1
ATOM 2578 O O . GLN B 1 140 ? 17.797 15.766 17.578 1 96.94 140 GLN B O 1
ATOM 2583 N N . ALA B 1 141 ? 16.375 15.055 15.969 1 95.75 141 ALA B N 1
ATOM 2584 C CA . ALA B 1 141 ? 15.797 16.375 15.75 1 95.75 141 ALA B CA 1
ATOM 2585 C C . ALA B 1 141 ? 15.117 16.891 17.016 1 95.75 141 ALA B C 1
ATOM 2587 O O . ALA B 1 141 ? 15.141 18.094 17.297 1 95.75 141 ALA B O 1
ATOM 2588 N N . GLN B 1 142 ? 14.461 16.031 17.672 1 94.19 142 GLN B N 1
ATOM 2589 C CA . GLN B 1 142 ? 13.812 16.406 18.922 1 94.19 142 GLN B CA 1
ATOM 2590 C C . GLN B 1 142 ? 14.844 16.812 19.969 1 94.19 142 GLN B C 1
ATOM 2592 O O . GLN B 1 142 ? 14.672 17.812 20.656 1 94.19 142 GLN B O 1
ATOM 2597 N N . GLN B 1 143 ? 15.906 16.109 20.094 1 94.19 143 GLN B N 1
ATOM 2598 C CA . GLN B 1 143 ? 16.984 16.406 21.031 1 94.19 143 GLN B CA 1
ATOM 2599 C C . GLN B 1 143 ? 17.641 17.75 20.703 1 94.19 143 GLN B C 1
ATOM 2601 O O . GLN B 1 143 ? 18.031 18.484 21.609 1 94.19 143 GLN B O 1
ATOM 2606 N N . ASP B 1 144 ? 17.672 18.078 19.469 1 93.69 144 ASP B N 1
ATOM 2607 C CA . ASP B 1 144 ? 18.312 19.312 19 1 93.69 144 ASP B CA 1
ATOM 2608 C C . ASP B 1 144 ? 17.344 20.484 19.062 1 93.69 144 ASP B C 1
ATOM 2610 O O . ASP B 1 144 ? 17.719 21.625 18.781 1 93.69 144 ASP B O 1
ATOM 2614 N N . GLY B 1 145 ? 16.062 20.234 19.312 1 91.81 145 GLY B N 1
ATOM 2615 C CA . GLY B 1 145 ? 15.07 21.281 19.438 1 91.81 145 GLY B CA 1
ATOM 2616 C C . GLY B 1 145 ? 14.414 21.656 18.125 1 91.81 145 GLY B C 1
ATOM 2617 O O . GLY B 1 145 ? 13.648 22.625 18.062 1 91.81 145 GLY B O 1
ATOM 2618 N N . ASP B 1 146 ? 14.727 20.938 17.172 1 93.19 146 ASP B N 1
ATOM 2619 C CA . ASP B 1 146 ? 14.172 21.156 15.836 1 93.19 146 ASP B CA 1
ATOM 2620 C C . ASP B 1 146 ? 12.766 20.578 15.711 1 93.19 146 ASP B C 1
ATOM 2622 O O . ASP B 1 146 ? 11.992 20.969 14.836 1 93.19 146 ASP B O 1
ATOM 2626 N N . LEU B 1 147 ? 12.477 19.594 16.484 1 92.88 147 LEU B N 1
ATOM 2627 C CA . LEU B 1 147 ? 11.156 18.984 16.594 1 92.88 147 LEU B CA 1
ATOM 2628 C C . LEU B 1 147 ? 10.586 19.188 18 1 92.88 147 LEU B C 1
ATOM 2630 O O . LEU B 1 147 ? 11.305 19.047 19 1 92.88 147 LEU B O 1
ATOM 2634 N N . ALA B 1 148 ? 9.305 19.578 18.031 1 90.25 148 ALA B N 1
ATOM 2635 C CA . ALA B 1 148 ? 8.672 19.875 19.312 1 90.25 148 ALA B CA 1
ATOM 2636 C C . ALA B 1 148 ? 8.797 18.703 20.266 1 90.25 148 ALA B C 1
ATOM 2638 O O . ALA B 1 148 ? 8.75 17.531 19.844 1 90.25 148 ALA B O 1
ATOM 2639 N N . GLU B 1 149 ? 8.844 18.938 21.531 1 89.5 149 GLU B N 1
ATOM 2640 C CA . GLU B 1 149 ? 8.945 17.922 22.578 1 89.5 149 GLU B CA 1
ATOM 2641 C C . GLU B 1 149 ? 7.684 17.047 22.609 1 89.5 149 GLU B C 1
ATOM 2643 O O . GLU B 1 149 ? 7.742 15.875 22.984 1 89.5 149 GLU B O 1
ATOM 2648 N N . THR B 1 150 ? 6.633 17.625 22.188 1 89.69 150 THR B N 1
ATOM 2649 C CA . THR B 1 150 ? 5.355 16.938 22.25 1 89.69 150 THR B CA 1
ATOM 2650 C C . THR B 1 150 ? 5.184 16.016 21.031 1 89.69 150 THR B C 1
ATOM 2652 O O . THR B 1 150 ? 4.293 15.156 21.016 1 89.69 150 THR B O 1
ATOM 2655 N N . ALA B 1 151 ? 6.086 16.25 20.109 1 92 151 ALA B N 1
ATOM 2656 C CA . ALA B 1 151 ? 6.004 15.398 18.938 1 92 151 ALA B CA 1
ATOM 2657 C C . ALA B 1 151 ? 6.461 13.977 19.25 1 92 151 ALA B C 1
ATOM 2659 O O . ALA B 1 151 ? 7.297 13.766 20.125 1 92 151 ALA B O 1
ATOM 2660 N N . ASP B 1 152 ? 5.91 12.992 18.625 1 95 152 ASP B N 1
ATOM 2661 C CA . ASP B 1 152 ? 6.312 11.594 18.75 1 95 152 ASP B CA 1
ATOM 2662 C C . ASP B 1 152 ? 7.086 11.133 17.516 1 95 152 ASP B C 1
ATOM 2664 O O . ASP B 1 152 ? 6.492 10.836 16.484 1 95 152 ASP B O 1
ATOM 2668 N N . PRO B 1 153 ? 8.406 11.023 17.641 1 96.62 153 PRO B N 1
ATOM 2669 C CA . PRO B 1 153 ? 9.242 10.664 16.484 1 96.62 153 PRO B CA 1
ATOM 2670 C C . PRO B 1 153 ? 8.812 9.352 15.844 1 96.62 153 PRO B C 1
ATOM 2672 O O . PRO B 1 153 ? 8.836 9.219 14.617 1 96.62 153 PRO B O 1
ATOM 2675 N N . ALA B 1 154 ? 8.445 8.391 16.641 1 97.06 154 ALA B N 1
ATOM 2676 C CA . ALA B 1 154 ? 8.023 7.094 16.109 1 97.06 154 ALA B CA 1
ATOM 2677 C C . ALA B 1 154 ? 6.74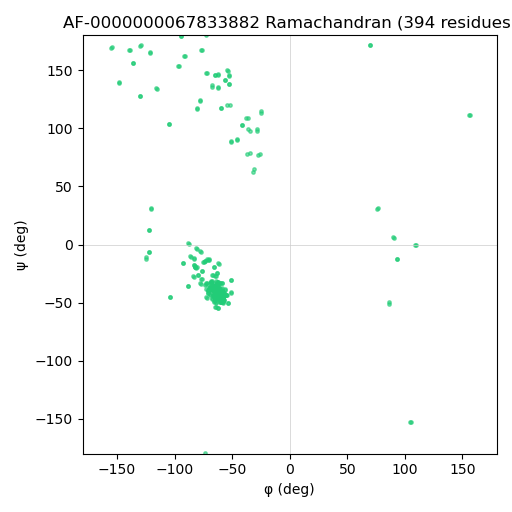2 7.223 15.289 1 97.06 154 ALA B C 1
ATOM 2679 O O . ALA B 1 154 ? 6.629 6.641 14.211 1 97.06 154 ALA B O 1
ATOM 2680 N N . ALA B 1 155 ? 5.805 7.984 15.789 1 96.25 155 ALA B N 1
ATOM 2681 C CA . ALA B 1 155 ? 4.539 8.18 15.094 1 96.25 155 ALA B CA 1
ATOM 2682 C C . ALA B 1 155 ? 4.75 8.93 13.781 1 96.25 155 ALA B C 1
ATOM 2684 O O . ALA B 1 155 ? 4.133 8.602 12.766 1 96.25 155 ALA B O 1
ATOM 2685 N N . LEU B 1 156 ? 5.641 9.93 13.828 1 96.56 156 LEU B N 1
ATOM 2686 C CA . LEU B 1 156 ? 5.922 10.703 12.625 1 96.56 156 LEU B CA 1
ATOM 2687 C C . LEU B 1 156 ? 6.59 9.844 11.562 1 96.56 156 LEU B C 1
ATOM 2689 O O . LEU B 1 156 ? 6.234 9.914 10.383 1 96.56 156 LEU B O 1
ATOM 2693 N N . ALA B 1 157 ? 7.539 9.031 11.984 1 97.69 157 ALA B N 1
ATOM 2694 C CA . ALA B 1 157 ? 8.227 8.133 11.055 1 97.69 157 ALA B CA 1
ATOM 2695 C C . ALA B 1 157 ? 7.258 7.117 10.453 1 97.69 157 ALA B C 1
ATOM 2697 O O . ALA B 1 157 ? 7.277 6.871 9.242 1 97.69 157 ALA B O 1
ATOM 2698 N N . ARG B 1 158 ? 6.438 6.512 11.281 1 97.56 158 ARG B N 1
ATOM 2699 C CA . ARG B 1 158 ? 5.453 5.531 10.828 1 97.56 158 ARG B CA 1
ATOM 2700 C C . ARG B 1 158 ? 4.457 6.16 9.859 1 97.56 158 ARG B C 1
ATOM 2702 O O . ARG B 1 158 ? 4.082 5.543 8.859 1 97.56 158 ARG B O 1
ATOM 2709 N N . PHE B 1 159 ? 4.062 7.383 10.195 1 97.38 159 PHE B N 1
ATOM 2710 C CA . PHE B 1 159 ? 3.152 8.117 9.32 1 97.38 159 PHE B CA 1
ATOM 2711 C C . PHE B 1 159 ? 3.768 8.32 7.941 1 97.38 159 PHE B C 1
ATOM 2713 O O . PHE B 1 159 ? 3.152 7.98 6.93 1 97.38 159 PHE B O 1
ATOM 2720 N N . LEU B 1 160 ? 4.977 8.797 7.879 1 97.44 160 LEU B N 1
ATOM 2721 C CA . LEU B 1 160 ? 5.633 9.055 6.602 1 97.44 160 LEU B CA 1
ATOM 2722 C C . LEU B 1 160 ? 5.844 7.758 5.828 1 97.44 160 LEU B C 1
ATOM 2724 O O . LEU B 1 160 ? 5.645 7.719 4.609 1 97.44 160 LEU B O 1
ATOM 2728 N N . SER B 1 161 ? 6.254 6.754 6.516 1 97.06 161 SER B N 1
ATOM 2729 C CA . SER B 1 161 ? 6.441 5.449 5.887 1 97.06 161 SER B CA 1
ATOM 2730 C C . SER B 1 161 ? 5.129 4.918 5.32 1 97.06 161 SER B C 1
ATOM 2732 O O . SER B 1 161 ? 5.105 4.348 4.227 1 97.06 161 SER B O 1
ATOM 2734 N N . THR B 1 162 ? 4.059 5.066 6.082 1 97.69 162 THR B N 1
ATOM 2735 C CA . THR B 1 162 ? 2.736 4.641 5.637 1 97.69 162 THR B CA 1
ATOM 2736 C C . THR B 1 162 ? 2.326 5.395 4.371 1 97.69 162 THR B C 1
ATOM 2738 O O . THR B 1 162 ? 1.857 4.789 3.406 1 97.69 162 THR B O 1
ATOM 2741 N N . VAL B 1 163 ? 2.518 6.676 4.379 1 97.75 163 VAL B N 1
ATOM 2742 C CA . VAL B 1 163 ? 2.191 7.492 3.217 1 97.75 163 VAL B CA 1
ATOM 2743 C C . VAL B 1 163 ? 3.023 7.039 2.018 1 97.75 163 VAL B C 1
ATOM 2745 O O . VAL B 1 163 ? 2.5 6.902 0.909 1 97.75 163 VAL B O 1
ATOM 2748 N N . ALA B 1 164 ? 4.293 6.809 2.221 1 96.56 164 ALA B N 1
ATOM 2749 C CA . ALA B 1 164 ? 5.176 6.355 1.147 1 96.56 164 ALA B CA 1
ATOM 2750 C C . ALA B 1 164 ? 4.668 5.062 0.524 1 96.56 164 ALA B C 1
ATOM 2752 O O . ALA B 1 164 ? 4.609 4.934 -0.701 1 96.56 164 ALA B O 1
ATOM 2753 N N . SER B 1 165 ? 4.32 4.113 1.366 1 96.62 165 SER B N 1
ATOM 2754 C CA . SER B 1 165 ? 3.764 2.857 0.876 1 96.62 165 SER B CA 1
ATOM 2755 C C . SER B 1 165 ? 2.463 3.088 0.114 1 96.62 165 SER B C 1
ATOM 2757 O O . SER B 1 165 ? 2.244 2.494 -0.944 1 96.62 165 SER B O 1
ATOM 2759 N N . GLY B 1 166 ? 1.61 3.928 0.679 1 97.56 166 GLY B N 1
ATOM 2760 C CA . GLY B 1 166 ? 0.379 4.27 -0.012 1 97.56 166 GLY B CA 1
ATOM 2761 C C . GLY B 1 166 ? 0.614 4.918 -1.363 1 97.56 166 GLY B C 1
ATOM 2762 O O . GLY B 1 166 ? -0.119 4.656 -2.318 1 97.56 166 GLY B O 1
ATOM 2763 N N . MET B 1 167 ? 1.616 5.754 -1.479 1 97.12 167 MET B N 1
ATOM 2764 C CA . MET B 1 167 ? 1.966 6.371 -2.756 1 97.12 167 MET B CA 1
ATOM 2765 C C . MET B 1 167 ? 2.424 5.316 -3.76 1 97.12 167 MET B C 1
ATOM 2767 O O . MET B 1 167 ? 2.182 5.453 -4.961 1 97.12 167 MET B O 1
ATOM 2771 N N . GLY B 1 168 ? 3.129 4.316 -3.215 1 96.25 168 GLY B N 1
ATOM 2772 C CA . GLY B 1 168 ? 3.471 3.197 -4.082 1 96.25 168 GLY B CA 1
ATOM 2773 C C . GLY B 1 168 ? 2.258 2.516 -4.684 1 96.25 168 GLY B C 1
ATOM 2774 O O . GLY B 1 168 ? 2.232 2.227 -5.879 1 96.25 168 GLY B O 1
ATOM 2775 N N . VAL B 1 169 ? 1.286 2.283 -3.854 1 96.12 169 VAL B N 1
ATOM 2776 C CA . VAL B 1 169 ? 0.04 1.677 -4.309 1 96.12 169 VAL B CA 1
ATOM 2777 C C . VAL B 1 169 ? -0.633 2.588 -5.332 1 96.12 169 VAL B C 1
ATOM 2779 O O . VAL B 1 169 ? -1.065 2.127 -6.395 1 96.12 169 VAL B O 1
ATOM 2782 N N . LEU B 1 170 ? -0.663 3.861 -5.023 1 96.06 170 LEU B N 1
ATOM 2783 C CA . LEU B 1 170 ? -1.272 4.852 -5.902 1 96.06 170 LEU B CA 1
ATOM 2784 C C . LEU B 1 170 ? -0.571 4.883 -7.258 1 96.06 170 LEU B C 1
ATOM 2786 O O . LEU B 1 170 ? -1.226 4.836 -8.297 1 96.06 170 LEU B O 1
ATOM 2790 N N . ALA B 1 171 ? 0.689 4.918 -7.273 1 95.62 171 ALA B N 1
ATOM 2791 C CA . ALA B 1 171 ? 1.476 4.949 -8.508 1 95.62 171 ALA B CA 1
ATOM 2792 C C . ALA B 1 171 ? 1.278 3.67 -9.312 1 95.62 171 ALA B C 1
ATOM 2794 O O . ALA B 1 171 ? 1.144 3.717 -10.539 1 95.62 171 ALA B O 1
ATOM 2795 N N . SER B 1 172 ? 1.27 2.576 -8.633 1 93.62 172 SER B N 1
ATOM 2796 C CA . SER B 1 172 ? 1.08 1.295 -9.312 1 93.62 172 SER B CA 1
ATOM 2797 C C . SER B 1 172 ? -0.29 1.218 -9.977 1 93.62 172 SER B C 1
ATOM 2799 O O . SER B 1 172 ? -0.501 0.411 -10.883 1 93.62 172 SER B O 1
ATOM 2801 N N . SER B 1 173 ? -1.217 2.002 -9.453 1 92.56 173 SER B N 1
ATOM 2802 C CA . SER B 1 173 ? -2.574 2.027 -9.992 1 92.56 173 SER B CA 1
ATOM 2803 C C . SER B 1 173 ? -2.703 3.039 -11.125 1 92.56 173 SER B C 1
ATOM 2805 O O . SER B 1 173 ? -3.805 3.287 -11.617 1 92.56 173 SER B O 1
ATOM 2807 N N . GLY B 1 174 ? -1.607 3.732 -11.477 1 92.19 174 GLY B N 1
ATOM 2808 C CA . GLY B 1 174 ? -1.611 4.559 -12.672 1 92.19 174 GLY B CA 1
ATOM 2809 C C . GLY B 1 174 ? -1.593 6.047 -12.375 1 92.19 174 GLY B C 1
ATOM 2810 O O . GLY B 1 174 ? -1.608 6.871 -13.289 1 92.19 174 GLY B O 1
ATOM 2811 N N . ALA B 1 175 ? -1.584 6.41 -11.078 1 94.56 175 ALA B N 1
ATOM 2812 C CA . ALA B 1 175 ? -1.51 7.828 -10.742 1 94.56 175 ALA B CA 1
ATOM 2813 C C . ALA B 1 175 ? -0.212 8.445 -11.25 1 94.56 175 ALA B C 1
ATOM 2815 O O . ALA B 1 175 ? 0.845 7.812 -11.211 1 94.56 175 ALA B O 1
ATOM 2816 N N . ASP B 1 176 ? -0.288 9.664 -11.625 1 95.94 176 ASP B N 1
ATOM 2817 C CA . ASP B 1 176 ? 0.893 10.328 -12.172 1 95.94 176 ASP B CA 1
ATOM 2818 C C . ASP B 1 176 ? 1.642 11.102 -11.094 1 95.94 176 ASP B C 1
ATOM 2820 O O . ASP B 1 176 ? 1.234 11.109 -9.93 1 95.94 176 ASP B O 1
ATOM 2824 N N . ARG B 1 177 ? 2.738 11.719 -11.555 1 96.75 177 ARG B N 1
ATOM 2825 C CA . ARG B 1 177 ? 3.641 12.43 -10.648 1 96.75 177 ARG B CA 1
ATOM 2826 C C . ARG B 1 177 ? 2.924 13.578 -9.953 1 96.75 177 ARG B C 1
ATOM 2828 O O . ARG B 1 177 ? 3.174 13.852 -8.773 1 96.75 177 ARG B O 1
ATOM 2835 N N . GLY B 1 178 ? 2.076 14.281 -10.656 1 97.5 178 GLY B N 1
ATOM 2836 C CA . GLY B 1 178 ? 1.318 15.375 -10.078 1 97.5 178 GLY B CA 1
ATOM 2837 C C . GLY B 1 178 ? 0.431 14.945 -8.922 1 97.5 178 GLY B C 1
ATOM 2838 O O . GLY B 1 178 ? 0.382 15.617 -7.887 1 97.5 178 GLY B O 1
ATOM 2839 N N . ALA B 1 179 ? -0.256 13.875 -9.102 1 97.06 179 ALA B N 1
ATOM 2840 C CA . ALA B 1 179 ? -1.127 13.336 -8.055 1 97.06 179 ALA B CA 1
ATOM 2841 C C . ALA B 1 179 ? -0.328 12.977 -6.805 1 97.06 179 ALA B C 1
ATOM 2843 O O . ALA B 1 179 ? -0.771 13.227 -5.684 1 97.06 179 ALA B O 1
ATOM 2844 N N . LEU B 1 180 ? 0.85 12.336 -6.973 1 98 180 LEU B N 1
ATOM 2845 C CA . LEU B 1 180 ? 1.678 11.961 -5.832 1 98 180 LEU B CA 1
ATOM 2846 C C . LEU B 1 180 ? 2.209 13.203 -5.121 1 98 180 LEU B C 1
ATOM 2848 O O . LEU B 1 180 ? 2.316 13.219 -3.893 1 98 180 LEU B O 1
ATOM 2852 N N . ARG B 1 181 ? 2.537 14.234 -5.891 1 97.81 181 ARG B N 1
ATOM 2853 C CA . ARG B 1 181 ? 2.996 15.484 -5.297 1 97.81 181 ARG B CA 1
ATOM 2854 C C . ARG B 1 181 ? 1.914 16.109 -4.418 1 97.81 181 ARG B C 1
ATOM 2856 O O . ARG B 1 181 ? 2.209 16.656 -3.359 1 97.81 181 ARG B O 1
ATOM 2863 N N . GLU B 1 182 ? 0.698 16.016 -4.879 1 96.44 182 GLU B N 1
ATOM 2864 C CA . GLU B 1 182 ? -0.42 16.516 -4.086 1 96.44 182 GLU B CA 1
ATOM 2865 C C . GLU B 1 182 ? -0.515 15.789 -2.746 1 96.44 182 GLU B C 1
ATOM 2867 O O . GLU B 1 182 ? -0.689 16.422 -1.703 1 96.44 182 GLU B O 1
ATOM 2872 N N . VAL B 1 183 ? -0.356 14.5 -2.787 1 97.38 183 VAL B N 1
ATOM 2873 C CA . VAL B 1 183 ? -0.406 13.703 -1.569 1 97.38 183 VAL B CA 1
ATOM 2874 C C . VAL B 1 183 ? 0.734 14.109 -0.637 1 97.38 183 VAL B C 1
ATOM 2876 O O . VAL B 1 183 ? 0.528 14.281 0.567 1 97.38 183 VAL B O 1
ATOM 2879 N N . ALA B 1 184 ? 1.905 14.266 -1.229 1 97.5 184 ALA B N 1
ATOM 2880 C CA . ALA B 1 184 ? 3.068 14.656 -0.438 1 97.5 184 ALA B CA 1
ATOM 2881 C C . ALA B 1 184 ? 2.84 16 0.243 1 97.5 184 ALA B C 1
ATOM 2883 O O . ALA B 1 184 ? 3.137 16.172 1.429 1 97.5 184 ALA B O 1
ATOM 2884 N N . ARG B 1 185 ? 2.275 16.953 -0.471 1 95.81 185 ARG B N 1
ATOM 2885 C CA . ARG B 1 185 ? 2.053 18.297 0.058 1 95.81 185 ARG B CA 1
ATOM 2886 C C . ARG B 1 185 ? 1.057 18.266 1.213 1 95.81 185 ARG B C 1
ATOM 2888 O O . ARG B 1 185 ? 1.294 18.875 2.258 1 95.81 185 ARG B O 1
ATOM 2895 N N . VAL B 1 186 ? -0.038 17.594 1.031 1 95.06 186 VAL B N 1
ATOM 2896 C CA . VAL B 1 186 ? -1.028 17.484 2.098 1 95.06 186 VAL B CA 1
ATOM 2897 C C . VAL B 1 186 ? -0.41 16.812 3.316 1 95.06 186 VAL B C 1
ATOM 2899 O O . VAL B 1 186 ? -0.61 17.25 4.449 1 95.06 186 VAL B O 1
ATOM 2902 N N . SER B 1 187 ? 0.368 15.711 3.094 1 96.06 187 SER B N 1
ATOM 2903 C CA . SER B 1 187 ? 1.014 14.969 4.176 1 96.06 187 SER B CA 1
ATOM 2904 C C . SER B 1 187 ? 1.947 15.867 4.977 1 96.06 187 SER B C 1
ATOM 2906 O O . SER B 1 187 ? 1.997 15.781 6.207 1 96.06 187 SER B O 1
ATOM 2908 N N . LEU B 1 188 ? 2.672 16.719 4.289 1 94.81 188 LEU B N 1
ATOM 2909 C CA . LEU B 1 188 ? 3.646 17.578 4.941 1 94.81 188 LEU B CA 1
ATOM 2910 C C . LEU B 1 188 ? 2.955 18.594 5.84 1 94.81 188 LEU B C 1
ATOM 2912 O O . LEU B 1 188 ? 3.549 19.094 6.801 1 94.81 188 LEU B O 1
ATOM 2916 N N . SER B 1 189 ? 1.705 18.922 5.523 1 91 189 SER B N 1
ATOM 2917 C CA . SER B 1 189 ? 0.951 19.844 6.371 1 91 189 SER B CA 1
ATOM 2918 C C . SER B 1 189 ? 0.678 19.234 7.742 1 91 189 SER B C 1
ATOM 2920 O O . SER B 1 189 ? 0.366 19.953 8.695 1 91 189 SER B O 1
ATOM 2922 N N . ALA B 1 190 ? 0.774 17.922 7.848 1 85.31 190 ALA B N 1
ATOM 2923 C CA . ALA B 1 190 ? 0.564 17.219 9.109 1 85.31 190 ALA B CA 1
ATOM 2924 C C . ALA B 1 190 ? 1.829 17.234 9.961 1 85.31 190 ALA B C 1
ATOM 2926 O O . ALA B 1 190 ? 1.784 16.922 11.156 1 85.31 190 ALA B O 1
ATOM 2927 N N . PHE B 1 191 ? 2.936 17.531 9.312 1 83.25 191 PHE B N 1
ATOM 2928 C CA . PHE B 1 191 ? 4.207 17.484 10.023 1 83.25 191 PHE B CA 1
ATOM 2929 C C . PHE B 1 191 ? 4.383 18.719 10.898 1 83.25 191 PHE B C 1
ATOM 2931 O O . PHE B 1 191 ? 4.191 19.844 10.43 1 83.25 191 PHE B O 1
ATOM 2938 N N . PRO B 1 192 ? 4.602 18.484 12.156 1 77.56 192 PRO B N 1
ATOM 2939 C CA . PRO B 1 192 ? 4.664 19.625 13.078 1 77.56 192 PRO B CA 1
ATOM 2940 C C . PRO B 1 192 ? 5.883 20.516 12.836 1 77.56 192 PRO B C 1
ATOM 2942 O O . PRO B 1 192 ? 6.918 20.031 12.367 1 77.56 192 PRO B O 1
ATOM 2945 N N . GLY B 1 193 ? 5.73 21.797 12.867 1 67.69 193 GLY B N 1
ATOM 2946 C CA . GLY B 1 193 ? 6.844 22.734 12.812 1 67.69 193 GLY B CA 1
ATOM 2947 C C . GLY B 1 193 ? 7.578 22.859 14.133 1 67.69 193 GLY B C 1
ATOM 2948 O O . GLY B 1 193 ? 7.242 22.188 15.102 1 67.69 193 GLY B O 1
ATOM 2949 N N . PRO B 1 194 ? 8.781 23.516 14.031 1 65.94 194 PRO B N 1
ATOM 2950 C CA . PRO B 1 194 ? 9.555 23.75 15.258 1 65.94 194 PRO B CA 1
ATOM 2951 C C . PRO B 1 194 ? 8.742 24.438 16.344 1 65.94 194 PRO B C 1
ATOM 2953 O O . PRO B 1 194 ? 7.707 25.047 16.062 1 65.94 194 PRO B O 1
ATOM 2956 N N . GLU B 1 195 ? 8.891 24 17.625 1 58.09 195 GLU B N 1
ATOM 2957 C CA . GLU B 1 195 ? 8.266 24.672 18.75 1 58.09 195 GLU B CA 1
ATOM 2958 C C . GLU B 1 195 ? 8.367 26.203 18.625 1 58.09 195 GLU B C 1
ATOM 2960 O O . GLU B 1 195 ? 9.406 26.719 18.203 1 58.09 195 GLU B O 1
ATOM 2965 N N . LYS B 1 196 ? 7.184 26.953 18.203 1 55.41 196 LYS B N 1
ATOM 2966 C CA . LYS B 1 196 ? 7.25 28.406 18.281 1 55.41 196 LYS B CA 1
ATOM 2967 C C . LYS B 1 196 ? 7.832 28.859 19.625 1 55.41 196 LYS B C 1
ATOM 2969 O O . LYS B 1 196 ? 7.383 28.422 20.688 1 55.41 196 LYS B O 1
ATOM 2974 N N . GLY B 1 197 ? 9.102 29.078 19.859 1 43.75 197 GLY B N 1
ATOM 2975 C CA . GLY B 1 197 ? 9.594 29.797 21.016 1 43.75 197 GLY B CA 1
ATOM 2976 C C . GLY B 1 197 ? 8.711 30.969 21.406 1 43.75 197 GLY B C 1
ATOM 2977 O O . GLY B 1 197 ? 8.07 31.578 20.562 1 43.75 197 GLY B O 1
ATOM 2978 N N . ASP B 1 198 ? 7.957 30.891 22.562 1 39.59 198 ASP B N 1
ATOM 2979 C CA . ASP B 1 198 ? 7.551 32.094 23.266 1 39.59 198 ASP B CA 1
ATOM 2980 C C . ASP B 1 198 ? 8.594 33.188 23.094 1 39.59 198 ASP B C 1
ATOM 2982 O O . ASP B 1 198 ? 9.734 33.062 23.547 1 39.59 198 ASP B O 1
ATOM 2986 N N . GLN B 1 199 ? 8.953 33.812 21.953 1 30.14 199 GLN B N 1
ATOM 2987 C CA . GLN B 1 199 ? 9.367 35.188 22.281 1 30.14 199 GLN B CA 1
ATOM 2988 C C . GLN B 1 199 ? 8.203 35.969 22.844 1 30.14 199 GLN B C 1
ATOM 2990 O O . GLN B 1 199 ? 7.082 35.906 22.312 1 30.14 199 GLN B O 1
#

Sequence (398 aa):
MGRPRSFDTDKALDDAMEVFWRHGYDGASLAMLTKAMGIKPPSLYAAFGSKEGLLKAALDRYAQRRSEHMRYVLAGPTARDVAERFLFSIVESHTDPANPPGCLLVQGGLACGEGSENIPFELASRRALSETELRERFVQAQQDGDLAETADPAALARFLSTVASGMGVLASSGADRGALREVARVSLSAFPGPEKGDQMGRPRSFDTDKALDDAMEVFWRHGYDGASLAMLTKAMGIKPPSLYAAFGSKEGLLKAALDRYAQRRSEHMRYVLAGPTARDVAERFLFSIVESHTDPANPPGCLLVQGGLACGEGSENIPFELASRRALSETELRERFVQAQQDGDLAETADPAALARFLSTVASGMGVLASSGADRGALREVARVSLSAFPGPEKGDQ

Foldseek 3Di:
DPPPPPQPLLQLLVQLLQQLQLQALARRDPVSSCVSSVHDSVVCCVVQVDSVSSVVVSVVSVVVVVVVQLVVLLPQPFLLSSLLSLLLVLLCVQAPPVGQHFDSLQSNDCDDDPPCRCSNVVSVVSLVVSLVSQLVSVVVNVVVQFAPPPDRSSVLSVLSSVLSNVVRVVGNVPDHSVVSVVSSVVSSVVGDGGDPPPD/DPDPPPQPLLQLLVQLLQQLQLQALARRDPVSSCVSSVHDSVVCCVVQVDSVSSVVVSVVSVVVVVVVQLVVLLPQPFLLSSLLSLLLVLLCVQAPPVGQHFDSLQSNDCDDDPPCRCSNVVSVVSLVVSLVSQLVSVVVNVVVQFAPPPDRSSVLSVLSSVLSNVNRVVGNVPDHSVVSVVSSVVSSVVGDGGDPPPD